Protein AF-0000000071928314 (afdb_homodimer)

Solvent-accessible surface area (backbone atoms only — not comparable to full-atom values): 24249 Å² total; per-residue (Å²): 133,82,80,73,73,83,80,72,80,74,77,76,77,73,77,66,78,72,70,85,74,87,84,78,80,78,79,77,77,82,74,79,73,82,75,84,69,90,79,83,84,83,72,79,70,71,84,64,76,74,68,70,65,68,72,68,69,70,73,73,70,74,55,50,75,43,73,61,57,81,86,43,31,54,59,48,22,54,41,30,33,75,68,71,33,74,49,52,39,66,61,44,44,57,56,65,69,53,84,50,98,47,53,51,46,38,28,28,24,55,86,92,40,73,39,27,43,34,34,36,33,54,45,69,50,80,67,47,79,58,24,38,26,38,32,72,42,74,40,56,34,83,92,46,58,93,61,53,52,63,56,52,51,50,52,52,51,42,52,52,35,39,74,71,46,16,47,31,41,28,44,46,55,84,66,68,51,71,78,52,50,60,55,42,44,75,72,62,31,40,81,37,69,59,30,41,38,28,81,77,132,82,81,72,73,83,80,71,80,73,77,76,78,71,78,66,78,71,73,84,74,84,85,78,80,78,78,75,78,80,74,80,71,83,79,75,70,87,76,72,88,80,73,92,68,82,86,64,77,71,68,70,64,68,73,66,68,71,72,74,69,73,56,49,75,43,73,62,57,81,87,45,31,54,58,47,22,54,40,30,35,75,70,72,32,72,50,53,39,66,60,44,44,57,55,65,69,52,86,51,95,48,53,50,47,38,29,29,24,55,85,92,40,73,38,28,42,36,35,35,34,54,46,69,49,80,66,46,78,59,24,39,27,38,32,72,43,75,38,56,34,81,90,47,59,93,63,53,51,63,57,51,51,50,52,52,50,42,53,51,34,38,74,72,47,17,46,29,40,27,44,46,55,85,68,70,53,70,78,51,50,60,56,41,45,75,72,62,31,40,82,36,72,58,28,41,37,28,81,76

Foldseek 3Di:
DPPCPDPPPPPPPCPPPPPVDPDDPPPPDPPPPDPPDDDDDDPPDPPPPPPPPPPPPPPLQDWDKDWDDLVCLQLVQVQVVVLVHHDHSVRSSVVVPDDDPFKTKMFTDDDPHTFKIWIKGWDQDPVDGFIEMETEDIGGHPVSPPSCRRVVNVVVVVVVSVVVRHPYYYYDPVSPDPVVVVVVVVSVDDDDDDDDDDDD/DCPCPDPDDPPPPCPPPPPVPDDDPPPPDPPPDDPPCPDDDDDPDDDPPPPPPPPPPPPLQDWDKDWDDLVCLQLVQVQVVVLVHHDHSVRSSVVVPDDDPFKTKMFTDDDPHTFWIWIKGWDQDPVDGFIEMETADIGGHPVSPPSCRRVVNVVVVVVVCVVVRHPYYYYDPVSPDPVVVVVVVVSVDDDDDDDDDDDD

InterPro domains:
  IPR000182 GNAT domain [PF00583] (94-189)
  IPR000182 GNAT domain [PS51186] (63-200)
  IPR016181 Acyl-CoA N-acyltransferase [SSF55729] (64-193)
  IPR050832 Bacterial Acetyltransferase [PTHR43877] (65-196)

Sequence (400 aa):
MCWGFPAKYVVILLICELTLTNGRCNWTECGAGPVSSPLSSALCGGRGRAKSRPRMKMEQEIAMIRPACAEDTAAMADLFGQLGYPVSPQVLGDRWLVPDPAREVLVACLGDAIAGVLVWHWLSPLHVAPAWGLISALVVDEGARGRGVGTDLLVAAEERARAQGCSQLELSSSLKREGAHRFYLAQGYVERPKRFVKTVMCWGFPAKYVVILLICELTLTNGRCNWTECGAGPVSSPLSSALCGGRGRAKSRPRMKMEQEIAMIRPACAEDTAAMADLFGQLGYPVSPQVLGDRWLVPDPAREVLVACLGDAIAGVLVWHWLSPLHVAPAWGLISALVVDEGARGRGVGTDLLVAAEERARAQGCSQLELSSSLKREGAHRFYLAQGYVERPKRFVKTV

Nearest PDB structures (foldseek):
  8a9o-assembly1_A  TM=8.700E-01  e=1.666E-09  Acinetobacter baumannii
  4yfj-assembly1_A  TM=8.018E-01  e=6.103E-10  Pseudomonas aeruginosa
  7n1l-assembly3_G  TM=7.918E-01  e=2.142E-09  Brucella abortus 2308
  7n1l-assembly7_P  TM=8.242E-01  e=5.848E-09  Brucella abortus 2308
  7n1l-assembly8_N  TM=8.192E-01  e=4.360E-08  Brucella abortus 2308

Radius of gyration: 31.88 Å; Cα contacts (8 Å, |Δi|>4): 552; chains: 2; bounding box: 66×110×95 Å

Organism: Aeromonas hydrophila subsp. hydrophila (strain ATCC 7966 / DSM 30187 / BCRC 13018 / CCUG 14551 / JCM 1027 / KCTC 2358 / NCIMB 9240 / NCTC 8049) (NCBI:txid380703)

pLDDT: mean 72.01, std 29.16, range [19.95, 98.75]

Secondary structure (DSSP, 8-state):
---------------------SS--------------------------------------PPEEEE--GGGHHHHHHHHHHHT----HHHHHHHHTS--TTEEEEEEEETTEEEEEEEEEEE--SSSSSEEEEEEEEEE-GGGTTSSHHHHHHHHHHHHHHHTTEEEEEE-TT---HHHHHHHHHTT-EEE--EEEEE-/---------------------SS--------------------------------------PPEEEE--GGGHHHHHHHHHHHT----HHHHHHHHTS--TTEEEEEEEETTEEEEEEEEEEE--SSSSSEEEEEEEEEE-GGGTTSSHHHHHHHHHHHHHHHTTEEEEEE-TT---HHHHHHHHHTT-EEE--EEEEE-

Structure (mmCIF, N/CA/C/O backbone):
data_AF-0000000071928314-model_v1
#
loop_
_entity.id
_entity.type
_entity.pdbx_description
1 polymer 'Protein PhnO'
#
loop_
_atom_site.group_PDB
_atom_site.id
_atom_site.type_symbol
_atom_site.label_atom_id
_atom_site.label_alt_id
_atom_site.label_comp_id
_atom_site.label_asym_id
_atom_site.label_entity_id
_atom_site.label_seq_id
_atom_site.pdbx_PDB_ins_code
_atom_site.Cartn_x
_atom_site.Cartn_y
_atom_site.Cartn_z
_atom_site.occupancy
_atom_site.B_iso_or_equiv
_atom_site.auth_seq_id
_atom_site.auth_comp_id
_atom_site.auth_asym_id
_atom_site.auth_atom_id
_atom_site.pdbx_PDB_model_num
ATOM 1 N N . MET A 1 1 ? 2.141 -35.344 24.703 1 21.55 1 MET A N 1
ATOM 2 C CA . MET A 1 1 ? 0.729 -35.688 24.578 1 21.55 1 MET A CA 1
ATOM 3 C C . MET A 1 1 ? 0.018 -34.75 23.609 1 21.55 1 MET A C 1
ATOM 5 O O . MET A 1 1 ? 0.135 -33.531 23.734 1 21.55 1 MET A O 1
ATOM 9 N N . CYS A 1 2 ? -0.167 -35.188 22.25 1 24.98 2 CYS A N 1
ATOM 10 C CA . CYS A 1 2 ? -0.73 -34.625 21.016 1 24.98 2 CYS A CA 1
ATOM 11 C C . CYS A 1 2 ? -2.156 -34.156 21.25 1 24.98 2 CYS A C 1
ATOM 13 O O . CYS A 1 2 ? -3.059 -34.938 21.5 1 24.98 2 CYS A O 1
ATOM 15 N N . TRP A 1 3 ? -2.342 -33.125 22.094 1 27.97 3 TRP A N 1
ATOM 16 C CA . TRP A 1 3 ? -3.75 -32.781 22.281 1 27.97 3 TRP A CA 1
ATOM 17 C C . TRP A 1 3 ? -4.441 -32.594 20.938 1 27.97 3 TRP A C 1
ATOM 19 O O . TRP A 1 3 ? -4 -31.766 20.125 1 27.97 3 TRP A O 1
ATOM 29 N N . GLY A 1 4 ? -5.047 -33.625 20.297 1 25.8 4 GLY A N 1
ATOM 30 C CA . GLY A 1 4 ? -5.758 -33.906 19.047 1 25.8 4 GLY A CA 1
ATOM 31 C C . GLY A 1 4 ? -6.957 -33 18.828 1 25.8 4 GLY A C 1
ATOM 32 O O . GLY A 1 4 ? -7.984 -33.156 19.5 1 25.8 4 GLY A O 1
ATOM 33 N N . PHE A 1 5 ? -6.84 -31.672 18.875 1 31.28 5 PHE A N 1
ATOM 34 C CA . PHE A 1 5 ? -8.094 -30.984 18.594 1 31.28 5 PHE A CA 1
ATOM 35 C C . PHE A 1 5 ? -8.711 -31.469 17.297 1 31.28 5 PHE A C 1
ATOM 37 O O . PHE A 1 5 ? -7.996 -31.719 16.312 1 31.28 5 PHE A O 1
ATOM 44 N N . PRO A 1 6 ? -9.906 -32.062 17.297 1 29.62 6 PRO A N 1
ATOM 45 C CA . PRO A 1 6 ? -10.664 -32.656 16.203 1 29.62 6 PRO A CA 1
ATOM 46 C C . PRO A 1 6 ? -10.922 -31.688 15.055 1 29.62 6 PRO A C 1
ATOM 48 O O . PRO A 1 6 ? -11.109 -30.484 15.289 1 29.62 6 PRO A O 1
ATOM 51 N N . ALA A 1 7 ? -10.281 -31.844 13.875 1 28.11 7 ALA A N 1
ATOM 52 C CA . ALA A 1 7 ? -10.195 -31.25 12.539 1 28.11 7 ALA A CA 1
ATOM 53 C C . ALA A 1 7 ? -11.578 -30.938 11.984 1 28.11 7 ALA A C 1
ATOM 55 O O . ALA A 1 7 ? -11.703 -30.344 10.914 1 28.11 7 ALA A O 1
ATOM 56 N N . LYS A 1 8 ? -12.695 -31.5 12.453 1 28.72 8 LYS A N 1
ATOM 57 C CA . LYS A 1 8 ? -13.727 -31.781 11.461 1 28.72 8 LYS A CA 1
ATOM 58 C C . LYS A 1 8 ? -14.547 -30.531 11.156 1 28.72 8 LYS A C 1
ATOM 60 O O . LYS A 1 8 ? -15.602 -30.609 10.523 1 28.72 8 LYS A O 1
ATOM 65 N N . TYR A 1 9 ? -14.336 -29.375 11.836 1 26.36 9 TYR A N 1
ATOM 66 C CA . TYR A 1 9 ? -15.516 -28.547 11.656 1 26.36 9 TYR A CA 1
ATOM 67 C C . TYR A 1 9 ? -15.516 -27.891 10.281 1 26.36 9 TYR A C 1
ATOM 69 O O . TYR A 1 9 ? -14.547 -27.219 9.906 1 26.36 9 TYR A O 1
ATOM 77 N N . VAL A 1 10 ? -16.062 -28.594 9.281 1 23.66 10 VAL A N 1
ATOM 78 C CA . VAL A 1 10 ? -16.344 -28.094 7.93 1 23.66 10 VAL A CA 1
ATOM 79 C C . VAL A 1 10 ? -17.312 -26.922 7.996 1 23.66 10 VAL A C 1
ATOM 81 O O . VAL A 1 10 ? -18.438 -27.062 8.469 1 23.66 10 VAL A O 1
ATOM 84 N N . VAL A 1 11 ? -16.875 -25.75 8.391 1 24.58 11 VAL A N 1
ATOM 85 C CA . VAL A 1 11 ? -17.859 -24.672 8.312 1 24.58 11 VAL A CA 1
ATOM 86 C C . VAL A 1 11 ? -18.172 -24.359 6.852 1 24.58 11 VAL A C 1
ATOM 88 O O . VAL A 1 11 ? -17.281 -23.938 6.102 1 24.58 11 VAL A O 1
ATOM 91 N N . ILE A 1 12 ? -19.062 -25.078 6.246 1 24.27 12 ILE A N 1
ATOM 92 C CA . ILE A 1 12 ? -19.672 -24.828 4.945 1 24.27 12 ILE A CA 1
ATOM 93 C C . ILE A 1 12 ? -20.438 -23.516 4.98 1 24.27 12 ILE A C 1
ATOM 95 O O . ILE A 1 12 ? -21.422 -23.375 5.699 1 24.27 12 ILE A O 1
ATOM 99 N N . LEU A 1 13 ? -19.719 -22.438 4.945 1 22.58 13 LEU A N 1
ATOM 100 C CA . LEU A 1 13 ? -20.469 -21.188 4.797 1 22.58 13 LEU A CA 1
ATOM 101 C C . LEU A 1 13 ? -21.125 -21.125 3.42 1 22.58 13 LEU A C 1
ATOM 103 O O . LEU A 1 13 ? -20.438 -21.016 2.402 1 22.58 13 LEU A O 1
ATOM 107 N N . LEU A 1 14 ? -22.188 -21.859 3.25 1 24.33 14 LEU A N 1
ATOM 108 C CA . LEU A 1 14 ? -23.094 -21.75 2.123 1 24.33 14 LEU A CA 1
ATOM 109 C C . LEU A 1 14 ? -23.719 -20.359 2.049 1 24.33 14 LEU A C 1
ATOM 111 O O . LEU A 1 14 ? -24.469 -19.953 2.938 1 24.33 14 LEU A O 1
ATOM 115 N N . ILE A 1 15 ? -22.906 -19.453 1.685 1 26.33 15 ILE A N 1
ATOM 116 C CA . ILE A 1 15 ? -23.578 -18.188 1.413 1 26.33 15 ILE A CA 1
ATOM 117 C C . ILE A 1 15 ? -24.531 -18.359 0.227 1 26.33 15 ILE A C 1
ATOM 119 O O . ILE A 1 15 ? -24.078 -18.5 -0.915 1 26.33 15 ILE A O 1
ATOM 123 N N . CYS A 1 16 ? -25.453 -19.234 0.359 1 25.53 16 CYS A N 1
ATOM 124 C CA . CYS A 1 16 ? -26.547 -19.344 -0.607 1 25.53 16 CYS A CA 1
ATOM 125 C C . CYS A 1 16 ? -27.266 -18.016 -0.784 1 25.53 16 CYS A C 1
ATOM 127 O O . CYS A 1 16 ? -27.797 -17.469 0.176 1 25.53 16 CYS A O 1
ATOM 129 N N . GLU A 1 17 ? -26.562 -17.234 -1.567 1 27.7 17 GLU A N 1
ATOM 130 C CA . GLU A 1 17 ? -27.422 -16.109 -1.968 1 27.7 17 GLU A CA 1
ATOM 131 C C . GLU A 1 17 ? -28.688 -16.609 -2.645 1 27.7 17 GLU A C 1
ATOM 133 O O . GLU A 1 17 ? -28.641 -17.188 -3.73 1 27.7 17 GLU A O 1
ATOM 138 N N . LEU A 1 18 ? -29.594 -17.078 -1.842 1 28.73 18 LEU A N 1
ATOM 139 C CA . LEU A 1 18 ? -30.969 -17.422 -2.215 1 28.73 18 LEU A CA 1
ATOM 140 C C . LEU A 1 18 ? -31.656 -16.234 -2.883 1 28.73 18 LEU A C 1
ATOM 142 O O . LEU A 1 18 ? -31.875 -15.195 -2.244 1 28.73 18 LEU A O 1
ATOM 146 N N . THR A 1 19 ? -31.078 -15.906 -4.062 1 27.27 19 THR A N 1
ATOM 147 C CA . THR A 1 19 ? -31.984 -14.984 -4.727 1 27.27 19 THR A CA 1
ATOM 148 C C . THR A 1 19 ? -33.281 -15.68 -5.109 1 27.27 19 THR A C 1
ATOM 150 O O . THR A 1 19 ? -33.25 -16.719 -5.789 1 27.27 19 THR A O 1
ATOM 153 N N . LEU A 1 20 ? -34.25 -15.656 -4.301 1 29.92 20 LEU A N 1
ATOM 154 C CA . LEU A 1 20 ? -35.625 -16.156 -4.367 1 29.92 20 LEU A CA 1
ATOM 155 C C . LEU A 1 20 ? -36.312 -15.703 -5.656 1 29.92 20 LEU A C 1
ATOM 157 O O . LEU A 1 20 ? -36.625 -14.523 -5.812 1 29.92 20 LEU A O 1
ATOM 161 N N . THR A 1 21 ? -35.5 -15.789 -6.91 1 28.47 21 THR A N 1
ATOM 162 C CA . THR A 1 21 ? -36.469 -15.367 -7.926 1 28.47 21 THR A CA 1
ATOM 163 C C . THR A 1 21 ? -37.312 -16.547 -8.422 1 28.47 21 THR A C 1
ATOM 165 O O . THR A 1 21 ? -36.75 -17.531 -8.93 1 28.47 21 THR A O 1
ATOM 168 N N . ASN A 1 22 ? -38.719 -16.359 -8.539 1 32.72 22 ASN A N 1
ATOM 169 C CA . ASN A 1 22 ? -40.062 -16.844 -8.898 1 32.72 22 ASN A CA 1
ATOM 170 C C . ASN A 1 22 ? -40.062 -18.359 -9.117 1 32.72 22 ASN A C 1
ATOM 172 O O . ASN A 1 22 ? -40.062 -18.828 -10.25 1 32.72 22 ASN A O 1
ATOM 176 N N . GLY A 1 23 ? -40.062 -19.25 -8.156 1 27.55 23 GLY A N 1
ATOM 177 C CA . GLY A 1 23 ? -40.438 -20.531 -7.574 1 27.55 23 GLY A CA 1
ATOM 178 C C . GLY A 1 23 ? -40 -21.719 -8.406 1 27.55 23 GLY A C 1
ATOM 179 O O . GLY A 1 23 ? -39.562 -22.734 -7.859 1 27.55 23 GLY A O 1
ATOM 180 N N . ARG A 1 24 ? -40.5 -21.984 -9.781 1 22.91 24 ARG A N 1
ATOM 181 C CA . ARG A 1 24 ? -40.625 -23.344 -10.266 1 22.91 24 ARG A CA 1
ATOM 182 C C . ARG A 1 24 ? -39.312 -23.859 -10.836 1 22.91 24 ARG A C 1
ATOM 184 O O . ARG A 1 24 ? -38.625 -23.125 -11.539 1 22.91 24 ARG A O 1
ATOM 191 N N . CYS A 1 25 ? -38.656 -24.906 -10.234 1 23.58 25 CYS A N 1
ATOM 192 C CA . CYS A 1 25 ? -37.438 -25.625 -10.555 1 23.58 25 CYS A CA 1
ATOM 193 C C . CYS A 1 25 ? -37.625 -26.547 -11.758 1 23.58 25 CYS A C 1
ATOM 195 O O . CYS A 1 25 ? -38.375 -27.516 -11.68 1 23.58 25 CYS A O 1
ATOM 197 N N . ASN A 1 26 ? -38.031 -26.078 -12.969 1 21.98 26 ASN A N 1
ATOM 198 C CA . ASN A 1 26 ? -38.344 -27.109 -13.945 1 21.98 26 ASN A CA 1
ATOM 199 C C . ASN A 1 26 ? -37.125 -27.859 -14.406 1 21.98 26 ASN A C 1
ATOM 201 O O . ASN A 1 26 ? -36.125 -27.25 -14.789 1 21.98 26 ASN A O 1
ATOM 205 N N . TRP A 1 27 ? -36.875 -29.047 -13.906 1 20.59 27 TRP A N 1
ATOM 206 C CA . TRP A 1 27 ? -35.844 -30.047 -14.141 1 20.59 27 TRP A CA 1
ATOM 207 C C . TRP A 1 27 ? -35.906 -30.578 -15.57 1 20.59 27 TRP A C 1
ATOM 209 O O . TRP A 1 27 ? -36.906 -31.203 -15.961 1 20.59 27 TRP A O 1
ATOM 219 N N . THR A 1 28 ? -35.844 -29.75 -16.641 1 21.81 28 THR A N 1
ATOM 220 C CA . THR A 1 28 ? -36.062 -30.359 -17.953 1 21.81 28 THR A CA 1
ATOM 221 C C . THR A 1 28 ? -35.031 -31.438 -18.25 1 21.81 28 THR A C 1
ATOM 223 O O . THR A 1 28 ? -33.844 -31.234 -17.969 1 21.81 28 THR A O 1
ATOM 226 N N . GLU A 1 29 ? -35.5 -32.656 -18.469 1 23.08 29 GLU A N 1
ATOM 227 C CA . GLU A 1 29 ? -35 -34 -18.719 1 23.08 29 GLU A CA 1
ATOM 228 C C . GLU A 1 29 ? -34.062 -34 -19.922 1 23.08 29 GLU A C 1
ATOM 230 O O . GLU A 1 29 ? -34.344 -33.406 -20.953 1 23.08 29 GLU A O 1
ATOM 235 N N . CYS A 1 30 ? -32.781 -34.125 -19.75 1 22.09 30 CYS A N 1
ATOM 236 C CA . CYS A 1 30 ? -31.672 -34.312 -20.688 1 22.09 30 CYS A CA 1
ATOM 237 C C . CYS A 1 30 ? -31.906 -35.531 -21.562 1 22.09 30 CYS A C 1
ATOM 239 O O . CYS A 1 30 ? -31.984 -36.656 -21.062 1 22.09 30 CYS A O 1
ATOM 241 N N . GLY A 1 31 ? -32.875 -35.375 -22.453 1 21.73 31 GLY A N 1
ATOM 242 C CA . GLY A 1 31 ? -33.25 -36.531 -23.25 1 21.73 31 GLY A CA 1
ATOM 243 C C . GLY A 1 31 ? -32.094 -37.125 -24.062 1 21.73 31 GLY A C 1
ATOM 244 O O . GLY A 1 31 ? -31.297 -36.375 -24.625 1 21.73 31 GLY A O 1
ATOM 245 N N . ALA A 1 32 ? -31.672 -38.312 -23.703 1 23.41 32 ALA A N 1
ATOM 246 C CA . ALA A 1 32 ? -30.641 -39.25 -24.172 1 23.41 32 ALA A CA 1
ATOM 247 C C . ALA A 1 32 ? -30.875 -39.625 -25.641 1 23.41 32 ALA A C 1
ATOM 249 O O . ALA A 1 32 ? -31.922 -40.156 -26 1 23.41 32 ALA A O 1
ATOM 250 N N . GLY A 1 33 ? -30.734 -38.625 -26.531 1 23.48 33 GLY A N 1
ATOM 251 C CA . GLY A 1 33 ? -31.031 -39 -27.906 1 23.48 33 GLY A CA 1
ATOM 252 C C . GLY A 1 33 ? -30.312 -40.281 -28.328 1 23.48 33 GLY A C 1
ATOM 253 O O . GLY A 1 33 ? -29.312 -40.656 -27.703 1 23.48 33 GLY A O 1
ATOM 254 N N . PRO A 1 34 ? -31.047 -41.031 -29.125 1 22.53 34 PRO A N 1
ATOM 255 C CA . PRO A 1 34 ? -30.844 -42.438 -29.5 1 22.53 34 PRO A CA 1
ATOM 256 C C . PRO A 1 34 ? -29.578 -42.625 -30.344 1 22.53 34 PRO A C 1
ATOM 258 O O . PRO A 1 34 ? -29.141 -41.688 -31.016 1 22.53 34 PRO A O 1
ATOM 261 N N . VAL A 1 35 ? -28.766 -43.688 -30.047 1 22.12 35 VAL A N 1
ATOM 262 C CA . VAL A 1 35 ? -27.469 -44.219 -30.422 1 22.12 35 VAL A CA 1
ATOM 263 C C . VAL A 1 35 ? -27.547 -44.875 -31.812 1 22.12 35 VAL A C 1
ATOM 265 O O . VAL A 1 35 ? -26.594 -45.5 -32.25 1 22.12 35 VAL A O 1
ATOM 268 N N . SER A 1 36 ? -28.328 -44.25 -32.781 1 22.22 36 SER A N 1
ATOM 269 C CA . SER A 1 36 ? -28.453 -45.219 -33.844 1 22.22 36 SER A CA 1
ATOM 270 C C . SER A 1 36 ? -27.094 -45.594 -34.438 1 22.22 36 SER A C 1
ATOM 272 O O . SER A 1 36 ? -26.25 -44.719 -34.656 1 22.22 36 SER A O 1
ATOM 274 N N . SER A 1 37 ? -26.812 -46.906 -34.562 1 20.22 37 SER A N 1
ATOM 275 C CA . SER A 1 37 ? -25.641 -47.75 -34.688 1 20.22 37 SER A CA 1
ATOM 276 C C . SER A 1 37 ? -25.141 -47.781 -36.156 1 20.22 37 SER A C 1
ATOM 278 O O . SER A 1 37 ? -24.016 -48.219 -36.406 1 20.22 37 SER A O 1
ATOM 280 N N . PRO A 1 38 ? -25.844 -47.312 -37.25 1 23.69 38 PRO A N 1
ATOM 281 C CA . PRO A 1 38 ? -25.641 -48.312 -38.312 1 23.69 38 PRO A CA 1
ATOM 282 C C . PRO A 1 38 ? -24.203 -48.344 -38.812 1 23.69 38 PRO A C 1
ATOM 284 O O . PRO A 1 38 ? -23.516 -47.312 -38.781 1 23.69 38 PRO A O 1
ATOM 287 N N . LEU A 1 39 ? -23.531 -49.562 -39.094 1 21.22 39 LEU A N 1
ATOM 288 C CA . LEU A 1 39 ? -22.188 -50.125 -39.188 1 21.22 39 LEU A CA 1
ATOM 289 C C . LEU A 1 39 ? -21.562 -49.812 -40.562 1 21.22 39 LEU A C 1
ATOM 291 O O . LEU A 1 39 ? -20.375 -49.562 -40.625 1 21.22 39 LEU A O 1
ATOM 295 N N . SER A 1 40 ? -22.297 -49.969 -41.75 1 21.19 40 SER A N 1
ATOM 296 C CA . SER A 1 40 ? -21.672 -50.969 -42.594 1 21.19 40 SER A CA 1
ATOM 297 C C . SER A 1 40 ? -20.406 -50.438 -43.25 1 21.19 40 SER A C 1
ATOM 299 O O . SER A 1 40 ? -19.344 -51.031 -43.156 1 21.19 40 SER A O 1
ATOM 301 N N . SER A 1 41 ? -20.531 -50 -44.656 1 25.58 41 SER A N 1
ATOM 302 C CA . SER A 1 41 ? -19.891 -50.562 -45.812 1 25.58 41 SER A CA 1
ATOM 303 C C . SER A 1 41 ? -18.5 -49.969 -46.031 1 25.58 41 SER A C 1
ATOM 305 O O . SER A 1 41 ? -18.203 -48.906 -45.5 1 25.58 41 SER A O 1
ATOM 307 N N . ALA A 1 42 ? -17.625 -50.594 -47.094 1 27.62 42 ALA A N 1
ATOM 308 C CA . ALA A 1 42 ? -16.297 -51.031 -47.5 1 27.62 42 ALA A CA 1
ATOM 309 C C . ALA A 1 42 ? -15.516 -49.906 -48.156 1 27.62 42 ALA A C 1
ATOM 311 O O . ALA A 1 42 ? -15.297 -49.938 -49.375 1 27.62 42 ALA A O 1
ATOM 312 N N . LEU A 1 43 ? -15.945 -48.656 -47.844 1 26.97 43 LEU A N 1
ATOM 313 C CA . LEU A 1 43 ? -15.367 -47.719 -48.812 1 26.97 43 LEU A CA 1
ATOM 314 C C . LEU A 1 43 ? -13.859 -47.906 -48.906 1 26.97 43 LEU A C 1
ATOM 316 O O . LEU A 1 43 ? -13.195 -48.188 -47.906 1 26.97 43 LEU A O 1
ATOM 320 N N . CYS A 1 44 ? -13.406 -48.125 -50.188 1 31.55 44 CYS A N 1
ATOM 321 C CA . CYS A 1 44 ? -12.102 -48.281 -50.812 1 31.55 44 CYS A CA 1
ATOM 322 C C . CYS A 1 44 ? -11.18 -47.125 -50.375 1 31.55 44 CYS A C 1
ATOM 324 O O . CYS A 1 44 ? -11.453 -45.969 -50.656 1 31.55 44 CYS A O 1
ATOM 326 N N . GLY A 1 45 ? -10.758 -47.156 -49.312 1 29.47 45 GLY A N 1
ATOM 327 C CA . GLY A 1 45 ? -10.156 -46.031 -48.562 1 29.47 45 GLY A CA 1
ATOM 328 C C . GLY A 1 45 ? -8.844 -45.562 -49.188 1 29.47 45 GLY A C 1
ATOM 329 O O . GLY A 1 45 ? -7.953 -46.375 -49.469 1 29.47 45 GLY A O 1
ATOM 330 N N . GLY A 1 46 ? -8.93 -44.688 -50.312 1 34.81 46 GLY A N 1
ATOM 331 C CA . GLY A 1 46 ? -7.754 -43.969 -50.781 1 34.81 46 GLY A CA 1
ATOM 332 C C . GLY A 1 46 ? -6.82 -43.562 -49.656 1 34.81 46 GLY A C 1
ATOM 333 O O . GLY A 1 46 ? -7.234 -43.469 -48.5 1 34.81 46 GLY A O 1
ATOM 334 N N . ARG A 1 47 ? -5.527 -44 -49.812 1 35.25 47 ARG A N 1
ATOM 335 C CA . ARG A 1 47 ? -4.445 -43.719 -48.875 1 35.25 47 ARG A CA 1
ATOM 336 C C . ARG A 1 47 ? -4.402 -42.25 -48.5 1 35.25 47 ARG A C 1
ATOM 338 O O . ARG A 1 47 ? -3.945 -41.438 -49.312 1 35.25 47 ARG A O 1
ATOM 345 N N . GLY A 1 48 ? -5.578 -41.656 -48.188 1 34.44 48 GLY A N 1
ATOM 346 C CA . GLY A 1 48 ? -5.445 -40.25 -47.75 1 34.44 48 GLY A CA 1
ATOM 347 C C . GLY A 1 48 ? -4.262 -40.031 -46.844 1 34.44 48 GLY A C 1
ATOM 348 O O . GLY A 1 48 ? -3.869 -40.938 -46.094 1 34.44 48 GLY A O 1
ATOM 349 N N . ARG A 1 49 ? -3.256 -39.219 -47.344 1 39.84 49 ARG A N 1
ATOM 350 C CA . ARG A 1 49 ? -2.191 -38.719 -46.5 1 39.84 49 ARG A CA 1
ATOM 351 C C . ARG A 1 49 ? -2.691 -38.469 -45.062 1 39.84 49 ARG A C 1
ATOM 353 O O . ARG A 1 49 ? -3.75 -37.875 -44.875 1 39.84 49 ARG A O 1
ATOM 360 N N . ALA A 1 50 ? -2.363 -39.375 -44.219 1 41.59 50 ALA A N 1
ATOM 361 C CA . ALA A 1 50 ? -2.576 -39.188 -42.781 1 41.59 50 ALA A CA 1
ATOM 362 C C . ALA A 1 50 ? -2.373 -37.719 -42.406 1 41.59 50 ALA A C 1
ATOM 364 O O . ALA A 1 50 ? -1.286 -37.156 -42.594 1 41.59 50 ALA A O 1
ATOM 365 N N . LYS A 1 51 ? -3.334 -36.812 -42.719 1 41.53 51 LYS A N 1
ATOM 366 C CA . LYS A 1 51 ? -3.254 -35.531 -42 1 41.53 51 LYS A CA 1
ATOM 367 C C . LYS A 1 51 ? -2.711 -35.719 -40.594 1 41.53 51 LYS A C 1
ATOM 369 O O . LYS A 1 51 ? -3.191 -36.562 -39.844 1 41.53 51 LYS A O 1
ATOM 374 N N . SER A 1 52 ? -1.367 -35.531 -40.438 1 44.56 52 SER A N 1
ATOM 375 C CA . SER A 1 52 ? -0.833 -35.406 -39.094 1 44.56 52 SER A CA 1
ATOM 376 C C . SER A 1 52 ? -1.883 -34.875 -38.125 1 44.56 52 SER A C 1
ATOM 378 O O . SER A 1 52 ? -2.652 -33.969 -38.469 1 44.56 52 SER A O 1
ATOM 380 N N . ARG A 1 53 ? -2.52 -35.75 -37.344 1 41.78 53 ARG A N 1
ATOM 381 C CA . ARG A 1 53 ? -3.361 -35.25 -36.25 1 41.78 53 ARG A CA 1
ATOM 382 C C . ARG A 1 53 ? -2.9 -33.875 -35.781 1 41.78 53 ARG A C 1
ATOM 384 O O . ARG A 1 53 ? -1.717 -33.688 -35.5 1 41.78 53 ARG A O 1
ATOM 391 N N . PRO A 1 54 ? -3.568 -32.844 -36.219 1 45.97 54 PRO A N 1
ATOM 392 C CA . PRO A 1 54 ? -3.086 -31.656 -35.531 1 45.97 54 PRO A CA 1
ATOM 393 C C . PRO A 1 54 ? -2.51 -31.953 -34.156 1 45.97 54 PRO A C 1
ATOM 395 O O . PRO A 1 54 ? -2.973 -32.875 -33.469 1 45.97 54 PRO A O 1
ATOM 398 N N . ARG A 1 55 ? -1.172 -32 -33.969 1 40.28 55 ARG A N 1
ATOM 399 C CA . ARG A 1 55 ? -0.733 -31.969 -32.562 1 40.28 55 ARG A CA 1
ATOM 400 C C . ARG A 1 55 ? -1.844 -31.438 -31.672 1 40.28 55 ARG A C 1
ATOM 402 O O . ARG A 1 55 ? -2.264 -30.297 -31.797 1 40.28 55 ARG A O 1
ATOM 409 N N . MET A 1 56 ? -2.816 -32.219 -31.391 1 41 56 MET A N 1
ATOM 410 C CA . MET A 1 56 ? -3.705 -31.75 -30.312 1 41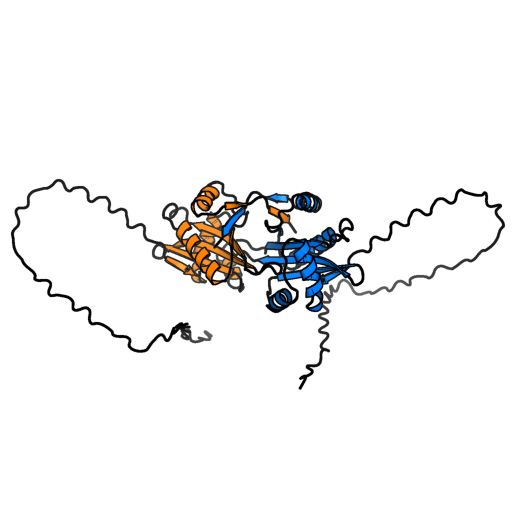 56 MET A CA 1
ATOM 411 C C . MET A 1 56 ? -3.027 -30.672 -29.469 1 41 56 MET A C 1
ATOM 413 O O . MET A 1 56 ? -1.908 -30.875 -29 1 41 56 MET A O 1
ATOM 417 N N . LYS A 1 57 ? -2.982 -29.469 -29.812 1 45.06 57 LYS A N 1
ATOM 418 C CA . LYS A 1 57 ? -2.643 -28.422 -28.844 1 45.06 57 LYS A CA 1
ATOM 419 C C . LYS A 1 57 ? -2.654 -28.984 -27.422 1 45.06 57 LYS A C 1
ATOM 421 O O . LYS A 1 57 ? -3.65 -29.562 -26.984 1 45.06 57 LYS A O 1
ATOM 426 N N . MET A 1 58 ? -1.711 -29.703 -26.891 1 47.09 58 MET A N 1
ATOM 427 C CA . MET A 1 58 ? -1.662 -30.031 -25.469 1 47.09 58 MET A CA 1
ATOM 428 C C . MET A 1 58 ? -2.643 -29.172 -24.688 1 47.09 58 MET A C 1
ATOM 430 O O . MET A 1 58 ? -2.637 -27.953 -24.797 1 47.09 58 MET A O 1
ATOM 434 N N . GLU A 1 59 ? -3.844 -29.516 -24.516 1 50.81 59 GLU A N 1
ATOM 435 C CA . GLU A 1 59 ? -4.828 -28.844 -23.672 1 50.81 59 GLU A CA 1
ATOM 436 C C . GLU A 1 59 ? -4.148 -28.016 -22.594 1 50.81 59 GLU A C 1
ATOM 438 O O . GLU A 1 59 ? -3.396 -28.531 -21.766 1 50.81 59 GLU A O 1
ATOM 443 N N . GLN A 1 60 ? -3.559 -26.922 -22.984 1 60.78 60 GLN A N 1
ATOM 444 C CA . GLN A 1 60 ? -3.002 -26.016 -21.984 1 60.78 60 GLN A CA 1
ATOM 445 C C . GLN A 1 60 ? -3.725 -26.156 -20.641 1 60.78 60 GLN A C 1
ATOM 447 O O . GLN A 1 60 ? -4.953 -26.078 -20.594 1 60.78 60 GLN A O 1
ATOM 452 N N . GLU A 1 61 ? -3.277 -27.078 -19.828 1 74.19 61 GLU A N 1
ATOM 453 C CA . GLU A 1 61 ? -3.867 -27.25 -18.516 1 74.19 61 GLU A CA 1
ATOM 454 C C . GLU A 1 61 ? -4.109 -25.906 -17.828 1 74.19 61 GLU A C 1
ATOM 456 O O . GLU A 1 61 ? -3.201 -25.078 -17.734 1 74.19 61 GLU A O 1
ATOM 461 N N . ILE A 1 62 ? -5.371 -25.594 -17.781 1 82.19 62 ILE A N 1
ATOM 462 C CA . ILE A 1 62 ? -5.789 -24.406 -17.062 1 82.19 62 ILE A CA 1
ATOM 463 C C . ILE A 1 62 ? -5.34 -24.484 -15.609 1 82.19 62 ILE A C 1
ATOM 465 O O . ILE A 1 62 ? -5.559 -25.516 -14.945 1 82.19 62 ILE A O 1
ATOM 469 N N . ALA A 1 63 ? -4.586 -23.531 -15.195 1 92.88 63 ALA A N 1
ATOM 470 C CA . ALA A 1 63 ? -4.133 -23.531 -13.805 1 92.88 63 ALA A CA 1
ATOM 471 C C . ALA A 1 63 ? -5.305 -23.375 -12.844 1 92.88 63 ALA A C 1
ATOM 473 O O . ALA A 1 63 ? -6.23 -22.594 -13.109 1 92.88 63 ALA A O 1
ATOM 474 N N . MET A 1 64 ? -5.398 -24.156 -11.789 1 96.31 64 MET A N 1
ATOM 475 C CA . MET A 1 64 ? -6.34 -23.938 -10.695 1 96.31 64 MET A CA 1
ATOM 476 C C . MET A 1 64 ? -5.805 -22.906 -9.719 1 96.31 64 MET A C 1
ATOM 478 O O . MET A 1 64 ? -4.699 -23.047 -9.195 1 96.31 64 MET A O 1
ATOM 482 N N . ILE A 1 65 ? -6.586 -21.844 -9.516 1 98.38 65 ILE A N 1
ATOM 483 C CA . ILE A 1 65 ? -6.184 -20.797 -8.594 1 98.38 65 ILE A CA 1
ATOM 484 C C . ILE A 1 65 ? -6.852 -21.016 -7.238 1 98.38 65 ILE A C 1
ATOM 486 O O . ILE A 1 65 ? -8.062 -21.219 -7.164 1 98.38 65 ILE A O 1
ATOM 490 N N . ARG A 1 66 ? -6.109 -20.938 -6.199 1 98.12 66 ARG A N 1
ATOM 491 C CA . ARG A 1 66 ? -6.656 -21.062 -4.852 1 98.12 66 ARG A CA 1
ATOM 492 C C . ARG A 1 66 ? -5.82 -20.281 -3.85 1 98.12 66 ARG A C 1
ATOM 494 O O . ARG A 1 66 ? -4.672 -19.938 -4.125 1 98.12 66 ARG A O 1
ATOM 501 N N . PRO A 1 67 ? -6.395 -19.953 -2.686 1 98.12 67 PRO A N 1
ATOM 502 C CA . PRO A 1 67 ? -5.559 -19.391 -1.624 1 98.12 67 PRO A CA 1
ATOM 503 C C . PRO A 1 67 ? -4.426 -20.328 -1.207 1 98.12 67 PRO A C 1
ATOM 505 O O . PRO A 1 67 ? -4.609 -21.547 -1.182 1 98.12 67 PRO A O 1
ATOM 508 N N . ALA A 1 68 ? -3.314 -19.766 -0.894 1 98.06 68 ALA A N 1
ATOM 509 C CA . ALA A 1 68 ? -2.172 -20.547 -0.417 1 98.06 68 ALA A CA 1
ATOM 510 C C . ALA A 1 68 ? -2.445 -21.125 0.966 1 98.06 68 ALA A C 1
ATOM 512 O O . ALA A 1 68 ? -3.312 -20.625 1.693 1 98.06 68 ALA A O 1
ATOM 513 N N . CYS A 1 69 ? -1.729 -22.188 1.301 1 96.44 69 CYS A N 1
ATOM 514 C CA . CYS A 1 69 ? -1.739 -22.766 2.641 1 96.44 69 CYS A CA 1
ATOM 515 C C . CYS A 1 69 ? -0.321 -23.031 3.133 1 96.44 69 CYS A C 1
ATOM 517 O O . CYS A 1 69 ? 0.646 -22.797 2.404 1 96.44 69 CYS A O 1
ATOM 519 N N . ALA A 1 70 ? -0.207 -23.484 4.336 1 95.12 70 ALA A N 1
ATOM 520 C CA . ALA A 1 70 ? 1.094 -23.656 4.977 1 95.12 70 ALA A CA 1
ATOM 521 C C . ALA A 1 70 ? 1.952 -24.656 4.215 1 95.12 70 ALA A C 1
ATOM 523 O O . ALA A 1 70 ? 3.176 -24.516 4.156 1 95.12 70 ALA A O 1
ATOM 524 N N . GLU A 1 71 ? 1.349 -25.625 3.617 1 96.06 71 GLU A N 1
ATOM 525 C CA . GLU A 1 71 ? 2.07 -26.672 2.912 1 96.06 71 GLU A CA 1
ATOM 526 C C . GLU A 1 71 ? 2.711 -26.141 1.633 1 96.06 71 GLU A C 1
ATOM 528 O O . GLU A 1 71 ? 3.586 -26.797 1.056 1 96.06 71 GLU A O 1
ATOM 533 N N . ASP A 1 72 ? 2.295 -24.969 1.215 1 97.75 72 ASP A N 1
ATOM 534 C CA . ASP A 1 72 ? 2.787 -24.406 -0.039 1 97.75 72 ASP A CA 1
ATOM 535 C C . ASP A 1 72 ? 4.078 -23.625 0.179 1 97.75 72 ASP A C 1
ATOM 537 O O . ASP A 1 72 ? 4.684 -23.141 -0.777 1 97.75 72 ASP A O 1
ATOM 541 N N . THR A 1 73 ? 4.562 -23.531 1.4 1 97.06 73 THR A N 1
ATOM 542 C CA . THR A 1 73 ? 5.621 -22.594 1.763 1 97.06 73 THR A CA 1
ATOM 543 C C . THR A 1 73 ? 6.91 -22.922 1.017 1 97.06 73 THR A C 1
ATOM 545 O O . THR A 1 73 ? 7.602 -22.031 0.529 1 97.06 73 THR A O 1
ATOM 548 N N . ALA A 1 74 ? 7.234 -24.172 0.882 1 97.94 74 ALA A N 1
ATOM 549 C CA . ALA A 1 74 ? 8.469 -24.547 0.19 1 97.94 74 ALA A CA 1
ATOM 550 C C . ALA A 1 74 ? 8.414 -24.125 -1.278 1 97.94 74 ALA A C 1
ATOM 552 O O . ALA A 1 74 ? 9.367 -23.547 -1.801 1 97.94 74 ALA A O 1
ATOM 553 N N . ALA A 1 75 ? 7.332 -24.469 -1.933 1 98.25 75 ALA A N 1
ATOM 554 C CA . ALA A 1 75 ? 7.164 -24.109 -3.338 1 98.25 75 ALA A CA 1
ATOM 555 C C . ALA A 1 75 ? 7.16 -22.594 -3.518 1 98.25 75 ALA A C 1
ATOM 557 O O . ALA A 1 75 ? 7.746 -22.062 -4.469 1 98.25 75 ALA A O 1
ATOM 558 N N . MET A 1 76 ? 6.496 -21.891 -2.586 1 98.38 76 MET A N 1
ATOM 559 C CA . MET A 1 76 ? 6.461 -20.438 -2.652 1 98.38 76 MET A CA 1
ATOM 560 C C . MET A 1 76 ? 7.855 -19.844 -2.477 1 98.38 76 MET A C 1
ATOM 562 O O . MET A 1 76 ? 8.219 -18.891 -3.152 1 98.38 76 MET A O 1
ATOM 566 N N . ALA A 1 77 ? 8.602 -20.422 -1.583 1 98.19 77 ALA A N 1
ATOM 567 C CA . ALA A 1 77 ? 9.969 -19.953 -1.371 1 98.19 77 ALA A CA 1
ATOM 568 C C . ALA A 1 77 ? 10.789 -20.062 -2.65 1 98.19 77 ALA A C 1
ATOM 570 O O . ALA A 1 77 ? 11.531 -19.141 -3 1 98.19 77 ALA A O 1
ATOM 571 N N . ASP A 1 78 ? 10.648 -21.156 -3.309 1 98.06 78 ASP A N 1
ATOM 572 C CA . ASP A 1 78 ? 11.336 -21.359 -4.574 1 98.06 78 ASP A CA 1
ATOM 573 C C . ASP A 1 78 ? 10.93 -20.297 -5.598 1 98.06 78 ASP A C 1
ATOM 575 O O . ASP A 1 78 ? 11.781 -19.734 -6.293 1 98.06 78 ASP A O 1
ATOM 579 N N . LEU A 1 79 ? 9.695 -20.047 -5.66 1 97.5 79 LEU A N 1
ATOM 580 C CA . LEU A 1 79 ? 9.172 -19.062 -6.605 1 97.5 79 LEU A CA 1
ATOM 581 C C . LEU A 1 79 ? 9.672 -17.672 -6.266 1 97.5 79 LEU A C 1
ATOM 583 O O . LEU A 1 79 ? 10.07 -16.906 -7.152 1 97.5 79 LEU A O 1
ATOM 587 N N . PHE A 1 80 ? 9.617 -17.312 -4.965 1 96 80 PHE A N 1
ATOM 588 C CA . PHE A 1 80 ? 10.117 -16 -4.566 1 96 80 PHE A CA 1
ATOM 589 C C . PHE A 1 80 ? 11.594 -15.867 -4.906 1 96 80 PHE A C 1
ATOM 591 O O . PHE A 1 80 ? 12.055 -14.781 -5.266 1 96 80 PHE A O 1
ATOM 598 N N . GLY A 1 81 ? 12.312 -16.938 -4.77 1 95.31 81 GLY A N 1
ATOM 599 C CA . GLY A 1 81 ? 13.695 -16.938 -5.219 1 95.31 81 GLY A CA 1
ATOM 600 C C . GLY A 1 81 ? 13.844 -16.594 -6.691 1 95.31 81 GLY A C 1
ATOM 601 O O . GLY A 1 81 ? 14.719 -15.82 -7.07 1 95.31 81 GLY A O 1
ATOM 602 N N . GLN A 1 82 ? 12.984 -17.156 -7.562 1 94.19 82 GLN A N 1
ATOM 603 C CA . GLN A 1 82 ? 13 -16.859 -8.992 1 94.19 82 GLN A CA 1
ATOM 604 C C . GLN A 1 82 ? 12.672 -15.398 -9.258 1 94.19 82 GLN A C 1
ATOM 606 O O . GLN A 1 82 ? 13.117 -14.828 -10.266 1 94.19 82 GLN A O 1
ATOM 611 N N . LEU A 1 83 ? 11.914 -14.828 -8.336 1 91.88 83 LEU A N 1
ATOM 612 C CA . LEU A 1 83 ? 11.539 -13.422 -8.453 1 91.88 83 LEU A CA 1
ATOM 613 C C . LEU A 1 83 ? 12.695 -12.516 -8.047 1 91.88 83 LEU A C 1
ATOM 615 O O . LEU A 1 83 ? 12.656 -11.305 -8.297 1 91.88 83 LEU A O 1
ATOM 619 N N . GLY A 1 84 ? 13.711 -13.078 -7.402 1 91.19 84 GLY A N 1
ATOM 620 C CA . GLY A 1 84 ? 14.859 -12.297 -6.973 1 91.19 84 GLY A CA 1
ATOM 621 C C . GLY A 1 84 ? 14.867 -12.023 -5.48 1 91.19 84 GLY A C 1
ATOM 622 O O . GLY A 1 84 ? 15.617 -11.172 -5.004 1 91.19 84 GLY A O 1
ATOM 623 N N . TYR A 1 85 ? 14.008 -12.75 -4.738 1 92.44 85 TYR A N 1
ATOM 624 C CA . TYR A 1 85 ? 13.914 -12.594 -3.293 1 92.44 85 TYR A CA 1
ATOM 625 C C . TYR A 1 85 ? 14.109 -13.93 -2.59 1 92.44 85 TYR A C 1
ATOM 627 O O . TYR A 1 85 ? 13.148 -14.516 -2.078 1 92.44 85 TYR A O 1
ATOM 635 N N . PRO A 1 86 ? 15.344 -14.328 -2.566 1 95.44 86 PRO A N 1
ATOM 636 C CA . PRO A 1 86 ? 15.586 -15.617 -1.912 1 95.44 86 PRO A CA 1
ATOM 637 C C . PRO A 1 86 ? 15.188 -15.609 -0.437 1 95.44 86 PRO A C 1
ATOM 639 O O . PRO A 1 86 ? 15.516 -14.672 0.291 1 95.44 86 PRO A O 1
ATOM 642 N N . VAL A 1 87 ? 14.477 -16.594 -0.03 1 95.81 87 VAL A N 1
ATOM 643 C CA . VAL A 1 87 ? 14.016 -16.812 1.337 1 95.81 87 VAL A CA 1
ATOM 644 C C . VAL A 1 87 ? 13.883 -18.312 1.609 1 95.81 87 VAL A C 1
ATOM 646 O O . VAL A 1 87 ? 13.445 -19.062 0.741 1 95.81 87 VAL A O 1
ATOM 649 N N . SER A 1 88 ? 14.297 -18.734 2.771 1 96.81 88 SER A N 1
ATOM 650 C CA . SER A 1 88 ? 14.164 -20.141 3.094 1 96.81 88 SER A CA 1
ATOM 651 C C . SER A 1 88 ? 12.727 -20.5 3.438 1 96.81 88 SER A C 1
ATOM 653 O O . SER A 1 88 ? 11.969 -19.656 3.928 1 96.81 88 SER A O 1
ATOM 655 N N . PRO A 1 89 ? 12.359 -21.781 3.193 1 97.19 89 PRO A N 1
ATOM 656 C CA . PRO A 1 89 ? 11.016 -22.219 3.58 1 97.19 89 PRO A CA 1
ATOM 657 C C . PRO A 1 89 ? 10.734 -22.016 5.066 1 97.19 89 PRO A C 1
ATOM 659 O O . PRO A 1 89 ? 9.609 -21.688 5.445 1 97.19 89 PRO A O 1
ATOM 662 N N . GLN A 1 90 ? 11.719 -22.125 5.883 1 96.81 90 GLN A N 1
ATOM 663 C CA . GLN A 1 90 ? 11.547 -21.953 7.32 1 96.81 90 GLN A CA 1
ATOM 664 C C . GLN A 1 90 ? 11.203 -20.516 7.664 1 96.81 90 GLN A C 1
ATOM 666 O O . GLN A 1 90 ? 10.234 -20.25 8.391 1 96.81 90 GLN A O 1
ATOM 671 N N . VAL A 1 91 ? 11.953 -19.656 7.141 1 95.94 91 VAL A N 1
ATOM 672 C CA . VAL A 1 91 ? 11.719 -18.25 7.391 1 95.94 91 VAL A CA 1
ATOM 673 C C . VAL A 1 91 ? 10.359 -17.828 6.828 1 95.94 91 VAL A C 1
ATOM 675 O O . VAL A 1 91 ? 9.602 -17.109 7.488 1 95.94 91 VAL A O 1
ATOM 678 N N . LEU A 1 92 ? 10.102 -18.312 5.637 1 96.75 92 LEU A N 1
ATOM 679 C CA . LEU A 1 92 ? 8.812 -18 5.027 1 96.75 92 LEU A CA 1
ATOM 680 C C . LEU A 1 92 ? 7.672 -18.594 5.848 1 96.75 92 LEU A C 1
ATOM 682 O O . LEU A 1 92 ? 6.617 -17.969 5.988 1 96.75 92 LEU A O 1
ATOM 686 N N . GLY A 1 93 ? 7.859 -19.766 6.301 1 95.62 93 GLY A N 1
ATOM 687 C CA . GLY A 1 93 ? 6.875 -20.375 7.184 1 95.62 93 GLY A CA 1
ATOM 688 C C . GLY A 1 93 ? 6.586 -19.531 8.414 1 95.62 93 GLY A C 1
ATOM 689 O O . GLY A 1 93 ? 5.426 -19.375 8.812 1 95.62 93 GLY A O 1
ATOM 690 N N . ASP A 1 94 ? 7.574 -18.969 9.031 1 94.62 94 ASP A N 1
ATOM 691 C CA . ASP A 1 94 ? 7.422 -18.109 10.195 1 94.62 94 ASP A CA 1
ATOM 692 C C . ASP A 1 94 ? 6.629 -16.844 9.844 1 94.62 94 ASP A C 1
ATOM 694 O O . ASP A 1 94 ? 5.77 -16.422 10.609 1 94.62 94 ASP A O 1
ATOM 698 N N . ARG A 1 95 ? 6.922 -16.328 8.719 1 93.62 95 ARG A N 1
ATOM 699 C CA . ARG A 1 95 ? 6.207 -15.133 8.266 1 93.62 95 ARG A CA 1
ATOM 700 C C . ARG A 1 95 ? 4.742 -15.445 7.98 1 93.62 95 ARG A C 1
ATOM 702 O O . ARG A 1 95 ? 3.861 -14.633 8.25 1 93.62 95 ARG A O 1
ATOM 709 N N . TRP A 1 96 ? 4.578 -16.594 7.406 1 92.56 96 TRP A N 1
ATOM 710 C CA . TRP A 1 96 ? 3.236 -17.047 7.059 1 92.56 96 TRP A CA 1
ATOM 711 C C . TRP A 1 96 ? 2.352 -17.141 8.297 1 92.56 96 TRP A C 1
ATOM 713 O O . TRP A 1 96 ? 1.148 -16.875 8.227 1 92.56 96 TRP A O 1
ATOM 723 N N . LEU A 1 97 ? 2.895 -17.438 9.375 1 91 97 LEU A N 1
ATOM 724 C CA . LEU A 1 97 ? 2.16 -17.672 10.617 1 91 97 LEU A CA 1
ATOM 725 C C . LEU A 1 97 ? 1.689 -16.344 11.227 1 91 97 LEU A C 1
ATOM 727 O O . LEU A 1 97 ? 0.827 -16.344 12.109 1 91 97 LEU A O 1
ATOM 731 N N . VAL A 1 98 ? 2.209 -15.305 10.766 1 88.81 98 VAL A N 1
ATOM 732 C CA . VAL A 1 98 ? 1.766 -14.008 11.258 1 88.81 98 VAL A CA 1
ATOM 733 C C . VAL A 1 98 ? 0.528 -13.555 10.484 1 88.81 98 VAL A C 1
ATOM 735 O O . VAL A 1 98 ? 0.61 -13.25 9.289 1 88.81 98 VAL A O 1
ATOM 738 N N . PRO A 1 99 ? -0.544 -13.516 11.172 1 87 99 PRO A N 1
ATOM 739 C CA . PRO A 1 99 ? -1.773 -13.133 10.469 1 87 99 PRO A CA 1
ATOM 740 C C . PRO A 1 99 ? -1.756 -11.688 9.992 1 87 99 PRO A C 1
ATOM 742 O O . PRO A 1 99 ? -1.23 -10.812 10.688 1 87 99 PRO A O 1
ATOM 745 N N . ASP A 1 100 ? -2.178 -11.484 8.812 1 89.88 100 ASP A N 1
ATOM 746 C CA . ASP A 1 100 ? -2.418 -10.172 8.219 1 89.88 100 ASP A CA 1
ATOM 747 C C . ASP A 1 100 ? -3.768 -10.125 7.508 1 89.88 100 ASP A C 1
ATOM 749 O O . ASP A 1 100 ? -3.898 -10.617 6.383 1 89.88 100 ASP A O 1
ATOM 753 N N . PRO A 1 101 ? -4.719 -9.5 8.195 1 89.69 101 PRO A N 1
ATOM 754 C CA . PRO A 1 101 ? -6.074 -9.547 7.648 1 89.69 101 PRO A CA 1
ATOM 755 C C . PRO A 1 101 ? -6.199 -8.789 6.328 1 89.69 101 PRO A C 1
ATOM 757 O O . PRO A 1 101 ? -7.215 -8.914 5.633 1 89.69 101 PRO A O 1
ATOM 760 N N . ALA A 1 102 ? -5.23 -8.094 5.965 1 93.5 102 ALA A N 1
ATOM 761 C CA . ALA A 1 102 ? -5.305 -7.285 4.746 1 93.5 102 ALA A CA 1
ATOM 762 C C . ALA A 1 102 ? -4.398 -7.855 3.656 1 93.5 102 ALA A C 1
ATOM 764 O O . ALA A 1 102 ? -4.004 -7.137 2.734 1 93.5 102 ALA A O 1
ATOM 765 N N . ARG A 1 103 ? -4.039 -9.078 3.82 1 95.44 103 ARG A N 1
ATOM 766 C CA . ARG A 1 103 ? -3.199 -9.742 2.832 1 95.44 103 ARG A CA 1
ATOM 767 C C . ARG A 1 103 ? -3.83 -11.055 2.371 1 95.44 103 ARG A C 1
ATOM 769 O O . ARG A 1 103 ? -4.367 -11.805 3.184 1 95.44 103 ARG A O 1
ATOM 776 N N . GLU A 1 104 ? -3.701 -11.305 1.12 1 97.06 104 GLU A N 1
ATOM 777 C CA . GLU A 1 104 ? -4.078 -12.594 0.552 1 97.06 104 GLU A CA 1
ATOM 778 C C . GLU A 1 104 ? -3.004 -13.117 -0.398 1 97.06 104 GLU A C 1
ATOM 780 O O . GLU A 1 104 ? -2.395 -12.344 -1.139 1 97.06 104 GLU A O 1
ATOM 785 N N . VAL A 1 105 ? -2.801 -14.414 -0.278 1 98 105 VAL A N 1
ATOM 786 C CA . VAL A 1 105 ? -1.838 -15.078 -1.148 1 98 105 VAL A CA 1
ATOM 787 C C . VAL A 1 105 ? -2.549 -16.141 -1.997 1 98 105 VAL A C 1
ATOM 789 O O . VAL A 1 105 ? -3.223 -17.016 -1.464 1 98 105 VAL A O 1
ATOM 792 N N . LEU A 1 106 ? -2.393 -15.984 -3.326 1 98.5 106 LEU A N 1
ATOM 793 C CA . LEU A 1 106 ? -2.969 -16.938 -4.27 1 98.5 106 LEU A CA 1
ATOM 794 C C . LEU A 1 106 ? -1.877 -17.766 -4.945 1 98.5 106 LEU A C 1
ATOM 796 O O . LEU A 1 106 ? -0.82 -17.234 -5.297 1 98.5 106 LEU A O 1
ATOM 800 N N . VAL A 1 107 ? -2.17 -19.047 -5.129 1 98.75 107 VAL A N 1
ATOM 801 C CA . VAL A 1 107 ? -1.259 -19.891 -5.883 1 98.75 107 VAL A CA 1
ATOM 802 C C . VAL A 1 107 ? -1.987 -20.5 -7.082 1 98.75 107 VAL A C 1
ATOM 804 O O . VAL A 1 107 ? -3.205 -20.688 -7.047 1 98.75 107 VAL A O 1
ATOM 807 N N . ALA A 1 108 ? -1.24 -20.688 -8.102 1 98.56 108 ALA A N 1
ATOM 808 C CA . ALA A 1 108 ? -1.699 -21.391 -9.297 1 98.56 108 ALA A CA 1
ATOM 809 C C . ALA A 1 108 ? -1.144 -22.812 -9.336 1 98.56 108 ALA A C 1
ATOM 811 O O . ALA A 1 108 ? 0.07 -23.016 -9.242 1 98.56 108 ALA A O 1
ATOM 812 N N . CYS A 1 109 ? -2.035 -23.734 -9.539 1 97.5 109 CYS A N 1
ATOM 813 C CA . CYS A 1 109 ? -1.643 -25.141 -9.555 1 97.5 109 CYS A CA 1
ATOM 814 C C . CYS A 1 109 ? -1.777 -25.734 -10.961 1 97.5 109 CYS A C 1
ATOM 816 O O . CYS A 1 109 ? -2.816 -25.578 -11.602 1 97.5 109 CYS A O 1
ATOM 818 N N . LEU A 1 110 ? -0.758 -26.25 -11.445 1 95.25 110 LEU A N 1
ATOM 819 C CA . LEU A 1 110 ? -0.774 -27.141 -12.602 1 95.25 110 LEU A CA 1
ATOM 820 C C . LEU A 1 110 ? -0.561 -28.594 -12.18 1 95.25 110 LEU A C 1
ATOM 822 O O . LEU A 1 110 ? 0.566 -29 -11.891 1 95.25 110 LEU A O 1
ATOM 826 N N . GLY A 1 111 ? -1.714 -29.328 -12.133 1 91 111 GLY A N 1
ATOM 827 C CA . GLY A 1 111 ? -1.622 -30.609 -11.453 1 91 111 GLY A CA 1
ATOM 828 C C . GLY A 1 111 ? -1.292 -30.484 -9.977 1 91 111 GLY A C 1
ATOM 829 O O . GLY A 1 111 ? -1.969 -29.75 -9.242 1 91 111 GLY A O 1
ATOM 830 N N . ASP A 1 112 ? -0.216 -31.125 -9.477 1 90.56 112 ASP A N 1
ATOM 831 C CA . ASP A 1 112 ? 0.152 -31.078 -8.062 1 90.56 112 ASP A CA 1
ATOM 832 C C . ASP A 1 112 ? 1.231 -30.031 -7.809 1 90.56 112 ASP A C 1
ATOM 834 O O . ASP A 1 112 ? 1.601 -29.766 -6.66 1 90.56 112 ASP A O 1
ATOM 838 N N . ALA A 1 113 ? 1.63 -29.375 -8.867 1 94.94 113 ALA A N 1
ATOM 839 C CA . ALA A 1 113 ? 2.732 -28.422 -8.742 1 94.94 113 ALA A CA 1
ATOM 840 C C . ALA A 1 113 ? 2.213 -27 -8.609 1 94.94 113 ALA A C 1
ATOM 842 O O . ALA A 1 113 ? 1.255 -26.609 -9.289 1 94.94 113 ALA A O 1
ATOM 843 N N . ILE A 1 114 ? 2.822 -26.266 -7.719 1 97.94 114 ILE A N 1
ATOM 844 C CA . ILE A 1 114 ? 2.578 -24.844 -7.648 1 97.94 114 ILE A CA 1
ATOM 845 C C . ILE A 1 114 ? 3.404 -24.125 -8.719 1 97.94 114 ILE A C 1
ATOM 847 O O . ILE A 1 114 ? 4.633 -24.078 -8.633 1 97.94 114 ILE A O 1
ATOM 851 N N . ALA A 1 115 ? 2.682 -23.578 -9.664 1 97.94 115 ALA A N 1
ATOM 852 C CA . ALA A 1 115 ? 3.332 -23.016 -10.844 1 97.94 115 ALA A CA 1
ATOM 853 C C . ALA A 1 115 ? 3.473 -21.5 -10.734 1 97.94 115 ALA A C 1
ATOM 855 O O . ALA A 1 115 ? 4.18 -20.875 -11.523 1 97.94 115 ALA A O 1
ATOM 856 N N . GLY A 1 116 ? 2.805 -20.906 -9.812 1 98.25 116 GLY A N 1
ATOM 857 C CA . GLY A 1 116 ? 2.875 -19.453 -9.625 1 98.25 116 GLY A CA 1
ATOM 858 C C . GLY A 1 116 ? 2.297 -19 -8.305 1 98.25 116 GLY A C 1
ATOM 859 O O . GLY A 1 116 ? 1.577 -19.75 -7.637 1 98.25 116 GLY A O 1
ATOM 860 N N . VAL A 1 117 ? 2.643 -17.766 -7.938 1 98.25 117 VAL A N 1
ATOM 861 C CA . VAL A 1 117 ? 2.148 -17.172 -6.699 1 98.25 117 VAL A CA 1
ATOM 862 C C . VAL A 1 117 ? 1.937 -15.68 -6.895 1 98.25 117 VAL A C 1
ATOM 864 O O . VAL A 1 117 ? 2.688 -15.023 -7.625 1 98.25 117 VAL A O 1
ATOM 867 N N . LEU A 1 118 ? 0.91 -15.156 -6.324 1 97.25 118 LEU A N 1
ATOM 868 C CA . LEU A 1 118 ? 0.576 -13.742 -6.285 1 97.25 118 LEU A CA 1
ATOM 869 C C . LEU A 1 118 ? 0.226 -13.305 -4.867 1 97.25 118 LEU A C 1
ATOM 871 O O . LEU A 1 118 ? -0.593 -13.938 -4.203 1 97.25 118 LEU A O 1
ATOM 875 N N . VAL A 1 119 ? 0.925 -12.289 -4.402 1 96.62 119 VAL A N 1
ATOM 876 C CA . VAL A 1 119 ? 0.659 -11.695 -3.096 1 96.62 119 VAL A CA 1
ATOM 877 C C . VAL A 1 119 ? 0.05 -10.312 -3.27 1 96.62 119 VAL A C 1
ATOM 879 O O . VAL A 1 119 ? 0.644 -9.438 -3.914 1 96.62 119 VAL A O 1
ATOM 882 N N . TRP A 1 120 ? -1.136 -10.125 -2.686 1 95.5 120 TRP A N 1
ATOM 883 C CA . TRP A 1 120 ? -1.749 -8.805 -2.779 1 95.5 120 TRP A CA 1
ATOM 884 C C . TRP A 1 120 ? -2.332 -8.383 -1.437 1 95.5 120 TRP A C 1
ATOM 886 O O . TRP A 1 120 ? -2.547 -9.211 -0.554 1 95.5 120 TRP A O 1
ATOM 896 N N . HIS A 1 121 ? -2.457 -7.047 -1.333 1 95.56 121 HIS A N 1
ATOM 897 C CA . HIS A 1 121 ? -2.906 -6.367 -0.123 1 95.56 121 HIS A CA 1
ATOM 898 C C . HIS A 1 121 ? -4.023 -5.375 -0.431 1 95.56 121 HIS A C 1
ATOM 900 O O . HIS A 1 121 ? -4.203 -4.977 -1.583 1 95.56 121 HIS A O 1
ATOM 906 N N . TRP A 1 122 ? -4.789 -5.07 0.568 1 93.88 122 TRP A N 1
ATOM 907 C CA . TRP A 1 122 ? -5.727 -3.967 0.389 1 93.88 122 TRP A CA 1
ATOM 908 C C . TRP A 1 122 ? -5.637 -2.979 1.547 1 93.88 122 TRP A C 1
ATOM 910 O O . TRP A 1 122 ? -5.277 -3.355 2.666 1 93.88 122 TRP A O 1
ATOM 920 N N . LEU A 1 123 ? -5.824 -1.75 1.216 1 91.94 123 LEU A N 1
ATOM 921 C CA . LEU A 1 123 ? -5.812 -0.659 2.184 1 91.94 123 LEU A CA 1
ATOM 922 C C . LEU A 1 123 ? -6.992 0.279 1.961 1 91.94 123 LEU A C 1
ATOM 924 O O . LEU A 1 123 ? -7.527 0.358 0.853 1 91.94 123 LEU A O 1
ATOM 928 N N . SER A 1 124 ? -7.375 0.93 3.053 1 91.5 124 SER A N 1
ATOM 929 C CA . SER A 1 124 ? -8.484 1.873 3.018 1 91.5 124 SER A CA 1
ATOM 930 C C . SER A 1 124 ? -8.016 3.291 3.324 1 91.5 124 SER A C 1
ATOM 932 O O . SER A 1 124 ? -7.895 3.672 4.492 1 91.5 124 SER A O 1
ATOM 934 N N . PRO A 1 125 ? -7.82 4.016 2.25 1 90.38 125 PRO A N 1
ATOM 935 C CA . PRO A 1 125 ? -7.5 5.418 2.521 1 90.38 125 PRO A CA 1
ATOM 936 C C . PRO A 1 125 ? -8.656 6.168 3.178 1 90.38 125 PRO A C 1
ATOM 938 O O . PRO A 1 125 ? -9.82 5.875 2.904 1 90.38 125 PRO A O 1
ATOM 941 N N . LEU A 1 126 ? -8.391 6.961 4.066 1 91.38 126 LEU A N 1
ATOM 942 C CA . LEU A 1 126 ? -9.414 7.66 4.828 1 91.38 126 LEU A CA 1
ATOM 943 C C . LEU A 1 126 ? -10.062 8.758 3.986 1 91.38 126 LEU A C 1
ATOM 945 O O . LEU A 1 126 ? -11.266 9.016 4.105 1 91.38 126 LEU A O 1
ATOM 949 N N . HIS A 1 127 ? -9.336 9.359 3.1 1 91.12 127 HIS A N 1
ATOM 950 C CA . HIS A 1 127 ? -9.797 10.523 2.352 1 91.12 127 HIS A CA 1
ATOM 951 C C . HIS A 1 127 ? -10.633 10.102 1.146 1 91.12 127 HIS A C 1
ATOM 953 O O . HIS A 1 127 ? -11.336 10.93 0.559 1 91.12 127 HIS A O 1
ATOM 959 N N . VAL A 1 128 ? -10.523 8.852 0.726 1 86.06 128 VAL A N 1
ATOM 960 C CA . VAL A 1 128 ? -11.32 8.32 -0.375 1 86.06 128 VAL A CA 1
ATOM 961 C C . VAL A 1 128 ? -11.969 7 0.041 1 86.06 128 VAL A C 1
ATOM 963 O O . VAL A 1 128 ? -11.445 6.293 0.908 1 86.06 128 VAL A O 1
ATOM 966 N N . ALA A 1 129 ? -13.234 6.637 -0.414 1 76.69 129 ALA A N 1
ATOM 967 C CA . ALA A 1 129 ? -14.031 5.52 0.083 1 76.69 129 ALA A CA 1
ATOM 968 C C . ALA A 1 129 ? -13.484 4.188 -0.415 1 76.69 129 ALA A C 1
ATOM 970 O O . ALA A 1 129 ? -13.273 3.264 0.374 1 76.69 129 ALA A O 1
ATOM 971 N N . PRO A 1 130 ? -13.398 4.004 -1.733 1 82.81 130 PRO A N 1
ATOM 972 C CA . PRO A 1 130 ? -13.07 2.605 -2.018 1 82.81 130 PRO A CA 1
ATOM 973 C C . PRO A 1 130 ? -11.648 2.236 -1.594 1 82.81 130 PRO A C 1
ATOM 975 O O . PRO A 1 130 ? -10.789 3.109 -1.499 1 82.81 130 PRO A O 1
ATOM 978 N N . ALA A 1 131 ? -11.547 0.966 -1.11 1 89.88 131 ALA A N 1
ATOM 979 C CA . ALA A 1 131 ? -10.219 0.422 -0.823 1 89.88 131 ALA A CA 1
ATOM 980 C C . ALA A 1 131 ? -9.383 0.325 -2.092 1 89.88 131 ALA A C 1
ATOM 982 O O . ALA A 1 131 ? -9.914 0.383 -3.203 1 89.88 131 ALA A O 1
ATOM 983 N N . TRP A 1 132 ? -8.109 0.339 -1.823 1 90.56 132 TRP A N 1
ATOM 984 C CA . TRP A 1 132 ? -7.137 0.122 -2.889 1 90.56 132 TRP A CA 1
ATOM 985 C C . TRP A 1 132 ? -6.422 -1.212 -2.707 1 90.56 132 TRP A C 1
ATOM 987 O O . TRP A 1 132 ? -6.082 -1.595 -1.585 1 90.56 132 TRP A O 1
ATOM 997 N N . GLY A 1 133 ? -6.293 -1.868 -3.84 1 92.5 133 GLY A N 1
ATOM 998 C CA . GLY A 1 133 ? -5.473 -3.07 -3.826 1 92.5 133 GLY A CA 1
ATOM 999 C C . GLY A 1 133 ? -4.051 -2.828 -4.301 1 92.5 133 GLY A C 1
ATOM 1000 O O . GLY A 1 133 ? -3.82 -2.004 -5.188 1 92.5 133 GLY A O 1
ATOM 1001 N N . LEU A 1 134 ? -3.125 -3.588 -3.732 1 91.69 134 LEU A N 1
ATOM 1002 C CA . LEU A 1 134 ? -1.717 -3.527 -4.109 1 91.69 134 LEU A CA 1
ATOM 1003 C C . LEU A 1 134 ? -1.133 -4.93 -4.25 1 91.69 134 LEU A C 1
ATOM 1005 O O . LEU A 1 134 ? -1.207 -5.734 -3.318 1 91.69 134 LEU A O 1
ATOM 1009 N N . ILE A 1 135 ? -0.581 -5.188 -5.387 1 92.88 135 ILE A N 1
ATOM 1010 C CA . ILE A 1 135 ? 0.133 -6.441 -5.594 1 92.88 135 ILE A CA 1
ATOM 1011 C C . ILE A 1 135 ? 1.611 -6.258 -5.258 1 92.88 135 ILE A C 1
ATOM 1013 O O . ILE A 1 135 ? 2.295 -5.434 -5.871 1 92.88 135 ILE A O 1
ATOM 1017 N N . SER A 1 136 ? 2.086 -7.051 -4.344 1 91.56 136 SER A N 1
ATOM 1018 C CA . SER A 1 136 ? 3.475 -6.91 -3.918 1 91.56 136 SER A CA 1
ATOM 1019 C C . SER A 1 136 ? 4.367 -7.941 -4.605 1 91.56 136 SER A C 1
ATOM 1021 O O . SER A 1 136 ? 5.586 -7.77 -4.668 1 91.56 136 SER A O 1
ATOM 1023 N N . ALA A 1 137 ? 3.75 -9.008 -5.098 1 93.19 137 ALA A N 1
ATOM 1024 C CA . ALA A 1 137 ? 4.535 -10.031 -5.793 1 93.19 137 ALA A CA 1
ATOM 1025 C C . ALA A 1 137 ? 3.672 -10.805 -6.785 1 93.19 137 ALA A C 1
ATOM 1027 O O . ALA A 1 137 ? 2.514 -11.109 -6.496 1 93.19 137 ALA A O 1
ATOM 1028 N N . LEU A 1 138 ? 4.219 -11.07 -7.875 1 94.44 138 LEU A N 1
ATOM 1029 C CA . LEU A 1 138 ? 3.711 -12 -8.875 1 94.44 138 LEU A CA 1
ATOM 1030 C C . LEU A 1 138 ? 4.855 -12.711 -9.586 1 94.44 138 LEU A C 1
ATOM 1032 O O . LEU A 1 138 ? 5.707 -12.062 -10.203 1 94.44 138 LEU A O 1
ATOM 1036 N N . VAL A 1 139 ? 4.82 -14.023 -9.438 1 95 139 VAL A N 1
ATOM 1037 C CA . VAL A 1 139 ? 5.883 -14.781 -10.094 1 95 139 VAL A CA 1
ATOM 1038 C C . VAL A 1 139 ? 5.34 -16.125 -10.586 1 95 139 VAL A C 1
ATOM 1040 O O . VAL A 1 139 ? 4.559 -16.766 -9.883 1 95 139 VAL A O 1
ATOM 1043 N N . VAL A 1 140 ? 5.656 -16.391 -11.781 1 96.06 140 VAL A N 1
ATOM 1044 C CA . VAL A 1 140 ? 5.363 -17.672 -12.406 1 96.06 140 VAL A CA 1
ATOM 1045 C C . VAL A 1 140 ? 6.656 -18.469 -12.586 1 96.06 140 VAL A C 1
ATOM 1047 O O . VAL A 1 140 ? 7.684 -17.906 -12.977 1 96.06 140 VAL A O 1
ATOM 1050 N N . ASP A 1 141 ? 6.543 -19.75 -12.273 1 97.06 141 ASP A N 1
ATOM 1051 C CA . ASP A 1 141 ? 7.703 -20.609 -12.484 1 97.06 141 ASP A CA 1
ATOM 1052 C C . ASP A 1 141 ? 8.25 -20.469 -13.898 1 97.06 141 ASP A C 1
ATOM 1054 O O . ASP A 1 141 ? 7.484 -20.406 -14.867 1 97.06 141 ASP A O 1
ATOM 1058 N N . GLU A 1 142 ? 9.547 -20.469 -14.008 1 94.94 142 GLU A N 1
ATOM 1059 C CA . GLU A 1 142 ? 10.188 -20.281 -15.305 1 94.94 142 GLU A CA 1
ATOM 1060 C C . GLU A 1 142 ? 9.734 -21.344 -16.297 1 94.94 142 GLU A C 1
ATOM 1062 O O . GLU A 1 142 ? 9.547 -21.062 -17.484 1 94.94 142 GLU A O 1
ATOM 1067 N N . GLY A 1 143 ? 9.523 -22.531 -15.82 1 93.5 143 GLY A N 1
ATOM 1068 C CA . GLY A 1 143 ? 9.125 -23.641 -16.672 1 93.5 143 GLY A CA 1
ATOM 1069 C C . GLY A 1 143 ? 7.664 -23.594 -17.078 1 93.5 143 GLY A C 1
ATOM 1070 O O . GLY A 1 143 ? 7.234 -24.328 -17.969 1 93.5 143 GLY A O 1
ATOM 1071 N N . ALA A 1 144 ? 6.898 -22.719 -16.469 1 93.62 144 ALA A N 1
ATOM 1072 C CA . ALA A 1 144 ? 5.457 -22.672 -16.703 1 93.62 144 ALA A CA 1
ATOM 1073 C C . ALA A 1 144 ? 5.062 -21.359 -17.359 1 93.62 144 ALA A C 1
ATOM 1075 O O . ALA A 1 144 ? 3.873 -21.047 -17.484 1 93.62 144 ALA A O 1
ATOM 1076 N N . ARG A 1 145 ? 6.004 -20.547 -17.75 1 91.25 145 ARG A N 1
ATOM 1077 C CA . ARG A 1 145 ? 5.715 -19.266 -18.375 1 91.25 145 ARG A CA 1
ATOM 1078 C C . ARG A 1 145 ? 5.18 -19.438 -19.797 1 91.25 145 ARG A C 1
ATOM 1080 O O . ARG A 1 145 ? 5.379 -20.5 -20.406 1 91.25 145 ARG A O 1
ATOM 1087 N N . GLY A 1 146 ? 4.375 -18.5 -20.234 1 88.5 146 GLY A N 1
ATOM 1088 C CA . GLY A 1 146 ? 3.805 -18.547 -21.562 1 88.5 146 GLY A CA 1
ATOM 1089 C C . GLY A 1 146 ? 2.576 -19.438 -21.656 1 88.5 146 GLY A C 1
ATOM 1090 O O . GLY A 1 146 ? 2.09 -19.719 -22.75 1 88.5 146 GLY A O 1
ATOM 1091 N N . ARG A 1 147 ? 2.109 -19.859 -20.531 1 90.5 147 ARG A N 1
ATOM 1092 C CA . ARG A 1 147 ? 0.97 -20.766 -20.5 1 90.5 147 ARG A CA 1
ATOM 1093 C C . ARG A 1 147 ? -0.266 -20.078 -19.922 1 90.5 147 ARG A C 1
ATOM 1095 O O . ARG A 1 147 ? -1.271 -20.734 -19.641 1 90.5 147 ARG A O 1
ATOM 1102 N N . GLY A 1 148 ? -0.125 -18.828 -19.625 1 93.06 148 GLY A N 1
ATOM 1103 C CA . GLY A 1 148 ? -1.279 -18.078 -19.156 1 93.06 148 GLY A CA 1
ATOM 1104 C C . GLY A 1 148 ? -1.412 -18.078 -17.641 1 93.06 148 GLY A C 1
ATOM 1105 O O . GLY A 1 148 ? -2.355 -17.5 -17.094 1 93.06 148 GLY A O 1
ATOM 1106 N N . VAL A 1 149 ? -0.499 -18.672 -16.906 1 95.31 149 VAL A N 1
ATOM 1107 C CA . VAL A 1 149 ? -0.55 -18.812 -15.461 1 95.31 149 VAL A CA 1
ATOM 1108 C C . VAL A 1 149 ? -0.568 -17.438 -14.805 1 95.31 149 VAL A C 1
ATOM 1110 O O . VAL A 1 149 ? -1.348 -17.188 -13.883 1 95.31 149 VAL A O 1
ATOM 1113 N N . GLY A 1 150 ? 0.231 -16.531 -15.32 1 94.44 150 GLY A N 1
ATOM 1114 C CA . GLY A 1 150 ? 0.26 -15.172 -14.812 1 94.44 150 GLY A CA 1
ATOM 1115 C C . GLY A 1 150 ? -1.059 -14.445 -14.984 1 94.44 150 GLY A C 1
ATOM 1116 O O . GLY A 1 150 ? -1.522 -13.766 -14.062 1 94.44 150 GLY A O 1
ATOM 1117 N N . THR A 1 151 ? -1.61 -14.633 -16.125 1 93.5 151 THR A N 1
ATOM 1118 C CA . THR A 1 151 ? -2.904 -14.023 -16.422 1 93.5 151 THR A CA 1
ATOM 1119 C C . THR A 1 151 ? -3.982 -14.562 -15.492 1 93.5 151 THR A C 1
ATOM 1121 O O . THR A 1 151 ? -4.777 -13.789 -14.945 1 93.5 151 THR A O 1
ATOM 1124 N N . ASP A 1 152 ? -3.969 -15.805 -15.273 1 95.94 152 ASP A N 1
ATOM 1125 C CA . ASP A 1 152 ? -4.965 -16.422 -14.406 1 95.94 152 ASP A CA 1
ATOM 1126 C C . ASP A 1 152 ? -4.852 -15.906 -12.977 1 95.94 152 ASP A C 1
ATOM 1128 O O . ASP A 1 152 ? -5.863 -15.633 -12.328 1 95.94 152 ASP A O 1
ATOM 1132 N N . LEU A 1 153 ? -3.662 -15.789 -12.492 1 97 153 LEU A N 1
ATOM 1133 C CA . LEU A 1 153 ? -3.432 -15.25 -11.156 1 97 153 LEU A CA 1
ATOM 1134 C C . LEU A 1 153 ? -3.928 -13.812 -11.055 1 97 153 LEU A C 1
ATOM 1136 O O . LEU A 1 153 ? -4.598 -13.453 -10.086 1 97 153 LEU A O 1
ATOM 1140 N N . LEU A 1 154 ? -3.586 -13.047 -12.086 1 94.88 154 LEU A N 1
ATOM 1141 C CA . LEU A 1 154 ? -3.957 -11.641 -12.094 1 94.88 154 LEU A CA 1
ATOM 1142 C C . LEU A 1 154 ? -5.473 -11.477 -12.125 1 94.88 154 LEU A C 1
ATOM 1144 O O . LEU A 1 154 ? -6.031 -10.68 -11.359 1 94.88 154 LEU A O 1
ATOM 1148 N N . VAL A 1 155 ? -6.141 -12.195 -12.922 1 94.5 155 VAL A N 1
ATOM 1149 C CA . VAL A 1 155 ? -7.594 -12.141 -13.047 1 94.5 155 VAL A CA 1
ATOM 1150 C C . VAL A 1 155 ? -8.234 -12.539 -11.719 1 94.5 155 VAL A C 1
ATOM 1152 O O . VAL A 1 155 ? -9.18 -11.898 -11.258 1 94.5 155 VAL A O 1
ATOM 1155 N N . ALA A 1 156 ? -7.777 -13.57 -11.102 1 97.06 156 ALA A N 1
ATOM 1156 C CA . ALA A 1 156 ? -8.289 -14 -9.805 1 97.06 156 ALA A CA 1
ATOM 1157 C C . ALA A 1 156 ? -8.102 -12.914 -8.75 1 97.06 156 ALA A C 1
ATOM 1159 O O . ALA A 1 156 ? -9 -12.656 -7.945 1 97.06 156 ALA A O 1
ATOM 1160 N N . ALA A 1 157 ? -6.898 -12.305 -8.742 1 97 157 ALA A N 1
ATOM 1161 C CA . ALA A 1 157 ? -6.633 -11.227 -7.793 1 97 157 ALA A CA 1
ATOM 1162 C C . ALA A 1 157 ? -7.594 -10.055 -8.008 1 97 157 ALA A C 1
ATOM 1164 O O . ALA A 1 157 ? -8.062 -9.445 -7.043 1 97 157 ALA A O 1
ATOM 1165 N N . GLU A 1 158 ? -7.84 -9.758 -9.258 1 95.75 158 GLU A N 1
ATOM 1166 C CA . GLU A 1 158 ? -8.766 -8.672 -9.586 1 95.75 158 GLU A CA 1
ATOM 1167 C C . GLU A 1 158 ? -10.172 -8.977 -9.07 1 95.75 158 GLU A C 1
ATOM 1169 O O . GLU A 1 158 ? -10.836 -8.094 -8.516 1 95.75 158 GLU A O 1
ATOM 1174 N N . GLU A 1 159 ? -10.602 -10.141 -9.281 1 96.56 159 GLU A N 1
ATOM 1175 C CA . GLU A 1 159 ? -11.914 -10.555 -8.797 1 96.56 159 GLU A CA 1
ATOM 1176 C C . GLU A 1 159 ? -11.992 -10.469 -7.273 1 96.56 159 GLU A C 1
ATOM 1178 O O . GLU A 1 159 ? -12.992 -10 -6.727 1 96.56 159 GLU A O 1
ATOM 1183 N N . ARG A 1 160 ? -10.977 -10.93 -6.613 1 97.38 160 ARG A N 1
ATOM 1184 C CA . ARG A 1 160 ? -10.906 -10.867 -5.156 1 97.38 160 ARG A CA 1
ATOM 1185 C C . ARG A 1 160 ? -10.898 -9.414 -4.672 1 97.38 160 ARG A C 1
ATOM 1187 O O . ARG A 1 160 ? -11.547 -9.086 -3.682 1 97.38 160 ARG A O 1
ATOM 1194 N N . ALA A 1 161 ? -10.141 -8.617 -5.359 1 95.62 161 ALA A N 1
ATOM 1195 C CA . ALA A 1 161 ? -10.062 -7.199 -5.008 1 95.62 161 ALA A CA 1
ATOM 1196 C C . ALA A 1 161 ? -11.43 -6.531 -5.125 1 95.62 161 ALA A C 1
ATOM 1198 O O . ALA A 1 161 ? -11.836 -5.777 -4.238 1 95.62 161 ALA A O 1
ATOM 1199 N N . ARG A 1 162 ? -12.133 -6.836 -6.184 1 94.56 162 ARG A N 1
ATOM 1200 C CA . ARG A 1 162 ? -13.484 -6.312 -6.367 1 94.56 162 ARG A CA 1
ATOM 1201 C C . ARG A 1 162 ? -14.398 -6.766 -5.234 1 94.56 162 ARG A C 1
ATOM 1203 O O . ARG A 1 162 ? -15.156 -5.961 -4.68 1 94.56 162 ARG A O 1
ATOM 1210 N N . ALA A 1 163 ? -14.289 -7.984 -4.93 1 95.38 163 ALA A N 1
ATOM 1211 C CA . ALA A 1 163 ? -15.125 -8.547 -3.871 1 95.38 163 ALA A CA 1
ATOM 1212 C C . ALA A 1 163 ? -14.82 -7.895 -2.527 1 95.38 163 ALA A C 1
ATOM 1214 O O . ALA A 1 163 ? -15.703 -7.785 -1.673 1 95.38 163 ALA A O 1
ATOM 1215 N N . GLN A 1 164 ? -13.594 -7.43 -2.355 1 93.31 164 GLN A N 1
ATOM 1216 C CA . GLN A 1 164 ? -13.164 -6.785 -1.118 1 93.31 164 GLN A CA 1
ATOM 1217 C C . GLN A 1 164 ? -13.523 -5.301 -1.118 1 93.31 164 GLN A C 1
ATOM 1219 O O . GLN A 1 164 ? -13.195 -4.578 -0.175 1 93.31 164 GLN A O 1
ATOM 1224 N N . GLY A 1 165 ? -14.102 -4.832 -2.262 1 92.25 165 GLY A N 1
ATOM 1225 C CA . GLY A 1 165 ? -14.539 -3.447 -2.334 1 92.25 165 GLY A CA 1
ATOM 1226 C C . GLY A 1 165 ? -13.461 -2.512 -2.854 1 92.25 165 GLY A C 1
ATOM 1227 O O . GLY A 1 165 ? -13.57 -1.293 -2.699 1 92.25 165 GLY A O 1
ATOM 1228 N N . CYS A 1 166 ? -12.406 -3.043 -3.398 1 92.94 166 CYS A N 1
ATOM 1229 C CA . CYS A 1 166 ? -11.359 -2.209 -3.979 1 92.94 166 CYS A CA 1
ATOM 1230 C C . CYS A 1 166 ? -11.812 -1.614 -5.309 1 92.94 166 CYS A C 1
ATOM 1232 O O . CYS A 1 166 ? -12.484 -2.283 -6.094 1 92.94 166 CYS A O 1
ATOM 1234 N N . SER A 1 167 ? -11.375 -0.388 -5.527 1 90.62 167 SER A N 1
ATOM 1235 C CA . SER A 1 167 ? -11.703 0.266 -6.793 1 90.62 167 SER A CA 1
ATOM 1236 C C . SER A 1 167 ? -10.57 0.097 -7.805 1 90.62 167 SER A C 1
ATOM 1238 O O . SER A 1 167 ? -10.773 0.313 -9 1 90.62 167 SER A O 1
ATOM 1240 N N . GLN A 1 168 ? -9.414 -0.24 -7.27 1 89.94 168 GLN A N 1
ATOM 1241 C CA . GLN A 1 168 ? -8.242 -0.358 -8.141 1 89.94 168 GLN A CA 1
ATOM 1242 C C . GLN A 1 168 ? -7.242 -1.363 -7.582 1 89.94 168 GLN A C 1
ATOM 1244 O O . GLN A 1 168 ? -7.281 -1.692 -6.395 1 89.94 168 GLN A O 1
ATOM 1249 N N . LEU A 1 169 ? -6.457 -1.862 -8.516 1 91.94 169 LEU A N 1
ATOM 1250 C CA . LEU A 1 169 ? -5.312 -2.711 -8.195 1 91.94 169 LEU A CA 1
ATOM 1251 C C . LEU A 1 169 ? -4.035 -2.152 -8.812 1 91.94 169 LEU A C 1
ATOM 1253 O O . LEU A 1 169 ? -4 -1.831 -10 1 91.94 169 LEU A O 1
ATOM 1257 N N . GLU A 1 170 ? -3.088 -1.991 -7.902 1 88.12 170 GLU A N 1
ATOM 1258 C CA . GLU A 1 170 ? -1.805 -1.433 -8.32 1 88.12 170 GLU A CA 1
ATOM 1259 C C . GLU A 1 170 ? -0.673 -2.434 -8.109 1 88.12 170 GLU A C 1
ATOM 1261 O O . GLU A 1 170 ? -0.664 -3.17 -7.121 1 88.12 170 GLU A O 1
ATOM 1266 N N . LEU A 1 171 ? 0.263 -2.451 -9.07 1 86.75 171 LEU A N 1
ATOM 1267 C CA . LEU A 1 171 ? 1.471 -3.25 -8.891 1 86.75 171 LEU A CA 1
ATOM 1268 C C . LEU A 1 171 ? 2.543 -2.455 -8.156 1 86.75 171 LEU A C 1
ATOM 1270 O O . LEU A 1 171 ? 2.775 -1.283 -8.461 1 86.75 171 LEU A O 1
ATOM 1274 N N . SER A 1 172 ? 3.156 -3.174 -7.199 1 77.19 172 SER A N 1
ATOM 1275 C CA . SER A 1 172 ? 4.254 -2.512 -6.5 1 77.19 172 SER A CA 1
ATOM 1276 C C . SER A 1 172 ? 5.449 -2.301 -7.426 1 77.19 172 SER A C 1
ATOM 1278 O O . SER A 1 172 ? 5.652 -3.068 -8.367 1 77.19 172 SER A O 1
ATOM 1280 N N . SER A 1 173 ? 6.23 -1.237 -7.281 1 61.03 173 SER A N 1
ATOM 1281 C CA . SER A 1 173 ? 7.348 -0.768 -8.094 1 61.03 173 SER A CA 1
ATOM 1282 C C . SER A 1 173 ? 8.477 -1.792 -8.117 1 61.03 173 SER A C 1
ATOM 1284 O O . SER A 1 173 ? 9.266 -1.829 -9.07 1 61.03 173 SER A O 1
ATOM 1286 N N . SER A 1 174 ? 8.609 -2.447 -7.039 1 58.59 174 SER A N 1
ATOM 1287 C CA . SER A 1 174 ? 9.766 -3.332 -6.98 1 58.59 174 SER A CA 1
ATOM 1288 C C . SER A 1 174 ? 9.727 -4.371 -8.102 1 58.59 174 SER A C 1
ATOM 1290 O O . SER A 1 174 ? 10.703 -5.082 -8.328 1 58.59 174 SER A O 1
ATOM 1292 N N . LEU A 1 175 ? 8.688 -4.32 -8.812 1 57.69 175 LEU A N 1
ATOM 1293 C CA . LEU A 1 175 ? 8.57 -5.328 -9.859 1 57.69 175 LEU A CA 1
ATOM 1294 C C . LEU A 1 175 ? 9.289 -4.875 -11.133 1 57.69 175 LEU A C 1
ATOM 1296 O O . LEU A 1 175 ? 8.797 -4.004 -11.852 1 57.69 175 LEU A O 1
ATOM 1300 N N . LYS A 1 176 ? 10.641 -4.637 -11.062 1 52.97 176 LYS A N 1
ATOM 1301 C CA . LYS A 1 176 ? 11.672 -4.062 -11.922 1 52.97 176 LYS A CA 1
ATOM 1302 C C . LYS A 1 176 ? 11.703 -4.766 -13.281 1 52.97 176 LYS A C 1
ATOM 1304 O O . LYS A 1 176 ? 12.422 -4.336 -14.188 1 52.97 176 LYS A O 1
ATOM 1309 N N . ARG A 1 177 ? 11.031 -5.785 -13.562 1 56.44 177 ARG A N 1
ATOM 1310 C CA . ARG A 1 177 ? 11.539 -6.461 -14.75 1 56.44 177 ARG A CA 1
ATOM 1311 C C . ARG A 1 177 ? 10.852 -5.938 -16.016 1 56.44 177 ARG A C 1
ATOM 1313 O O . ARG A 1 177 ? 9.625 -5.871 -16.062 1 56.44 177 ARG A O 1
ATOM 1320 N N . GLU A 1 178 ? 11.688 -5.176 -16.891 1 55.91 178 GLU A N 1
ATOM 1321 C CA . GLU A 1 178 ? 11.203 -4.668 -18.172 1 55.91 178 GLU A CA 1
ATOM 1322 C C . GLU A 1 178 ? 10.234 -5.648 -18.828 1 55.91 178 GLU A C 1
ATOM 1324 O O . GLU A 1 178 ? 9.203 -5.242 -19.375 1 55.91 178 GLU A O 1
ATOM 1329 N N . GLY A 1 179 ? 10.57 -6.887 -18.938 1 60.66 179 GLY A N 1
ATOM 1330 C CA . GLY A 1 179 ? 9.719 -7.906 -19.531 1 60.66 179 GLY A CA 1
ATOM 1331 C C . GLY A 1 179 ? 8.367 -8.023 -18.859 1 60.66 179 GLY A C 1
ATOM 1332 O O . GLY A 1 179 ? 7.359 -8.305 -19.516 1 60.66 179 GLY A O 1
ATOM 1333 N N . ALA A 1 180 ? 8.281 -7.547 -17.703 1 73.75 180 ALA A N 1
ATOM 1334 C CA . ALA A 1 180 ? 7.031 -7.617 -16.953 1 73.75 180 ALA A CA 1
ATOM 1335 C C . ALA A 1 180 ? 6.102 -6.473 -17.344 1 73.75 180 ALA A C 1
ATOM 1337 O O . ALA A 1 180 ? 4.875 -6.605 -17.266 1 73.75 180 ALA A O 1
ATOM 1338 N N . HIS A 1 181 ? 6.609 -5.504 -17.984 1 79.62 181 HIS A N 1
ATOM 1339 C CA . HIS A 1 181 ? 5.801 -4.336 -18.312 1 79.62 181 HIS A CA 1
ATOM 1340 C C . HIS A 1 181 ? 4.793 -4.66 -19.422 1 79.62 181 HIS A C 1
ATOM 1342 O O . HIS A 1 181 ? 3.617 -4.309 -19.312 1 79.62 181 HIS A O 1
ATOM 1348 N N . ARG A 1 182 ? 5.23 -5.301 -20.438 1 82 182 ARG A N 1
ATOM 1349 C CA . ARG A 1 182 ? 4.359 -5.648 -21.547 1 82 182 ARG A CA 1
ATOM 1350 C C . ARG A 1 182 ? 3.219 -6.555 -21.094 1 82 182 ARG A C 1
ATOM 1352 O O . ARG A 1 182 ? 2.098 -6.453 -21.594 1 82 182 ARG A O 1
ATOM 1359 N N . PHE A 1 183 ? 3.6 -7.359 -20.234 1 86.44 183 PHE A N 1
ATOM 1360 C CA . PHE A 1 183 ? 2.613 -8.281 -19.688 1 86.44 183 PHE A CA 1
ATOM 1361 C C . PHE A 1 183 ? 1.474 -7.52 -19.016 1 86.44 183 PHE A C 1
ATOM 1363 O O . PHE A 1 183 ? 0.301 -7.77 -19.312 1 86.44 183 PHE A O 1
ATOM 1370 N N . TYR A 1 184 ? 1.74 -6.527 -18.266 1 88 184 TYR A N 1
ATOM 1371 C CA . TYR A 1 184 ? 0.722 -5.809 -17.5 1 88 184 TYR A CA 1
ATOM 1372 C C . TYR A 1 184 ? -0.098 -4.898 -18.406 1 88 184 TYR A C 1
ATOM 1374 O O . TYR A 1 184 ? -1.31 -4.758 -18.219 1 88 184 TYR A O 1
ATOM 1382 N N . LEU A 1 185 ? 0.566 -4.355 -19.359 1 85.5 185 LEU A N 1
ATOM 1383 C CA . LEU A 1 185 ? -0.15 -3.537 -20.328 1 85.5 185 LEU A CA 1
ATOM 1384 C C . LEU A 1 185 ? -1.173 -4.371 -21.094 1 85.5 185 LEU A C 1
ATOM 1386 O O . LEU A 1 185 ? -2.305 -3.93 -21.312 1 85.5 185 LEU A O 1
ATOM 1390 N N . ALA A 1 186 ? -0.784 -5.523 -21.438 1 86.62 186 ALA A N 1
ATOM 1391 C CA . ALA A 1 186 ? -1.661 -6.438 -22.172 1 86.62 186 ALA A CA 1
ATOM 1392 C C . ALA A 1 186 ? -2.855 -6.848 -21.312 1 86.62 186 ALA A C 1
ATOM 1394 O O . ALA A 1 186 ? -3.912 -7.207 -21.844 1 86.62 186 ALA A O 1
ATOM 1395 N N . GLN A 1 187 ? -2.672 -6.773 -20.016 1 89.69 187 GLN A N 1
ATOM 1396 C CA . GLN A 1 187 ? -3.73 -7.16 -19.094 1 89.69 187 GLN A CA 1
ATOM 1397 C C . GLN A 1 187 ? -4.602 -5.965 -18.719 1 89.69 187 GLN A C 1
ATOM 1399 O O . GLN A 1 187 ? -5.453 -6.059 -17.828 1 89.69 187 GLN A O 1
ATOM 1404 N N . GLY A 1 188 ? -4.398 -4.762 -19.312 1 88.5 188 GLY A N 1
ATOM 1405 C CA . GLY A 1 188 ? -5.27 -3.613 -19.125 1 88.5 188 GLY A CA 1
ATOM 1406 C C . GLY A 1 188 ? -4.766 -2.648 -18.078 1 88.5 188 GLY A C 1
ATOM 1407 O O . GLY A 1 188 ? -5.465 -1.705 -17.703 1 88.5 188 GLY A O 1
ATOM 1408 N N . TYR A 1 189 ? -3.615 -2.949 -17.594 1 88.88 189 TYR A N 1
ATOM 1409 C CA . TYR A 1 189 ? -3.02 -1.989 -16.672 1 88.88 189 TYR A CA 1
ATOM 1410 C C . TYR A 1 189 ? -2.447 -0.793 -17.422 1 88.88 189 TYR A C 1
ATOM 1412 O O . TYR A 1 189 ? -1.982 -0.931 -18.562 1 88.88 189 TYR A O 1
ATOM 1420 N N . VAL A 1 190 ? -2.512 0.36 -16.688 1 84.31 190 VAL A N 1
ATOM 1421 C CA . VAL A 1 190 ? -1.99 1.589 -17.281 1 84.31 190 VAL A CA 1
ATOM 1422 C C . VAL A 1 190 ? -0.804 2.094 -16.469 1 84.31 190 VAL A C 1
ATOM 1424 O O . VAL A 1 190 ? -0.815 2.021 -15.234 1 84.31 190 VAL A O 1
ATOM 1427 N N . GLU A 1 191 ? 0.104 2.646 -17.172 1 79.56 191 GLU A N 1
ATOM 1428 C CA . GLU A 1 191 ? 1.276 3.213 -16.516 1 79.56 191 GLU A CA 1
ATOM 1429 C C . GLU A 1 191 ? 0.953 4.562 -15.875 1 79.56 191 GLU A C 1
ATOM 1431 O O . GLU A 1 191 ? 0.301 5.406 -16.484 1 79.56 191 GLU A O 1
ATOM 1436 N N . ARG A 1 192 ? 1.249 4.664 -14.562 1 74.81 192 ARG A N 1
ATOM 1437 C CA . ARG A 1 192 ? 1.104 5.938 -13.867 1 74.81 192 ARG A CA 1
ATOM 1438 C C . ARG A 1 192 ? 2.467 6.516 -13.5 1 74.81 192 ARG A C 1
ATOM 1440 O O . ARG A 1 192 ? 3.432 5.773 -13.312 1 74.81 192 ARG A O 1
ATOM 1447 N N . PRO A 1 193 ? 2.354 7.887 -13.516 1 68.19 193 PRO A N 1
ATOM 1448 C CA . PRO A 1 193 ? 3.645 8.539 -13.281 1 68.19 193 PRO A CA 1
ATOM 1449 C C . PRO A 1 193 ? 4.344 8.031 -12.023 1 68.19 193 PRO A C 1
ATOM 1451 O O . PRO A 1 193 ? 3.742 7.301 -11.227 1 68.19 193 PRO A O 1
ATOM 1454 N N . LYS A 1 194 ? 5.48 8.656 -11.773 1 64.88 194 LYS A N 1
ATOM 1455 C CA . LYS A 1 194 ? 6.516 8.211 -10.844 1 64.88 194 LYS A CA 1
ATOM 1456 C C . LYS A 1 194 ? 6.039 8.32 -9.398 1 64.88 194 LYS A C 1
ATOM 1458 O O . LYS A 1 194 ? 5.133 9.102 -9.102 1 64.88 194 LYS A O 1
ATOM 1463 N N . ARG A 1 195 ? 6.488 7.328 -8.68 1 73.31 195 ARG A N 1
ATOM 1464 C CA . ARG A 1 195 ? 6.289 7.32 -7.23 1 73.31 195 ARG A CA 1
ATOM 1465 C C . ARG A 1 195 ? 7.523 7.836 -6.504 1 73.31 195 ARG A C 1
ATOM 1467 O O . ARG A 1 195 ? 8.617 7.859 -7.07 1 73.31 195 ARG A O 1
ATOM 1474 N N . PHE A 1 196 ? 7.289 8.406 -5.27 1 76.12 196 PHE A N 1
ATOM 1475 C CA . PHE A 1 196 ? 8.367 8.836 -4.387 1 76.12 196 PHE A CA 1
ATOM 1476 C C . PHE A 1 196 ? 8.531 7.867 -3.223 1 76.12 196 PHE A C 1
ATOM 1478 O O . PHE A 1 196 ? 7.562 7.535 -2.537 1 76.12 196 PHE A O 1
ATOM 1485 N N . VAL A 1 197 ? 9.766 7.348 -3.125 1 79.31 197 VAL A N 1
ATOM 1486 C CA . VAL A 1 197 ? 10.055 6.375 -2.076 1 79.31 197 VAL A CA 1
ATOM 1487 C C . VAL A 1 197 ? 11.25 6.844 -1.253 1 79.31 197 VAL A C 1
ATOM 1489 O O . VAL A 1 197 ? 12.188 7.441 -1.789 1 79.31 197 VAL A O 1
ATOM 1492 N N . LYS A 1 198 ? 11.273 6.664 0.053 1 84.12 198 LYS A N 1
ATOM 1493 C CA . LYS A 1 198 ? 12.383 6.93 0.967 1 84.12 198 LYS A CA 1
ATOM 1494 C C . LYS A 1 198 ? 12.617 5.746 1.901 1 84.12 198 LYS A C 1
ATOM 1496 O O . LYS A 1 198 ? 11.672 5.223 2.5 1 84.12 198 LYS A O 1
ATOM 1501 N N . THR A 1 199 ? 13.938 5.297 1.993 1 82.5 199 THR A N 1
ATOM 1502 C CA . THR A 1 199 ? 14.312 4.332 3.025 1 82.5 199 THR A CA 1
ATOM 1503 C C . THR A 1 199 ? 14.219 4.965 4.41 1 82.5 199 THR A C 1
ATOM 1505 O O . THR A 1 199 ? 14.68 6.094 4.617 1 82.5 199 THR A O 1
ATOM 1508 N N . VAL A 1 200 ? 13.586 4.316 5.367 1 85.81 200 VAL A N 1
ATOM 1509 C CA . VAL A 1 200 ? 13.414 4.91 6.688 1 85.81 200 VAL A CA 1
ATOM 1510 C C . VAL A 1 200 ? 14.055 4.012 7.746 1 85.81 200 VAL A C 1
ATOM 1512 O O . VAL A 1 200 ? 14.18 2.801 7.547 1 85.81 200 VAL A O 1
ATOM 1515 N N . MET B 1 1 ? -31.188 6.598 28 1 22.05 1 MET B N 1
ATOM 1516 C CA . MET B 1 1 ? -30.453 6.395 29.25 1 22.05 1 MET B CA 1
ATOM 1517 C C . MET B 1 1 ? -28.969 6.199 28.984 1 22.05 1 MET B C 1
ATOM 1519 O O . MET B 1 1 ? -28.578 5.484 28.047 1 22.05 1 MET B O 1
ATOM 1523 N N . CYS B 1 2 ? -28.062 7.27 29.344 1 24.78 2 CYS B N 1
ATOM 1524 C CA . CYS B 1 2 ? -26.641 7.555 29.219 1 24.78 2 CYS B CA 1
ATOM 1525 C C . CYS B 1 2 ? -25.797 6.418 29.781 1 24.78 2 CYS B C 1
ATOM 1527 O O . CYS B 1 2 ? -25.766 6.223 31 1 24.78 2 CYS B O 1
ATOM 1529 N N . TRP B 1 3 ? -25.953 5.164 29.281 1 28.45 3 TRP B N 1
ATOM 1530 C CA . TRP B 1 3 ? -25.141 4.227 30.031 1 28.45 3 TRP B CA 1
ATOM 1531 C C . TRP B 1 3 ? -23.688 4.691 30.078 1 28.45 3 TRP B C 1
ATOM 1533 O O . TRP B 1 3 ? -23.062 4.934 29.047 1 28.45 3 TRP B O 1
ATOM 1543 N N . GLY B 1 4 ? -23.203 5.465 31.109 1 25.94 4 GLY B N 1
ATOM 1544 C CA . GLY B 1 4 ? -22.016 6.18 31.547 1 25.94 4 GLY B CA 1
ATOM 1545 C C . GLY B 1 4 ? -20.797 5.289 31.641 1 25.94 4 GLY B C 1
ATOM 1546 O O . GLY B 1 4 ? -20.656 4.512 32.594 1 25.94 4 GLY B O 1
ATOM 1547 N N . PHE B 1 5 ? -20.453 4.445 30.656 1 31.64 5 PHE B N 1
ATOM 1548 C CA . PHE B 1 5 ? -19.25 3.689 30.984 1 31.64 5 PHE B CA 1
ATOM 1549 C C . PHE B 1 5 ? -18.109 4.625 31.375 1 31.64 5 PHE B C 1
ATOM 1551 O O . PHE B 1 5 ? -17.938 5.684 30.781 1 31.64 5 PHE B O 1
ATOM 1558 N N . PRO B 1 6 ? -17.531 4.527 32.594 1 30.03 6 PRO B N 1
ATOM 1559 C CA . PRO B 1 6 ? -16.5 5.332 33.25 1 30.03 6 PRO B CA 1
ATOM 1560 C C . PRO B 1 6 ? -15.188 5.359 32.469 1 30.03 6 PRO B C 1
ATOM 1562 O O . PRO B 1 6 ? -14.844 4.383 31.797 1 30.03 6 PRO B O 1
ATOM 1565 N N . ALA B 1 7 ? -14.766 6.516 31.891 1 28.38 7 ALA B N 1
ATOM 1566 C CA . ALA B 1 7 ? -13.664 7.066 31.109 1 28.38 7 ALA B CA 1
ATOM 1567 C C . ALA B 1 7 ? -12.312 6.621 31.656 1 28.38 7 ALA B C 1
ATOM 1569 O O . ALA B 1 7 ? -11.281 6.816 31.031 1 28.38 7 ALA B O 1
ATOM 1570 N N . LYS B 1 8 ? -12.133 6.215 32.938 1 28.7 8 LYS B N 1
ATOM 1571 C CA . LYS B 1 8 ? -10.898 6.652 33.562 1 28.7 8 LYS B CA 1
ATOM 1572 C C . LYS B 1 8 ? -9.734 5.746 33.188 1 28.7 8 LYS B C 1
ATOM 1574 O O . LYS B 1 8 ? -8.656 5.824 33.781 1 28.7 8 LYS B O 1
ATOM 1579 N N . TYR B 1 9 ? -9.93 4.633 32.438 1 27.2 9 TYR B N 1
ATOM 1580 C CA . TYR B 1 9 ? -8.781 3.76 32.656 1 27.2 9 TYR B CA 1
ATOM 1581 C C . TYR B 1 9 ? -7.582 4.227 31.844 1 27.2 9 TYR B C 1
ATOM 1583 O O . TYR B 1 9 ? -7.691 4.395 30.625 1 27.2 9 TYR B O 1
ATOM 1591 N N . VAL B 1 10 ? -6.762 5.137 32.438 1 24.27 10 VAL B N 1
ATOM 1592 C CA . VAL B 1 10 ? -5.477 5.602 31.922 1 24.27 10 VAL B CA 1
ATOM 1593 C C . VAL B 1 10 ? -4.512 4.426 31.797 1 24.27 10 VAL B C 1
ATOM 1595 O O . VAL B 1 10 ? -4.18 3.781 32.812 1 24.27 10 VAL B O 1
ATOM 1598 N N . VAL B 1 11 ? -4.641 3.572 30.828 1 24.95 11 VAL B N 1
ATOM 1599 C CA . VAL B 1 11 ? -3.611 2.539 30.766 1 24.95 11 VAL B CA 1
ATOM 1600 C C . VAL B 1 11 ? -2.27 3.162 30.391 1 24.95 11 VAL B C 1
ATOM 1602 O O . VAL B 1 11 ? -2.117 3.713 29.297 1 24.95 11 VAL B O 1
ATOM 1605 N N . ILE B 1 12 ? -1.566 3.709 31.359 1 24.44 12 ILE B N 1
ATOM 1606 C CA . ILE B 1 12 ? -0.183 4.168 31.266 1 24.44 12 ILE B CA 1
ATOM 1607 C C . ILE B 1 12 ? 0.729 2.988 30.938 1 24.44 12 ILE B C 1
ATOM 1609 O O . ILE B 1 12 ? 0.867 2.057 31.734 1 24.44 12 ILE B O 1
ATOM 1613 N N . LEU B 1 13 ? 0.716 2.584 29.719 1 23.11 13 LEU B N 1
ATOM 1614 C CA . LEU B 1 13 ? 1.709 1.569 29.375 1 23.11 13 LEU B CA 1
ATOM 1615 C C . LEU B 1 13 ? 3.119 2.146 29.453 1 23.11 13 LEU B C 1
ATOM 1617 O O . LEU B 1 13 ? 3.482 3.002 28.641 1 23.11 13 LEU B O 1
ATOM 1621 N N . LEU B 1 14 ? 3.582 2.365 30.641 1 24.5 14 LEU B N 1
ATOM 1622 C CA . LEU B 1 14 ? 4.977 2.678 30.938 1 24.5 14 LEU B CA 1
ATOM 1623 C C . LEU B 1 14 ? 5.898 1.567 30.453 1 24.5 14 LEU B C 1
ATOM 1625 O O . LEU B 1 14 ? 5.855 0.446 30.953 1 24.5 14 LEU B O 1
ATOM 1629 N N . ILE B 1 15 ? 5.988 1.497 29.172 1 27 15 ILE B N 1
ATOM 1630 C CA . ILE B 1 15 ? 7.02 0.555 28.75 1 27 15 ILE B CA 1
ATOM 1631 C C . ILE B 1 15 ? 8.391 1.043 29.234 1 27 15 ILE B C 1
ATOM 1633 O O . ILE B 1 15 ? 8.914 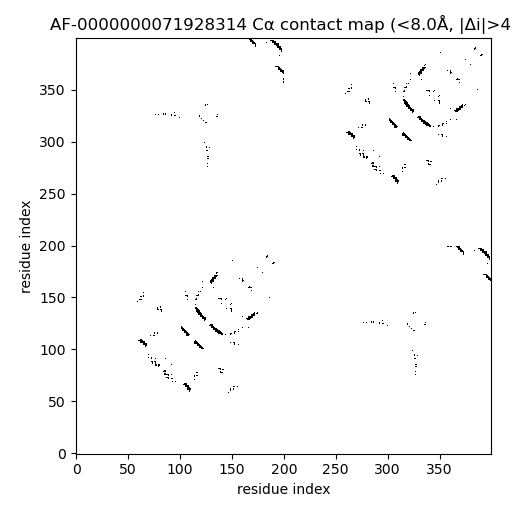2.027 28.703 1 27 15 ILE B O 1
ATOM 1637 N N . CYS B 1 16 ? 8.5 1.226 30.531 1 25.92 16 CYS B N 1
ATOM 1638 C CA . CYS B 1 16 ? 9.805 1.5 31.125 1 25.92 16 CYS B CA 1
ATOM 1639 C C . CYS B 1 16 ? 10.812 0.429 30.734 1 25.92 16 CYS B C 1
ATOM 1641 O O . CYS B 1 16 ? 10.617 -0.753 31.031 1 25.92 16 CYS B O 1
ATOM 1643 N N . GLU B 1 17 ? 11.281 0.641 29.531 1 28.42 17 GLU B N 1
ATOM 1644 C CA . GLU B 1 17 ? 12.453 -0.203 29.312 1 28.42 17 GLU B CA 1
ATOM 1645 C C . GLU B 1 17 ? 13.508 0.017 30.391 1 28.42 17 GLU B C 1
ATOM 1647 O O . GLU B 1 17 ? 14.109 1.09 30.469 1 28.42 17 GLU B O 1
ATOM 1652 N N . LEU B 1 18 ? 13.188 -0.467 31.594 1 29.31 18 LEU B N 1
ATOM 1653 C CA . LEU B 1 18 ? 14.094 -0.542 32.719 1 29.31 18 LEU B CA 1
ATOM 1654 C C . LEU B 1 18 ? 15.398 -1.233 32.344 1 29.31 18 LEU B C 1
ATOM 1656 O O . LEU B 1 18 ? 15.398 -2.42 32 1 29.31 18 LEU B O 1
ATOM 1660 N N . THR B 1 19 ? 16.125 -0.47 31.484 1 27.64 19 THR B N 1
ATOM 1661 C CA . THR B 1 19 ? 17.453 -1.056 31.406 1 27.64 19 THR B CA 1
ATOM 1662 C C . THR B 1 19 ? 18.156 -0.96 32.75 1 27.64 19 THR B C 1
ATOM 1664 O O . THR B 1 19 ? 18.312 0.132 33.312 1 27.64 19 THR B O 1
ATOM 1667 N N . LEU B 1 20 ? 17.969 -1.892 33.594 1 31.16 20 LEU B N 1
ATOM 1668 C CA . LEU B 1 20 ? 18.469 -2.15 34.938 1 31.16 20 LEU B CA 1
ATOM 1669 C C . LEU B 1 20 ? 19.984 -1.987 35 1 31.16 20 LEU B C 1
ATOM 1671 O O . LEU B 1 20 ? 20.734 -2.836 34.5 1 31.16 20 LEU B O 1
ATOM 1675 N N . THR B 1 21 ? 20.594 -0.821 34.25 1 28.97 21 THR B N 1
ATOM 1676 C CA . THR B 1 21 ? 22.016 -0.967 34.531 1 28.97 21 THR B CA 1
ATOM 1677 C C . THR B 1 21 ? 22.375 -0.226 35.812 1 28.97 21 THR B C 1
ATOM 1679 O O . THR B 1 21 ? 22.156 0.981 35.938 1 28.97 21 THR B O 1
ATOM 1682 N N . ASN B 1 22 ? 23.172 -0.87 36.781 1 33.16 22 ASN B N 1
ATOM 1683 C CA . ASN B 1 22 ? 23.938 -0.887 38.031 1 33.16 22 ASN B CA 1
ATOM 1684 C C . ASN B 1 22 ? 23.484 0.223 38.969 1 33.16 22 ASN B C 1
ATOM 1686 O O . ASN B 1 22 ? 24.125 1.27 39.062 1 33.16 22 ASN B O 1
ATOM 1690 N N . GLY B 1 23 ? 22.406 0.146 39.719 1 29.12 23 GLY B N 1
ATOM 1691 C CA . GLY B 1 23 ? 21.641 0.447 40.906 1 29.12 23 GLY B CA 1
ATOM 1692 C C . GLY B 1 23 ? 21.562 1.933 41.188 1 29.12 23 GLY B C 1
ATOM 1693 O O . GLY B 1 23 ? 20.5 2.441 41.562 1 29.12 23 GLY B O 1
ATOM 1694 N N . ARG B 1 24 ? 22.703 2.732 41.594 1 27.03 24 ARG B N 1
ATOM 1695 C CA . ARG B 1 24 ? 22.578 3.926 42.438 1 27.03 24 ARG B CA 1
ATOM 1696 C C . ARG B 1 24 ? 22.25 5.148 41.594 1 27.03 24 ARG B C 1
ATOM 1698 O O . ARG B 1 24 ? 22.875 5.383 40.562 1 27.03 24 ARG B O 1
ATOM 1705 N N . CYS B 1 25 ? 21.031 5.688 41.562 1 25.73 25 CYS B N 1
ATOM 1706 C CA . CYS B 1 25 ? 20.609 6.914 40.875 1 25.73 25 CYS B CA 1
ATOM 1707 C C . CYS B 1 25 ? 21.141 8.141 41.625 1 25.73 25 CYS B C 1
ATOM 1709 O O . CYS B 1 25 ? 20.797 8.383 42.781 1 25.73 25 CYS B O 1
ATOM 1711 N N . ASN B 1 26 ? 22.453 8.461 41.594 1 22.38 26 ASN B N 1
ATOM 1712 C CA . ASN B 1 26 ? 22.938 9.57 42.406 1 22.38 26 ASN B CA 1
ATOM 1713 C C . ASN B 1 26 ? 22.406 10.906 41.906 1 22.38 26 ASN B C 1
ATOM 1715 O O . ASN B 1 26 ? 22.547 11.242 40.719 1 22.38 26 ASN B O 1
ATOM 1719 N N . TRP B 1 27 ? 21.312 11.414 42.438 1 22.5 27 TRP B N 1
ATOM 1720 C CA . TRP B 1 27 ? 20.641 12.672 42.156 1 22.5 27 TRP B CA 1
ATOM 1721 C C . TRP B 1 27 ? 21.531 13.867 42.5 1 22.5 27 TRP B C 1
ATOM 1723 O O . TRP B 1 27 ? 21.906 14.055 43.656 1 22.5 27 TRP B O 1
ATOM 1733 N N . THR B 1 28 ? 22.688 14.031 41.844 1 22.28 28 THR B N 1
ATOM 1734 C CA . THR B 1 28 ? 23.594 15.086 42.281 1 22.28 28 THR B CA 1
ATOM 1735 C C . THR B 1 28 ? 22.938 16.453 42.156 1 22.28 28 THR B C 1
ATOM 1737 O O . THR B 1 28 ? 22.281 16.734 41.156 1 22.28 28 THR B O 1
ATOM 1740 N N . GLU B 1 29 ? 22.719 17.125 43.312 1 25.8 29 GLU B N 1
ATOM 1741 C CA . GLU B 1 29 ? 22.094 18.375 43.75 1 25.8 29 GLU B CA 1
ATOM 1742 C C . GLU B 1 29 ? 22.703 19.578 43 1 25.8 29 GLU B C 1
ATOM 1744 O O . GLU B 1 29 ? 23.922 19.797 43.062 1 25.8 29 GLU B O 1
ATOM 1749 N N . CYS B 1 30 ? 22.344 19.875 41.781 1 22.56 30 CYS B N 1
ATOM 1750 C CA . CYS B 1 30 ? 22.891 20.984 41 1 22.56 30 CYS B CA 1
ATOM 1751 C C . CYS B 1 30 ? 22.828 22.281 41.812 1 22.56 30 CYS B C 1
ATOM 1753 O O . CYS B 1 30 ? 21.75 22.688 42.25 1 22.56 30 CYS B O 1
ATOM 1755 N N . GLY B 1 31 ? 23.828 22.469 42.594 1 23.25 31 GLY B N 1
ATOM 1756 C CA . GLY B 1 31 ? 23.969 23.578 43.531 1 23.25 31 GLY B CA 1
ATOM 1757 C C . GLY B 1 31 ? 23.969 24.938 42.875 1 23.25 31 GLY B C 1
ATOM 1758 O O . GLY B 1 31 ? 24.781 25.203 41.969 1 23.25 31 GLY B O 1
ATOM 1759 N N . ALA B 1 32 ? 22.781 25.469 42.594 1 25.83 32 ALA B N 1
ATOM 1760 C CA . ALA B 1 32 ? 22.547 26.781 41.969 1 25.83 32 ALA B CA 1
ATOM 1761 C C . ALA B 1 32 ? 23.328 27.875 42.688 1 25.83 32 ALA B C 1
ATOM 1763 O O . ALA B 1 32 ? 23.281 27.984 43.938 1 25.83 32 ALA B O 1
ATOM 1764 N N . GLY B 1 33 ? 24.516 28.078 42.125 1 23.88 33 GLY B N 1
ATOM 1765 C CA . GLY B 1 33 ? 25.453 29.078 42.625 1 23.88 33 GLY B CA 1
ATOM 1766 C C . GLY B 1 33 ? 24.812 30.453 42.75 1 23.88 33 GLY B C 1
ATOM 1767 O O . GLY B 1 33 ? 23.766 30.719 42.156 1 23.88 33 GLY B O 1
ATOM 1768 N N . PRO B 1 34 ? 25.344 31.234 43.719 1 24.39 34 PRO B N 1
ATOM 1769 C CA . PRO B 1 34 ? 24.781 32.438 44.344 1 24.39 34 PRO B CA 1
ATOM 1770 C C . PRO B 1 34 ? 24.844 33.656 43.438 1 24.39 34 PRO B C 1
ATOM 1772 O O . PRO B 1 34 ? 25.891 33.93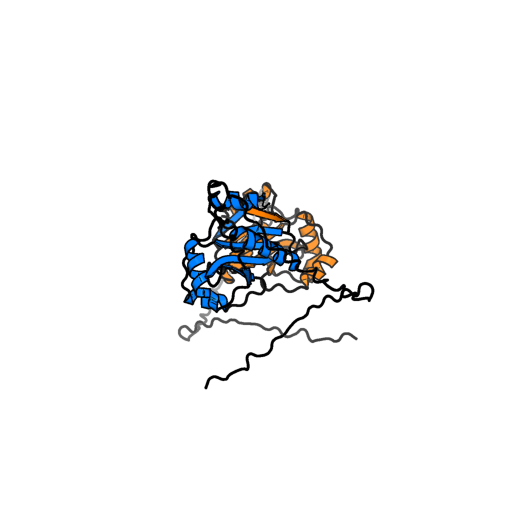8 42.844 1 24.39 34 PRO B O 1
ATOM 1775 N N . VAL B 1 35 ? 23.891 34 42.625 1 23.3 35 VAL B N 1
ATOM 1776 C CA . VAL B 1 35 ? 23.812 35.062 41.625 1 23.3 35 VAL B CA 1
ATOM 1777 C C . VAL B 1 35 ? 23.922 36.438 42.344 1 23.3 35 VAL B C 1
ATOM 1779 O O . VAL B 1 35 ? 23.156 36.719 43.25 1 23.3 35 VAL B O 1
ATOM 1782 N N . SER B 1 36 ? 25.219 36.719 42.688 1 22.61 36 SER B N 1
ATOM 1783 C CA . SER B 1 36 ? 25.406 38 43.344 1 22.61 36 SER B CA 1
ATOM 1784 C C . SER B 1 36 ? 24.906 39.156 42.469 1 22.61 36 SER B C 1
ATOM 1786 O O . SER B 1 36 ? 25.156 39.156 41.281 1 22.61 36 SER B O 1
ATOM 1788 N N . SER B 1 37 ? 24.016 39.938 42.969 1 21.28 37 SER B N 1
ATOM 1789 C CA . SER B 1 37 ? 23.078 40.969 42.438 1 21.28 37 SER B CA 1
ATOM 1790 C C . SER B 1 37 ? 23.812 42.25 42.125 1 21.28 37 SER B C 1
ATOM 1792 O O . SER B 1 37 ? 23.172 43.25 41.719 1 21.28 37 SER B O 1
ATOM 1794 N N . PRO B 1 38 ? 25.141 42.281 41.719 1 23.86 38 PRO B N 1
ATOM 1795 C CA . PRO B 1 38 ? 25.531 43.688 41.938 1 23.86 38 PRO B CA 1
ATOM 1796 C C . PRO B 1 38 ? 24.703 44.656 41.125 1 23.86 38 PRO B C 1
ATOM 1798 O O . PRO B 1 38 ? 24.344 44.375 39.969 1 23.86 38 PRO B O 1
ATOM 1801 N N . LEU B 1 39 ? 24.141 45.719 41.781 1 19.95 39 LEU B N 1
ATOM 1802 C CA . LEU B 1 39 ? 23.047 46.656 41.5 1 19.95 39 LEU B CA 1
ATOM 1803 C C . LEU B 1 39 ? 23.422 47.625 40.375 1 19.95 39 LEU B C 1
ATOM 1805 O O . LEU B 1 39 ? 22.688 47.781 39.406 1 19.95 39 LEU B O 1
ATOM 1809 N N . SER B 1 40 ? 24.031 48.812 40.656 1 21.06 40 SER B N 1
ATOM 1810 C CA . SER B 1 40 ? 23.234 50.031 40.625 1 21.06 40 SER B CA 1
ATOM 1811 C C . SER B 1 40 ? 23.422 50.812 39.312 1 21.06 40 SER B C 1
ATOM 1813 O O . SER B 1 40 ? 22.672 51.719 39.031 1 21.06 40 SER B O 1
ATOM 1815 N N . SER B 1 41 ? 24.625 50.625 38.594 1 26.84 41 SER B N 1
ATOM 1816 C CA . SER B 1 41 ? 25 51.938 38.062 1 26.84 41 SER B CA 1
ATOM 1817 C C . SER B 1 41 ? 24 52.469 37.062 1 26.84 41 SER B C 1
ATOM 1819 O O . SER B 1 41 ? 23.5 51.688 36.219 1 26.84 41 SER B O 1
ATOM 1821 N N . ALA B 1 42 ? 23.594 53.781 37.125 1 24.47 42 ALA B N 1
ATOM 1822 C CA . ALA B 1 42 ? 22.5 54.656 36.719 1 24.47 42 ALA B CA 1
ATOM 1823 C C . ALA B 1 42 ? 22.484 54.844 35.219 1 24.47 42 ALA B C 1
ATOM 1825 O O . ALA B 1 42 ? 23.484 54.594 34.531 1 24.47 42 ALA B O 1
ATOM 1826 N N . LEU B 1 43 ? 21.609 55.812 34.688 1 25.91 43 LEU B N 1
ATOM 1827 C CA . LEU B 1 43 ? 20.406 56 33.844 1 25.91 43 LEU B CA 1
ATOM 1828 C C . LEU B 1 43 ? 20.75 56.688 32.531 1 25.91 43 LEU B C 1
ATOM 1830 O O . LEU B 1 43 ? 19.859 57.031 31.75 1 25.91 43 LEU B O 1
ATOM 1834 N N . CYS B 1 44 ? 22.078 57.125 32.156 1 31.62 44 CYS B N 1
ATOM 1835 C CA . CYS B 1 44 ? 21.922 58.219 31.234 1 31.62 44 CYS B CA 1
ATOM 1836 C C . CYS B 1 44 ? 21.234 57.781 29.953 1 31.62 44 CYS B C 1
ATOM 1838 O O . CYS B 1 44 ? 21.688 56.844 29.297 1 31.62 44 CYS B O 1
ATOM 1840 N N . GLY B 1 45 ? 19.969 58.25 29.562 1 28.64 45 GLY B N 1
ATOM 1841 C CA . GLY B 1 45 ? 18.859 57.719 28.812 1 28.64 45 GLY B CA 1
ATOM 1842 C C . GLY B 1 45 ? 19 57.875 27.312 1 28.64 45 GLY B C 1
ATOM 1843 O O . GLY B 1 45 ? 18.297 57.25 26.531 1 28.64 45 GLY B O 1
ATOM 1844 N N . GLY B 1 46 ? 19.641 59.062 26.688 1 33.47 46 GLY B N 1
ATOM 1845 C CA . GLY B 1 46 ? 18.781 59.438 25.562 1 33.47 46 GLY B CA 1
ATOM 1846 C C . GLY B 1 46 ? 18.625 58.312 24.531 1 33.47 46 GLY B C 1
ATOM 1847 O O . GLY B 1 46 ? 19.359 57.312 24.562 1 33.47 46 GLY B O 1
ATOM 1848 N N . ARG B 1 47 ? 17.953 58.812 23.094 1 35.16 47 ARG B N 1
ATOM 1849 C CA . ARG B 1 47 ? 17 58.219 22.156 1 35.16 47 ARG B CA 1
ATOM 1850 C C . ARG B 1 47 ? 17.703 57.281 21.172 1 35.16 47 ARG B C 1
ATOM 1852 O O . ARG B 1 47 ? 18.391 57.719 20.266 1 35.16 47 ARG B O 1
ATOM 1859 N N . GLY B 1 48 ? 18.531 56.438 21.547 1 35.88 48 GLY B N 1
ATOM 1860 C CA . GLY B 1 48 ? 19.078 55.531 20.578 1 35.88 48 GLY B CA 1
ATOM 1861 C C . GLY B 1 48 ? 18.047 55.062 19.562 1 35.88 48 GLY B C 1
ATOM 1862 O O . GLY B 1 48 ? 16.844 55 19.859 1 35.88 48 GLY B O 1
ATOM 1863 N N . ARG B 1 49 ? 18.281 55.469 18.203 1 40.94 49 ARG B N 1
ATOM 1864 C CA . ARG B 1 49 ? 17.484 54.875 17.141 1 40.94 49 ARG B CA 1
ATOM 1865 C C . ARG B 1 49 ? 17.078 53.469 17.484 1 40.94 49 ARG B C 1
ATOM 1867 O O . ARG B 1 49 ? 17.938 52.625 17.828 1 40.94 49 ARG B O 1
ATOM 1874 N N . ALA B 1 50 ? 15.883 53.375 17.984 1 40.81 50 ALA B N 1
ATOM 1875 C CA . ALA B 1 50 ? 15.305 52.031 18.172 1 40.81 50 ALA B CA 1
ATOM 1876 C C . ALA B 1 50 ? 15.695 51.094 17.016 1 40.81 50 ALA B C 1
ATOM 1878 O O . ALA B 1 50 ? 15.391 51.375 15.859 1 40.81 50 ALA B O 1
ATOM 1879 N N . LYS B 1 51 ? 16.938 50.625 16.953 1 41.97 51 LYS B N 1
ATOM 1880 C CA . LYS B 1 51 ? 17.062 49.469 16.094 1 41.97 51 LYS B CA 1
ATOM 1881 C C . LYS B 1 51 ? 15.766 48.656 16.062 1 41.97 51 LYS B C 1
ATOM 1883 O O . LYS B 1 51 ? 15.195 48.344 17.109 1 41.97 51 LYS B O 1
ATOM 1888 N N . SER B 1 52 ? 14.898 49.031 15.055 1 44.91 52 SER B N 1
ATOM 1889 C CA . SER B 1 52 ? 13.773 48.125 14.852 1 44.91 52 SER B CA 1
ATOM 1890 C C . SER B 1 52 ? 14.109 46.719 15.305 1 44.91 52 SER B C 1
ATOM 1892 O O . SER B 1 52 ? 15.219 46.219 15.078 1 44.91 52 SER B O 1
ATOM 1894 N N . ARG B 1 53 ? 13.664 46.375 16.516 1 41.19 53 ARG B N 1
ATOM 1895 C CA . ARG B 1 53 ? 13.758 44.969 16.906 1 41.19 53 ARG B CA 1
ATOM 1896 C C . ARG B 1 53 ? 13.734 44.062 15.672 1 41.19 53 ARG B C 1
ATOM 1898 O O . ARG B 1 53 ? 12.859 44.188 14.812 1 41.19 53 ARG B O 1
ATOM 1905 N N . PRO B 1 54 ? 14.875 43.562 15.289 1 46.44 54 PRO B N 1
ATOM 1906 C CA . PRO B 1 54 ? 14.609 42.594 14.234 1 46.44 54 PRO B CA 1
ATOM 1907 C C . PRO B 1 54 ? 13.211 42 14.336 1 46.44 54 PRO B C 1
ATOM 1909 O O . PRO B 1 54 ? 12.672 41.844 15.43 1 46.44 54 PRO B O 1
ATOM 1912 N N . ARG B 1 55 ? 12.195 42.469 13.523 1 40.12 55 ARG B N 1
ATOM 1913 C CA . ARG B 1 55 ? 11.016 41.594 13.508 1 40.12 55 ARG B CA 1
ATOM 1914 C C . ARG B 1 55 ? 11.336 40.219 14.094 1 40.12 55 ARG B C 1
ATOM 1916 O O . ARG B 1 55 ? 12.133 39.469 13.523 1 40.12 55 ARG B O 1
ATOM 1923 N N . MET B 1 56 ? 11.492 40.125 15.336 1 40.53 56 MET B N 1
ATOM 1924 C CA . MET B 1 56 ? 11.539 38.75 15.852 1 40.53 56 MET B CA 1
ATOM 1925 C C . MET B 1 56 ? 10.938 37.781 14.844 1 40.53 56 MET B C 1
ATOM 1927 O O . MET B 1 56 ? 9.828 38 14.344 1 40.53 56 MET B O 1
ATOM 1931 N N . LYS B 1 57 ? 11.602 37.281 13.891 1 45.06 57 LYS B N 1
ATOM 1932 C CA . LYS B 1 57 ? 11.102 36.125 13.188 1 45.06 57 LYS B CA 1
ATOM 1933 C C . LYS B 1 57 ? 9.922 35.5 13.922 1 45.06 57 LYS B C 1
ATOM 1935 O O . LYS B 1 57 ? 10.023 35.156 15.109 1 45.06 57 LYS B O 1
ATOM 1940 N N . MET B 1 58 ? 8.695 35.969 13.914 1 46.72 58 MET B N 1
ATOM 1941 C CA . MET B 1 58 ? 7.562 35.219 14.469 1 46.72 58 MET B CA 1
ATOM 1942 C C . MET B 1 58 ? 7.945 33.781 14.758 1 46.72 58 MET B C 1
ATOM 1944 O O . MET B 1 58 ? 8.469 33.094 13.883 1 46.72 58 MET B O 1
ATOM 1948 N N . GLU B 1 59 ? 8.469 33.438 15.828 1 50.91 59 GLU B N 1
ATOM 1949 C CA . GLU B 1 59 ? 8.75 32.094 16.281 1 50.91 59 GLU B CA 1
ATOM 1950 C C . GLU B 1 59 ? 7.887 31.062 15.523 1 50.91 59 GLU B C 1
ATOM 1952 O O . GLU B 1 59 ? 6.66 31.125 15.578 1 50.91 59 GLU B O 1
ATOM 1957 N N . GLN B 1 60 ? 8.18 30.875 14.281 1 60.38 60 GLN B N 1
ATOM 1958 C CA . GLN B 1 60 ? 7.477 29.828 13.555 1 60.38 60 GLN B CA 1
ATOM 1959 C C . GLN B 1 60 ? 6.961 28.75 14.5 1 60.38 60 GLN B C 1
ATOM 1961 O O . GLN B 1 60 ? 7.723 28.203 15.305 1 60.38 60 GLN B O 1
ATOM 1966 N N . GLU B 1 61 ? 5.785 28.953 15.047 1 73.69 61 GLU B N 1
ATOM 1967 C CA . GLU B 1 61 ? 5.188 27.953 15.93 1 73.69 61 GLU B CA 1
ATOM 1968 C C . GLU B 1 61 ? 5.348 26.547 15.367 1 73.69 61 GLU B C 1
ATOM 1970 O O . GLU B 1 61 ? 5.004 26.297 14.211 1 73.69 61 GLU B O 1
ATOM 1975 N N . ILE B 1 62 ? 6.242 25.859 16 1 82.06 62 ILE B N 1
ATOM 1976 C CA . ILE B 1 62 ? 6.441 24.453 15.672 1 82.06 62 ILE B CA 1
ATOM 1977 C C . ILE B 1 62 ? 5.125 23.688 15.82 1 82.06 62 ILE B C 1
ATOM 1979 O O . ILE B 1 62 ? 4.441 23.812 16.828 1 82.06 62 ILE B O 1
ATOM 1983 N N . ALA B 1 63 ? 4.711 23.094 14.758 1 92.81 63 ALA B N 1
ATOM 1984 C CA . ALA B 1 63 ? 3.471 22.312 14.82 1 92.81 63 ALA B CA 1
ATOM 1985 C C . ALA B 1 63 ? 3.607 21.125 15.766 1 92.81 63 ALA B C 1
ATOM 1987 O O . ALA B 1 63 ? 4.652 20.484 15.812 1 92.81 63 ALA B O 1
ATOM 1988 N N . MET B 1 64 ? 2.648 20.891 16.656 1 96.25 64 MET B N 1
ATOM 1989 C CA . MET B 1 64 ? 2.564 19.672 17.438 1 96.25 64 MET B CA 1
ATOM 1990 C C . MET B 1 64 ? 1.939 18.531 16.625 1 96.25 64 MET B C 1
ATOM 1992 O O . MET B 1 64 ? 0.833 18.688 16.109 1 96.25 64 MET B O 1
ATOM 1996 N N . ILE B 1 65 ? 2.672 17.438 16.5 1 98.38 65 ILE B N 1
ATOM 1997 C CA . ILE B 1 65 ? 2.17 16.281 15.742 1 98.38 65 ILE B CA 1
ATOM 1998 C C . ILE B 1 65 ? 1.582 15.258 16.703 1 98.38 65 ILE B C 1
ATOM 2000 O O . ILE B 1 65 ? 2.217 14.898 17.703 1 98.38 65 ILE B O 1
ATOM 2004 N N . ARG B 1 66 ? 0.435 14.797 16.453 1 98.12 66 ARG B N 1
ATOM 2005 C CA . ARG B 1 66 ? -0.194 13.766 17.266 1 98.12 66 ARG B CA 1
ATOM 2006 C C . ARG B 1 66 ? -1.115 12.883 16.422 1 98.12 66 ARG B C 1
ATOM 2008 O O . ARG B 1 66 ? -1.528 13.281 15.328 1 98.12 66 ARG B O 1
ATOM 2015 N N . PRO B 1 67 ? -1.435 11.672 16.906 1 98.12 67 PRO B N 1
ATOM 2016 C CA . PRO B 1 67 ? -2.484 10.906 16.234 1 98.12 67 PRO B CA 1
ATOM 2017 C C . PRO B 1 67 ? -3.824 11.633 16.203 1 98.12 67 PRO B C 1
ATOM 2019 O O . PRO B 1 67 ? -4.176 12.328 17.172 1 98.12 67 PRO B O 1
ATOM 2022 N N . ALA B 1 68 ? -4.531 11.477 15.148 1 98.06 68 ALA B N 1
ATOM 2023 C CA . ALA B 1 68 ? -5.859 12.07 15.023 1 98.06 68 ALA B CA 1
ATOM 2024 C C . ALA B 1 68 ? -6.852 11.406 15.977 1 98.06 68 ALA B C 1
ATOM 2026 O O . ALA B 1 68 ? -6.625 10.281 16.422 1 98.06 68 ALA B O 1
ATOM 2027 N N . CYS B 1 69 ? -7.922 12.133 16.297 1 96.44 69 CYS B N 1
ATOM 2028 C CA . CYS B 1 69 ? -9.047 11.586 17.047 1 96.44 69 CYS B CA 1
ATOM 2029 C C . CYS B 1 69 ? -10.375 11.945 16.375 1 96.44 69 CYS B C 1
ATOM 2031 O O . CYS B 1 69 ? -10.391 12.648 15.367 1 96.44 69 CYS B O 1
ATOM 2033 N N . ALA B 1 70 ? -11.438 11.469 16.922 1 95.19 70 ALA B N 1
ATOM 2034 C CA . ALA B 1 70 ? -12.758 11.617 16.328 1 95.19 70 ALA B CA 1
ATOM 2035 C C . ALA B 1 70 ? -13.141 13.094 16.219 1 95.19 70 ALA B C 1
ATOM 2037 O O . ALA B 1 70 ? -13.82 13.492 15.266 1 95.19 70 ALA B O 1
ATOM 2038 N N . GLU B 1 71 ? -12.711 13.875 17.125 1 96.12 71 GLU B N 1
ATOM 2039 C CA . GLU B 1 71 ? -13.062 15.289 17.156 1 96.12 71 GLU B CA 1
ATOM 2040 C C . GLU B 1 71 ? -12.391 16.047 16.016 1 96.12 71 GLU B C 1
ATOM 2042 O O . GLU B 1 71 ? -12.789 17.188 15.703 1 96.12 71 GLU B O 1
ATOM 2047 N N . ASP B 1 72 ? -11.414 15.422 15.391 1 97.75 72 ASP B N 1
ATOM 2048 C CA . ASP B 1 72 ? -10.656 16.094 14.336 1 97.75 72 ASP B CA 1
ATOM 2049 C C . ASP B 1 72 ? -11.328 15.922 12.977 1 97.75 72 ASP B C 1
ATOM 2051 O O . ASP B 1 72 ? -10.875 16.484 11.977 1 97.75 72 ASP B O 1
ATOM 2055 N N . THR B 1 73 ? -12.438 15.219 12.906 1 97.12 73 THR B N 1
ATOM 2056 C CA . THR B 1 73 ? -13.008 14.773 11.641 1 97.12 73 THR B CA 1
ATOM 2057 C C . THR B 1 73 ? -13.43 15.961 10.789 1 97.12 73 THR B C 1
ATOM 2059 O O . THR B 1 73 ? -13.203 15.969 9.578 1 97.12 73 THR B O 1
ATOM 2062 N N . ALA B 1 74 ? -14 16.969 11.383 1 97.94 74 ALA B N 1
ATOM 2063 C CA . ALA B 1 74 ? -14.438 18.125 10.602 1 97.94 74 ALA B CA 1
ATOM 2064 C C . ALA B 1 74 ? -13.25 18.844 9.969 1 97.94 74 ALA B C 1
ATOM 2066 O O . ALA B 1 74 ? -13.281 19.172 8.789 1 97.94 74 ALA B O 1
ATOM 2067 N N . ALA B 1 75 ? -12.234 19.078 10.773 1 98.31 75 ALA B N 1
ATOM 2068 C CA . ALA B 1 75 ? -11.031 19.75 10.266 1 98.31 75 ALA B CA 1
ATOM 2069 C C . ALA B 1 75 ? -10.352 18.906 9.195 1 98.31 75 ALA B C 1
ATOM 2071 O O . ALA B 1 75 ? -9.875 19.422 8.188 1 98.31 75 ALA B O 1
ATOM 2072 N N . MET B 1 76 ? -10.328 17.594 9.422 1 98.38 76 MET B N 1
ATOM 2073 C CA . MET B 1 76 ? -9.727 16.688 8.438 1 98.38 76 MET B CA 1
ATOM 2074 C C . MET B 1 76 ? -10.508 16.703 7.133 1 98.38 76 MET B C 1
ATOM 2076 O O . MET B 1 76 ? -9.922 16.688 6.051 1 98.38 76 MET B O 1
ATOM 2080 N N . ALA B 1 77 ? -11.805 16.75 7.25 1 98.19 77 ALA B N 1
ATOM 2081 C CA . ALA B 1 77 ? -12.633 16.797 6.051 1 98.19 77 ALA B CA 1
ATOM 2082 C C . ALA B 1 77 ? -12.32 18.047 5.223 1 98.19 77 ALA B C 1
ATOM 2084 O O . ALA B 1 77 ? -12.211 17.969 3.998 1 98.19 77 ALA B O 1
ATOM 2085 N N . ASP B 1 78 ? -12.18 19.141 5.898 1 98.06 78 ASP B N 1
ATOM 2086 C CA . ASP B 1 78 ? -11.82 20.375 5.223 1 98.06 78 ASP B CA 1
ATOM 2087 C C . ASP B 1 78 ? -10.477 20.25 4.512 1 98.06 78 ASP B C 1
ATOM 2089 O O . ASP B 1 78 ? -10.328 20.672 3.365 1 98.06 78 ASP B O 1
ATOM 2093 N N . LEU B 1 79 ? -9.547 19.672 5.168 1 97.56 79 LEU B N 1
ATOM 2094 C CA . LEU B 1 79 ? -8.211 19.5 4.609 1 97.56 79 LEU B CA 1
ATOM 2095 C C . LEU B 1 79 ? -8.25 18.562 3.408 1 97.56 79 LEU B C 1
ATOM 2097 O O . LEU B 1 79 ? -7.617 18.828 2.383 1 97.56 79 LEU B O 1
ATOM 2101 N N . PHE B 1 80 ? -8.977 17.438 3.547 1 96.12 80 PHE B N 1
ATOM 2102 C CA . PHE B 1 80 ? -9.086 16.516 2.422 1 96.12 80 PHE B CA 1
ATOM 2103 C C . PHE B 1 80 ? -9.734 17.203 1.223 1 96.12 80 PHE B C 1
ATOM 2105 O O . PHE B 1 80 ? -9.375 16.922 0.075 1 96.12 80 PHE B O 1
ATOM 2112 N N . GLY B 1 81 ? -10.688 18.047 1.5 1 95.31 81 GLY B N 1
ATOM 2113 C CA . GLY B 1 81 ? -11.242 18.859 0.427 1 95.31 81 GLY B CA 1
ATOM 2114 C C . GLY B 1 81 ? -10.203 19.688 -0.293 1 95.31 81 GLY B C 1
ATOM 2115 O O . GLY B 1 81 ? -10.211 19.781 -1.523 1 95.31 81 GLY B O 1
ATOM 2116 N N . GLN B 1 82 ? -9.266 20.312 0.432 1 94.31 82 GLN B N 1
ATOM 2117 C CA . GLN B 1 82 ? -8.188 21.109 -0.153 1 94.31 82 GLN B CA 1
ATOM 2118 C C . GLN B 1 82 ? -7.258 20.234 -0.997 1 94.31 82 GLN B C 1
ATOM 2120 O O . GLN B 1 82 ? -6.641 20.719 -1.95 1 94.31 82 GLN B O 1
ATOM 2125 N N . LEU B 1 83 ? -7.203 18.969 -0.616 1 91.88 83 LEU B N 1
ATOM 2126 C CA . LEU B 1 83 ? -6.371 18.016 -1.345 1 91.88 83 LEU B CA 1
ATOM 2127 C C . LEU B 1 83 ? -7.039 17.594 -2.646 1 91.88 83 LEU B C 1
ATOM 2129 O O . LEU B 1 83 ? -6.398 17 -3.514 1 91.88 83 LEU B O 1
ATOM 2133 N N . GLY B 1 84 ? -8.336 17.875 -2.781 1 91.31 84 GLY B N 1
ATOM 2134 C CA . GLY B 1 84 ? -9.07 17.516 -3.984 1 91.31 84 GLY B CA 1
ATOM 2135 C C . GLY B 1 84 ? -10 16.328 -3.781 1 91.31 84 GLY B C 1
ATOM 2136 O O . GLY B 1 84 ? -10.484 15.742 -4.75 1 91.31 84 GLY B O 1
ATOM 2137 N N . TYR B 1 85 ? -10.219 15.969 -2.504 1 92.56 85 TYR B N 1
ATOM 2138 C CA . TYR B 1 85 ? -11.102 14.859 -2.16 1 92.56 85 TYR B CA 1
ATOM 2139 C C . TYR B 1 85 ? -12.195 15.305 -1.198 1 92.56 85 TYR B C 1
ATOM 2141 O O . TYR B 1 85 ? -12.148 14.984 -0.007 1 92.56 85 TYR B O 1
ATOM 2149 N N . PRO B 1 86 ? -13.133 15.992 -1.759 1 95.56 86 PRO B N 1
ATOM 2150 C CA . PRO B 1 86 ? -14.203 16.453 -0.875 1 95.56 86 PRO B CA 1
ATOM 2151 C C . PRO B 1 86 ? -14.969 15.312 -0.213 1 95.56 86 PRO B C 1
ATOM 2153 O O . PRO B 1 86 ? -15.32 14.336 -0.879 1 95.56 86 PRO B O 1
ATOM 2156 N N . VAL B 1 87 ? -15.156 15.406 1.034 1 95.88 87 VAL B N 1
ATOM 2157 C CA . VAL B 1 87 ? -15.883 14.445 1.862 1 95.88 87 VAL B CA 1
ATOM 2158 C C . VAL B 1 87 ? -16.531 15.172 3.041 1 95.88 87 VAL B C 1
ATOM 2160 O O . VAL B 1 87 ? -15.93 16.078 3.623 1 95.88 87 VAL B O 1
ATOM 2163 N N . SER B 1 88 ? -17.75 14.828 3.363 1 96.88 88 SER B N 1
ATOM 2164 C CA . SER B 1 88 ? -18.406 15.461 4.5 1 96.88 88 SER B CA 1
ATOM 2165 C C . SER B 1 88 ? -17.859 14.93 5.82 1 96.88 88 SER B C 1
ATOM 2167 O O . SER B 1 88 ? -17.406 13.781 5.895 1 96.88 88 SER B O 1
ATOM 2169 N N . PRO B 1 89 ? -17.922 15.766 6.863 1 97.25 89 PRO B N 1
ATOM 2170 C CA . PRO B 1 89 ? -17.516 15.289 8.18 1 97.25 89 PRO B CA 1
ATOM 2171 C C . PRO B 1 89 ? -18.281 14.047 8.633 1 97.25 89 PRO B C 1
ATOM 2173 O O . PRO B 1 89 ? -17.703 13.164 9.281 1 97.25 89 PRO B O 1
ATOM 2176 N N . GLN B 1 90 ? -19.5 13.93 8.266 1 96.88 90 GLN B N 1
ATOM 2177 C CA . GLN B 1 90 ? -20.312 12.781 8.648 1 96.88 90 GLN B CA 1
ATOM 2178 C C . GLN B 1 90 ? -19.797 11.5 7.988 1 96.88 90 GLN B C 1
ATOM 2180 O O . GLN B 1 90 ? -19.594 10.492 8.664 1 96.88 90 GLN B O 1
ATOM 2185 N N . VAL B 1 91 ? -19.609 11.594 6.754 1 96.06 91 VAL B N 1
ATOM 2186 C CA . VAL B 1 91 ? -19.109 10.438 6.012 1 96.06 91 VAL B CA 1
ATOM 2187 C C . VAL B 1 91 ? -17.719 10.055 6.516 1 96.06 91 VAL B C 1
ATOM 2189 O O . VAL B 1 91 ? -17.438 8.867 6.723 1 96.06 91 VAL B O 1
ATOM 2192 N N . LEU B 1 92 ? -16.906 11.07 6.703 1 96.81 92 LEU B N 1
ATOM 2193 C CA . LEU B 1 92 ? -15.57 10.812 7.215 1 96.81 92 LEU B CA 1
ATOM 2194 C C . LEU B 1 92 ? -15.625 10.203 8.617 1 96.81 92 LEU B C 1
ATOM 2196 O O . LEU B 1 92 ? -14.836 9.32 8.945 1 96.81 92 LEU B O 1
ATOM 2200 N N . GLY B 1 93 ? -16.5 10.719 9.406 1 95.69 93 GLY B N 1
ATOM 2201 C CA . GLY B 1 93 ? -16.703 10.141 10.727 1 95.69 93 GLY B CA 1
ATOM 2202 C C . GLY B 1 93 ? -17.062 8.664 10.68 1 95.69 93 GLY B C 1
ATOM 2203 O O . GLY B 1 93 ? -16.547 7.875 11.477 1 95.69 93 GLY B O 1
ATOM 2204 N N . ASP B 1 94 ? -17.891 8.266 9.789 1 94.75 94 ASP B N 1
ATOM 2205 C CA . ASP B 1 94 ? -18.281 6.867 9.617 1 94.75 94 ASP B CA 1
ATOM 2206 C C . ASP B 1 94 ? -17.078 6.012 9.211 1 94.75 94 ASP B C 1
ATOM 2208 O O . ASP B 1 94 ? -16.906 4.898 9.711 1 94.75 94 ASP B O 1
ATOM 2212 N N . ARG B 1 95 ? -16.297 6.539 8.359 1 93.75 95 ARG B N 1
ATOM 2213 C CA . ARG B 1 95 ? -15.102 5.824 7.918 1 93.75 95 ARG B CA 1
ATOM 2214 C C . ARG B 1 95 ? -14.102 5.68 9.062 1 93.75 95 ARG B C 1
ATOM 2216 O O . ARG B 1 95 ? -13.43 4.648 9.18 1 93.75 95 ARG B O 1
ATOM 2223 N N . TRP B 1 96 ? -14.023 6.738 9.789 1 92.69 96 TRP B N 1
ATOM 2224 C CA . TRP B 1 96 ? -13.109 6.773 10.93 1 92.69 96 TRP B CA 1
ATOM 2225 C C . TRP B 1 96 ? -13.438 5.664 11.922 1 92.69 96 TRP B C 1
ATOM 2227 O O . TRP B 1 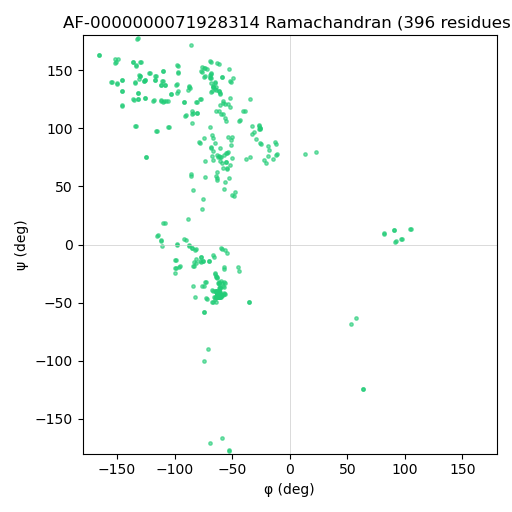96 ? -12.531 5.098 12.547 1 92.69 96 TRP B O 1
ATOM 2237 N N . LEU B 1 97 ? -14.625 5.324 12.047 1 91 97 LEU B N 1
ATOM 2238 C CA . LEU B 1 97 ? -15.102 4.367 13.039 1 91 97 LEU B CA 1
ATOM 2239 C C . LEU B 1 97 ? -14.742 2.939 12.633 1 91 97 LEU B C 1
ATOM 2241 O O . LEU B 1 97 ? -14.805 2.023 13.461 1 91 97 LEU B O 1
ATOM 2245 N N . VAL B 1 98 ? -14.375 2.768 11.445 1 88.94 98 VAL B N 1
ATOM 2246 C CA . VAL B 1 98 ? -13.953 1.442 11 1 88.94 98 VAL B CA 1
ATOM 2247 C C . VAL B 1 98 ? -12.484 1.221 11.344 1 88.94 98 VAL B C 1
ATOM 2249 O O . VAL B 1 98 ? -11.602 1.866 10.773 1 88.94 98 VAL B O 1
ATOM 2252 N N . PRO B 1 99 ? -12.273 0.328 12.227 1 87.19 99 PRO B N 1
ATOM 2253 C CA . PRO B 1 99 ? -10.883 0.102 12.633 1 87.19 99 PRO B CA 1
ATOM 2254 C C . PRO B 1 99 ? -10.031 -0.484 11.508 1 87.19 99 PRO B C 1
ATOM 2256 O O . PRO B 1 99 ? -10.516 -1.31 10.727 1 87.19 99 PRO B O 1
ATOM 2259 N N . ASP B 1 100 ? -8.875 0.036 11.352 1 90.06 100 ASP B N 1
ATOM 2260 C CA . ASP B 1 100 ? -7.836 -0.479 10.469 1 90.06 100 ASP B CA 1
ATOM 2261 C C . ASP B 1 100 ? -6.48 -0.51 11.172 1 90.06 100 ASP B C 1
ATOM 2263 O O . ASP B 1 100 ? -5.812 0.519 11.289 1 90.06 100 ASP B O 1
ATOM 2267 N N . PRO B 1 101 ? -6.133 -1.723 11.594 1 89.81 101 PRO B N 1
ATOM 2268 C CA . PRO B 1 101 ? -4.914 -1.812 12.398 1 89.81 101 PRO B CA 1
ATOM 2269 C C . PRO B 1 101 ? -3.658 -1.446 11.617 1 89.81 101 PRO B C 1
ATOM 2271 O O . PRO B 1 101 ? -2.588 -1.265 12.203 1 89.81 101 PRO B O 1
ATOM 2274 N N . ALA B 1 102 ? -3.758 -1.313 10.375 1 93.56 102 ALA B N 1
ATOM 2275 C CA . ALA B 1 102 ? -2.586 -1.03 9.555 1 93.56 102 ALA B CA 1
ATOM 2276 C C . ALA B 1 102 ? -2.615 0.404 9.031 1 93.56 102 ALA B C 1
ATOM 2278 O O . ALA B 1 102 ? -1.968 0.721 8.031 1 93.56 102 ALA B O 1
ATOM 2279 N N . ARG B 1 103 ? -3.4 1.209 9.656 1 95.5 103 ARG B N 1
ATOM 2280 C CA . ARG B 1 103 ? -3.498 2.613 9.273 1 95.5 103 ARG B CA 1
ATOM 2281 C C . ARG B 1 103 ? -3.262 3.527 10.469 1 95.5 103 ARG B C 1
ATOM 2283 O O . ARG B 1 103 ? -3.754 3.26 11.57 1 95.5 103 ARG B O 1
ATOM 2290 N N . GLU B 1 104 ? -2.574 4.59 10.219 1 97.06 104 GLU B N 1
ATOM 2291 C CA . GLU B 1 104 ? -2.42 5.656 11.195 1 97.06 104 GLU B CA 1
ATOM 2292 C C . GLU B 1 104 ? -2.637 7.027 10.562 1 97.06 104 GLU B C 1
ATOM 2294 O O . GLU B 1 104 ? -2.229 7.258 9.422 1 97.06 104 GLU B O 1
ATOM 2299 N N . VAL B 1 105 ? -3.32 7.84 11.328 1 98 105 VAL B N 1
ATOM 2300 C CA . VAL B 1 105 ? -3.574 9.203 10.891 1 98 105 VAL B CA 1
ATOM 2301 C C . VAL B 1 105 ? -2.928 10.188 11.867 1 98 105 VAL B C 1
ATOM 2303 O O . VAL B 1 105 ? -3.197 10.148 13.07 1 98 105 VAL B O 1
ATOM 2306 N N . LEU B 1 106 ? -2.07 11.062 11.305 1 98.5 106 LEU B N 1
ATOM 2307 C CA . LEU B 1 106 ? -1.406 12.094 12.094 1 98.5 106 LEU B CA 1
ATOM 2308 C C . LEU B 1 106 ? -1.932 13.477 11.727 1 98.5 106 LEU B C 1
ATOM 2310 O O . LEU B 1 106 ? -2.162 13.766 10.547 1 98.5 106 LEU B O 1
ATOM 2314 N N . VAL B 1 107 ? -2.086 14.312 12.742 1 98.75 107 VAL B N 1
ATOM 2315 C CA . VAL B 1 107 ? -2.455 15.703 12.492 1 98.75 107 VAL B CA 1
ATOM 2316 C C . VAL B 1 107 ? -1.396 16.625 13.086 1 98.75 107 VAL B C 1
ATOM 2318 O O . VAL B 1 107 ? -0.728 16.281 14.062 1 98.75 107 VAL B O 1
ATOM 2321 N N . ALA B 1 108 ? -1.232 17.703 12.43 1 98.56 108 ALA B N 1
ATOM 2322 C CA . ALA B 1 108 ? -0.385 18.797 12.906 1 98.56 108 ALA B CA 1
ATOM 2323 C C . ALA B 1 108 ? -1.225 19.938 13.477 1 98.56 108 ALA B C 1
ATOM 2325 O O . ALA B 1 108 ? -2.127 20.453 12.805 1 98.56 108 ALA B O 1
ATOM 2326 N N . CYS B 1 109 ? -0.861 20.344 14.656 1 97.5 109 CYS B N 1
ATOM 2327 C CA . CYS B 1 109 ? -1.61 21.391 15.336 1 97.5 109 CYS B CA 1
ATOM 2328 C C . CYS B 1 109 ? -0.779 22.656 15.453 1 97.5 109 CYS B C 1
ATOM 2330 O O . CYS B 1 109 ? 0.372 22.609 15.898 1 97.5 109 CYS B O 1
ATOM 2332 N N . LEU B 1 110 ? -1.272 23.688 14.984 1 95.25 110 LEU B N 1
ATOM 2333 C CA . LEU B 1 110 ? -0.788 25.031 15.289 1 95.25 110 LEU B CA 1
ATOM 2334 C C . LEU B 1 110 ? -1.736 25.75 16.234 1 95.25 110 LEU B C 1
ATOM 2336 O O . LEU B 1 110 ? -2.793 26.234 15.82 1 95.25 110 LEU B O 1
ATOM 2340 N N . GLY B 1 111 ? -1.318 25.766 17.547 1 90.94 111 GLY B N 1
ATOM 2341 C CA . GLY B 1 111 ? -2.309 26.156 18.531 1 90.94 111 GLY B CA 1
ATOM 2342 C C . GLY B 1 111 ? -3.48 25.188 18.609 1 90.94 111 GLY B C 1
ATOM 2343 O O . GLY B 1 111 ? -3.293 23.984 18.781 1 90.94 111 GLY B O 1
ATOM 2344 N N . ASP B 1 112 ? -4.742 25.672 18.438 1 90.44 112 ASP B N 1
ATOM 2345 C CA . ASP B 1 112 ? -5.926 24.812 18.531 1 90.44 112 ASP B CA 1
ATOM 2346 C C . ASP B 1 112 ? -6.398 24.375 17.156 1 90.44 112 ASP B C 1
ATOM 2348 O O . ASP B 1 112 ? -7.324 23.578 17.031 1 90.44 112 ASP B O 1
ATOM 2352 N N . ALA B 1 113 ? -5.684 24.828 16.172 1 94.88 113 ALA B N 1
ATOM 2353 C CA . ALA B 1 113 ? -6.117 24.531 14.805 1 94.88 113 ALA B CA 1
ATOM 2354 C C . ALA B 1 113 ? -5.359 23.344 14.227 1 94.88 113 ALA B C 1
ATOM 2356 O O . ALA B 1 113 ? -4.152 23.219 14.438 1 94.88 113 ALA B O 1
ATOM 2357 N N . ILE B 1 114 ? -6.094 22.5 13.547 1 97.94 114 ILE B N 1
ATOM 2358 C CA . ILE B 1 114 ? -5.461 21.453 12.758 1 97.94 114 ILE B CA 1
ATOM 2359 C C . ILE B 1 114 ? -4.988 22.031 11.422 1 97.94 114 ILE B C 1
ATOM 2361 O O . ILE B 1 114 ? -5.805 22.391 10.578 1 97.94 114 ILE B O 1
ATOM 2365 N N . ALA B 1 115 ? -3.682 22.062 11.289 1 97.94 115 ALA B N 1
ATOM 2366 C CA . ALA B 1 115 ? -3.076 22.734 10.148 1 97.94 115 ALA B CA 1
ATOM 2367 C C . ALA B 1 115 ? -2.688 21.75 9.055 1 97.94 115 ALA B C 1
ATOM 2369 O O . ALA B 1 115 ? -2.359 22.141 7.938 1 97.94 115 ALA B O 1
ATOM 2370 N N . GLY B 1 116 ? -2.676 20.484 9.359 1 98.25 116 GLY B N 1
ATOM 2371 C CA . GLY B 1 116 ? -2.322 19.469 8.383 1 98.25 116 GLY B CA 1
ATOM 2372 C C . GLY B 1 116 ? -2.699 18.062 8.82 1 98.25 116 GLY B C 1
ATOM 2373 O O . GLY B 1 116 ? -2.975 17.828 10 1 98.25 116 GLY B O 1
ATOM 2374 N N . VAL B 1 117 ? -2.715 17.172 7.844 1 98.25 117 VAL B N 1
ATOM 2375 C CA . VAL B 1 117 ? -3.035 15.766 8.109 1 98.25 117 VAL B CA 1
ATOM 2376 C C . VAL B 1 117 ? -2.221 14.867 7.184 1 98.25 117 VAL B C 1
ATOM 2378 O O . VAL B 1 117 ? -1.957 15.219 6.035 1 98.25 117 VAL B O 1
ATOM 2381 N N . LEU B 1 118 ? -1.781 13.773 7.688 1 97.38 118 LEU B N 1
ATOM 2382 C CA . LEU B 1 118 ? -1.08 12.719 6.961 1 97.38 118 LEU B CA 1
ATOM 2383 C C . LEU B 1 118 ? -1.674 11.352 7.281 1 97.38 118 LEU B C 1
ATOM 2385 O O . LEU B 1 118 ? -1.853 11.008 8.453 1 97.38 118 LEU B O 1
ATOM 2389 N N . VAL B 1 119 ? -2.061 10.648 6.25 1 96.75 119 VAL B N 1
ATOM 2390 C CA . VAL B 1 119 ? -2.572 9.289 6.379 1 96.75 119 VAL B CA 1
ATOM 2391 C C . VAL B 1 119 ? -1.561 8.297 5.805 1 96.75 119 VAL B C 1
ATOM 2393 O O . VAL B 1 119 ? -1.174 8.398 4.641 1 96.75 119 VAL B O 1
ATOM 2396 N N . TRP B 1 120 ? -1.147 7.352 6.652 1 95.56 120 TRP B N 1
ATOM 2397 C CA . TRP B 1 120 ? -0.214 6.348 6.148 1 95.56 120 TRP B CA 1
ATOM 2398 C C . TRP B 1 120 ? -0.611 4.953 6.617 1 95.56 120 TRP B C 1
ATOM 2400 O O . TRP B 1 120 ? -1.386 4.809 7.566 1 95.56 120 TRP B O 1
ATOM 2410 N N . HIS B 1 121 ? -0.128 3.984 5.824 1 95.56 121 HIS B N 1
ATOM 2411 C CA . HIS B 1 121 ? -0.426 2.566 5.988 1 95.56 121 HIS B CA 1
ATOM 2412 C C . HIS B 1 121 ? 0.852 1.733 5.996 1 95.56 121 HIS B C 1
ATOM 2414 O O . HIS B 1 121 ? 1.902 2.195 5.547 1 95.56 121 HIS B O 1
ATOM 2420 N N . TRP B 1 122 ? 0.761 0.579 6.582 1 93.88 122 TRP B N 1
ATOM 2421 C CA . TRP B 1 122 ? 1.878 -0.348 6.43 1 93.88 122 TRP B CA 1
ATOM 2422 C C . TRP B 1 122 ? 1.387 -1.729 6.012 1 93.88 122 TRP B C 1
ATOM 2424 O O . TRP B 1 122 ? 0.256 -2.113 6.316 1 93.88 122 TRP B O 1
ATOM 2434 N N . LEU B 1 123 ? 2.189 -2.355 5.219 1 91.88 123 LEU B N 1
ATOM 2435 C CA . LEU B 1 123 ? 1.918 -3.703 4.734 1 91.88 123 LEU B CA 1
ATOM 2436 C C . LEU B 1 123 ? 3.158 -4.582 4.852 1 91.88 123 LEU B C 1
ATOM 2438 O O . LEU B 1 123 ? 4.281 -4.078 4.887 1 91.88 123 LEU B O 1
ATOM 2442 N N . SER B 1 124 ? 2.893 -5.879 4.957 1 91.5 124 SER B N 1
ATOM 2443 C CA . SER B 1 124 ? 3.963 -6.859 5.074 1 91.5 124 SER B CA 1
ATOM 2444 C C . SER B 1 124 ? 3.982 -7.805 3.877 1 91.5 124 SER B C 1
AT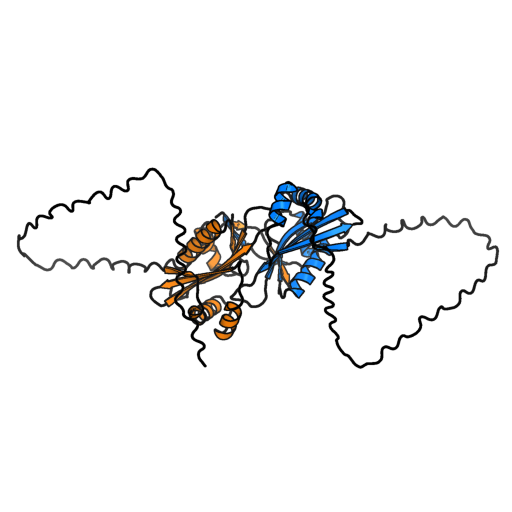OM 2446 O O . SER B 1 124 ? 3.254 -8.797 3.85 1 91.5 124 SER B O 1
ATOM 2448 N N . PRO B 1 125 ? 4.852 -7.465 2.965 1 90.31 125 PRO B N 1
ATOM 2449 C CA . PRO B 1 125 ? 4.98 -8.43 1.867 1 90.31 125 PRO B CA 1
ATOM 2450 C C . PRO B 1 125 ? 5.543 -9.773 2.324 1 90.31 125 PRO B C 1
ATOM 2452 O O . PRO B 1 125 ? 6.379 -9.82 3.229 1 90.31 125 PRO B O 1
ATOM 2455 N N . LEU B 1 126 ? 5.035 -10.789 1.852 1 91.38 126 LEU B N 1
ATOM 2456 C CA . LEU B 1 126 ? 5.426 -12.125 2.283 1 91.38 126 LEU B CA 1
ATOM 2457 C C . LEU B 1 126 ? 6.809 -12.484 1.752 1 91.38 126 LEU B C 1
ATOM 2459 O O . LEU B 1 126 ? 7.582 -13.164 2.43 1 91.38 126 LEU B O 1
ATOM 2463 N N . HIS B 1 127 ? 7.176 -12 0.609 1 91.06 127 HIS B N 1
ATOM 2464 C CA . HIS B 1 127 ? 8.406 -12.406 -0.066 1 91.06 127 HIS B CA 1
ATOM 2465 C C . HIS B 1 127 ? 9.602 -11.625 0.462 1 91.06 127 HIS B C 1
ATOM 2467 O O . HIS B 1 127 ? 10.75 -12.008 0.228 1 91.06 127 HIS B O 1
ATOM 2473 N N . VAL B 1 128 ? 9.359 -10.5 1.118 1 85.62 128 VAL B N 1
ATOM 2474 C CA . VAL B 1 128 ? 10.422 -9.711 1.719 1 85.62 128 VAL B CA 1
ATOM 2475 C C . VAL B 1 128 ? 10.062 -9.359 3.16 1 85.62 128 VAL B C 1
ATOM 2477 O O . VAL B 1 128 ? 8.883 -9.297 3.512 1 85.62 128 VAL B O 1
ATOM 2480 N N . ALA B 1 129 ? 11.016 -9.328 4.16 1 76.56 129 ALA B N 1
ATOM 2481 C CA . ALA B 1 129 ? 10.75 -9.211 5.594 1 76.56 129 ALA B CA 1
ATOM 2482 C C . ALA B 1 129 ? 10.336 -7.785 5.953 1 76.56 129 ALA B C 1
ATOM 2484 O O . ALA B 1 129 ? 9.352 -7.582 6.664 1 76.56 129 ALA B O 1
ATOM 2485 N N . PRO B 1 130 ? 11.156 -6.793 5.676 1 82.12 130 PRO B N 1
ATOM 2486 C CA . PRO B 1 130 ? 10.602 -5.629 6.367 1 82.12 130 PRO B CA 1
ATOM 2487 C C . PRO B 1 130 ? 9.297 -5.141 5.75 1 82.12 130 PRO B C 1
ATOM 2489 O O . PRO B 1 130 ? 9.008 -5.438 4.586 1 82.12 130 PRO B O 1
ATOM 2492 N N . ALA B 1 131 ? 8.391 -4.625 6.68 1 89.69 131 ALA B N 1
ATOM 2493 C CA . ALA B 1 131 ? 7.16 -3.98 6.227 1 89.69 131 ALA B CA 1
ATOM 2494 C C . ALA B 1 131 ? 7.469 -2.748 5.383 1 89.69 131 ALA B C 1
ATOM 2496 O O . ALA B 1 131 ? 8.586 -2.229 5.418 1 89.69 131 ALA B O 1
ATOM 2497 N N . TRP B 1 132 ? 6.492 -2.469 4.578 1 90.38 132 TRP B N 1
ATOM 2498 C CA . TRP B 1 132 ? 6.535 -1.251 3.775 1 90.38 132 TRP B CA 1
ATOM 2499 C C . TRP B 1 132 ? 5.469 -0.262 4.23 1 90.38 132 TRP B C 1
ATOM 2501 O O . TRP B 1 132 ? 4.344 -0.656 4.555 1 90.38 132 TRP B O 1
ATOM 2511 N N . GLY B 1 133 ? 5.922 0.974 4.281 1 92.38 133 GLY B N 1
ATOM 2512 C CA . GLY B 1 133 ? 4.953 2.027 4.539 1 92.38 133 GLY B CA 1
ATOM 2513 C C . GLY B 1 133 ? 4.473 2.717 3.277 1 92.38 133 GLY B C 1
ATOM 2514 O O . GLY B 1 133 ? 5.234 2.879 2.322 1 92.38 133 GLY B O 1
ATOM 2515 N N . LEU B 1 134 ? 3.223 3.162 3.305 1 91.69 134 LEU B N 1
ATOM 2516 C CA . LEU B 1 134 ? 2.617 3.896 2.199 1 91.69 134 LEU B CA 1
ATOM 2517 C C . LEU B 1 134 ? 1.831 5.098 2.713 1 91.69 134 LEU B C 1
ATOM 2519 O O . LEU B 1 134 ? 0.942 4.949 3.555 1 91.69 134 LEU B O 1
ATOM 2523 N N . ILE B 1 135 ? 2.158 6.242 2.205 1 92.94 135 ILE B N 1
ATOM 2524 C CA . ILE B 1 135 ? 1.388 7.441 2.512 1 92.94 135 ILE B CA 1
ATOM 2525 C C . ILE B 1 135 ? 0.297 7.637 1.461 1 92.94 135 ILE B C 1
ATOM 2527 O O . ILE B 1 135 ? 0.59 7.781 0.272 1 92.94 135 ILE B O 1
ATOM 2531 N N . SER B 1 136 ? -0.921 7.695 1.914 1 91.75 136 SER B N 1
ATOM 2532 C CA . SER B 1 136 ? -2.033 7.828 0.978 1 91.75 136 SER B CA 1
ATOM 2533 C C . SER B 1 136 ? -2.5 9.273 0.879 1 91.75 136 SER B C 1
ATOM 2535 O O . SER B 1 136 ? -3.16 9.656 -0.091 1 91.75 136 SER B O 1
ATOM 2537 N N . ALA B 1 137 ? -2.162 10.07 1.9 1 93.31 137 ALA B N 1
ATOM 2538 C CA . ALA B 1 137 ? -2.551 11.477 1.866 1 93.31 137 ALA B CA 1
ATOM 2539 C C . ALA B 1 137 ? -1.615 12.328 2.721 1 93.31 137 ALA B C 1
ATOM 2541 O O . ALA B 1 137 ? -1.194 11.906 3.799 1 93.31 137 ALA B O 1
ATOM 2542 N N . LEU B 1 138 ? -1.309 13.43 2.232 1 94.5 138 LEU B N 1
ATOM 2543 C CA . LEU B 1 138 ? -0.644 14.516 2.945 1 94.5 138 LEU B CA 1
ATOM 2544 C C . LEU B 1 138 ? -1.14 15.875 2.457 1 94.5 138 LEU B C 1
ATOM 2546 O O . LEU B 1 138 ? -1.026 16.188 1.271 1 94.5 138 LEU B O 1
ATOM 2550 N N . VAL B 1 139 ? -1.706 16.594 3.414 1 95.06 139 VAL B N 1
ATOM 2551 C CA . VAL B 1 139 ? -2.201 17.906 3.023 1 95.06 139 VAL B CA 1
ATOM 2552 C C . VAL B 1 139 ? -2.014 18.891 4.176 1 95.06 139 VAL B C 1
ATOM 2554 O O . VAL B 1 139 ? -2.238 18.547 5.34 1 95.06 139 VAL B O 1
ATOM 2557 N N . VAL B 1 140 ? -1.486 20 3.828 1 96.06 140 VAL B N 1
ATOM 2558 C CA . VAL B 1 140 ? -1.346 21.141 4.734 1 96.06 140 VAL B CA 1
ATOM 2559 C C . VAL B 1 140 ? -2.324 22.234 4.34 1 96.06 140 VAL B C 1
ATOM 2561 O O . VAL B 1 140 ? -2.5 22.516 3.15 1 96.06 140 VAL B O 1
ATOM 2564 N N . ASP B 1 141 ? -2.93 22.797 5.359 1 97.19 141 ASP B N 1
ATOM 2565 C CA . ASP B 1 141 ? -3.83 23.922 5.098 1 97.19 141 ASP B CA 1
ATOM 2566 C C . ASP B 1 141 ? -3.146 24.984 4.242 1 97.19 141 ASP B C 1
ATOM 2568 O O . ASP B 1 141 ? -1.982 25.312 4.469 1 97.19 141 ASP B O 1
ATOM 2572 N N . GLU B 1 142 ? -3.895 25.531 3.326 1 95 142 GLU B N 1
ATOM 2573 C CA . GLU B 1 142 ? -3.35 26.531 2.416 1 95 142 GLU B CA 1
ATOM 2574 C C . GLU B 1 142 ? -2.764 27.719 3.184 1 95 142 GLU B C 1
ATOM 2576 O O . GLU B 1 142 ? -1.727 28.25 2.799 1 95 142 GLU B O 1
ATOM 2581 N N . GLY B 1 143 ? -3.375 28.078 4.254 1 93.5 143 GLY B N 1
ATOM 2582 C CA . GLY B 1 143 ? -2.938 29.203 5.047 1 93.5 143 GLY B CA 1
ATOM 2583 C C . GLY B 1 143 ? -1.728 28.906 5.91 1 93.5 143 GLY B C 1
ATOM 2584 O O . GLY B 1 143 ? -1.11 29.812 6.465 1 93.5 143 GLY B O 1
ATOM 2585 N N . ALA B 1 144 ? -1.356 27.672 6.016 1 93.62 144 ALA B N 1
ATOM 2586 C CA . ALA B 1 144 ? -0.264 27.266 6.902 1 93.62 144 ALA B CA 1
ATOM 2587 C C . ALA B 1 144 ? 0.918 26.719 6.105 1 93.62 144 ALA B C 1
ATOM 2589 O O . ALA B 1 144 ? 1.856 26.172 6.676 1 93.62 144 ALA B O 1
ATOM 2590 N N . ARG B 1 145 ? 0.89 26.828 4.812 1 91.31 145 ARG B N 1
ATOM 2591 C CA . ARG B 1 145 ? 1.968 26.312 3.971 1 91.31 145 ARG B CA 1
ATOM 2592 C C . ARG B 1 145 ? 3.209 27.203 4.078 1 91.31 145 ARG B C 1
ATOM 2594 O O . ARG B 1 145 ? 3.119 28.359 4.484 1 91.31 145 ARG B O 1
ATOM 2601 N N . GLY B 1 146 ? 4.359 26.594 3.869 1 88.56 146 GLY B N 1
ATOM 2602 C CA . GLY B 1 146 ? 5.617 27.328 3.938 1 88.56 146 GLY B CA 1
ATOM 2603 C C . GLY B 1 146 ? 6.129 27.5 5.355 1 88.56 146 GLY B C 1
ATOM 2604 O O . GLY B 1 146 ? 7.086 28.234 5.59 1 88.56 146 GLY B O 1
ATOM 2605 N N . ARG B 1 147 ? 5.484 26.812 6.27 1 90.38 147 ARG B N 1
ATOM 2606 C CA . ARG B 1 147 ? 5.852 26.969 7.676 1 90.38 147 ARG B CA 1
ATOM 2607 C C . ARG B 1 147 ? 6.484 25.688 8.211 1 90.38 147 ARG B C 1
ATOM 2609 O O . ARG B 1 147 ? 6.691 25.531 9.414 1 90.38 147 ARG B O 1
ATOM 2616 N N . GLY B 1 148 ? 6.656 24.734 7.336 1 93.12 148 GLY B N 1
ATOM 2617 C CA . GLY B 1 148 ? 7.328 23.516 7.746 1 93.12 148 GLY B CA 1
ATOM 2618 C C . GLY B 1 148 ? 6.371 22.453 8.242 1 93.12 148 GLY B C 1
ATOM 2619 O O . GLY B 1 148 ? 6.797 21.359 8.641 1 93.12 148 GLY B O 1
ATOM 2620 N N . VAL B 1 149 ? 5.078 22.656 8.227 1 95.31 149 VAL B N 1
ATOM 2621 C CA . VAL B 1 149 ? 4.062 21.75 8.742 1 95.31 149 VAL B CA 1
ATOM 2622 C C . VAL B 1 149 ? 4.133 20.422 7.988 1 95.31 149 VAL B C 1
ATOM 2624 O O . VAL B 1 149 ? 4.078 19.344 8.602 1 95.31 149 VAL B O 1
ATOM 2627 N N . GLY B 1 150 ? 4.316 20.5 6.699 1 94.44 150 GLY B N 1
ATOM 2628 C CA . GLY B 1 150 ? 4.445 19.297 5.895 1 94.44 150 GLY B CA 1
ATOM 2629 C C . GLY B 1 150 ? 5.66 18.453 6.258 1 94.44 150 GLY B C 1
ATOM 2630 O O . GLY B 1 150 ? 5.57 17.234 6.359 1 94.44 150 GLY B O 1
ATOM 2631 N N . THR B 1 151 ? 6.727 19.156 6.445 1 93.56 151 THR B N 1
ATOM 2632 C CA . THR B 1 151 ? 7.965 18.484 6.844 1 93.56 151 THR B CA 1
ATOM 2633 C C . THR B 1 151 ? 7.801 17.797 8.195 1 93.56 151 THR B C 1
ATOM 2635 O O . THR B 1 151 ? 8.211 16.656 8.367 1 93.56 151 THR B O 1
ATOM 2638 N N . ASP B 1 152 ? 7.195 18.453 9.086 1 95.94 152 ASP B N 1
ATOM 2639 C CA . ASP B 1 152 ? 6.992 17.891 10.422 1 95.94 152 ASP B CA 1
ATOM 2640 C C . ASP B 1 152 ? 6.133 16.641 10.375 1 95.94 152 ASP B C 1
ATOM 2642 O O . ASP B 1 152 ? 6.426 15.648 11.047 1 95.94 152 ASP B O 1
ATOM 2646 N N . LEU B 1 153 ? 5.09 16.672 9.609 1 97.06 153 LEU B N 1
ATOM 2647 C CA . LEU B 1 153 ? 4.223 15.516 9.438 1 97.06 153 LEU B CA 1
ATOM 2648 C C . LEU B 1 153 ? 4.992 14.344 8.828 1 97.06 153 LEU B C 1
ATOM 2650 O O . LEU B 1 153 ? 4.883 13.211 9.305 1 97.06 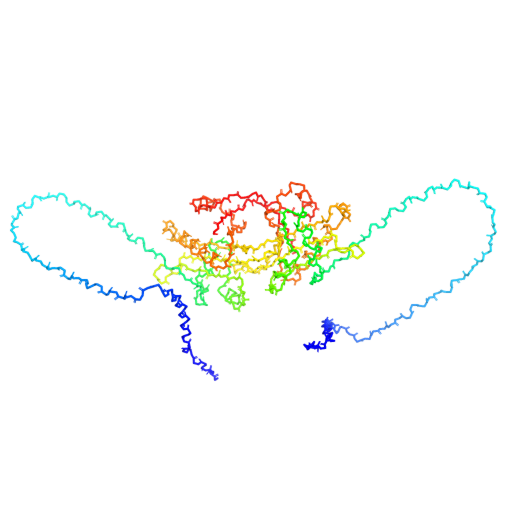153 LEU B O 1
ATOM 2654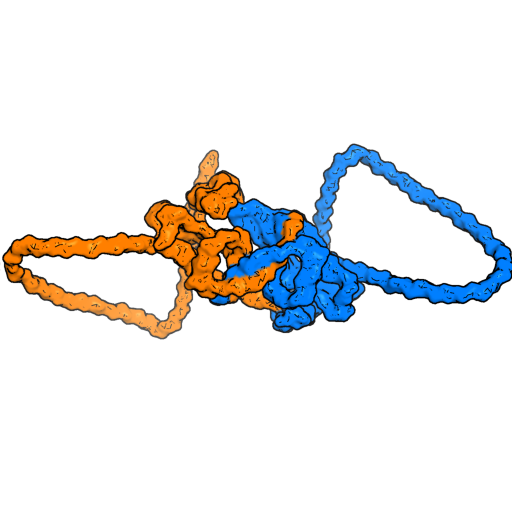 N N . LEU B 1 154 ? 5.766 14.672 7.805 1 94.94 154 LEU B N 1
ATOM 2655 C CA . LEU B 1 154 ? 6.516 13.641 7.102 1 94.94 154 LEU B CA 1
ATOM 2656 C C . LEU B 1 154 ? 7.551 13 8.016 1 94.94 154 LEU B C 1
ATOM 2658 O O . LEU B 1 154 ? 7.668 11.773 8.07 1 94.94 154 LEU B O 1
ATOM 2662 N N . VAL B 1 155 ? 8.266 13.758 8.75 1 94.56 155 VAL B N 1
ATOM 2663 C CA . VAL B 1 155 ? 9.281 13.273 9.672 1 94.56 155 VAL B CA 1
ATOM 2664 C C . VAL B 1 155 ? 8.625 12.391 10.742 1 94.56 155 VAL B C 1
ATOM 2666 O O . VAL B 1 155 ? 9.141 11.32 11.07 1 94.56 155 VAL B O 1
ATOM 2669 N N . ALA B 1 156 ? 7.539 12.797 11.281 1 97.06 156 ALA B N 1
ATOM 2670 C CA . ALA B 1 156 ? 6.816 12.008 12.273 1 97.06 156 ALA B CA 1
ATOM 2671 C C . ALA B 1 156 ? 6.371 10.672 11.688 1 97.06 156 ALA B C 1
ATOM 2673 O O . ALA B 1 156 ? 6.48 9.633 12.352 1 97.06 156 ALA B O 1
ATOM 2674 N N . ALA B 1 157 ? 5.836 10.711 10.453 1 97.06 157 ALA B N 1
ATOM 2675 C CA . ALA B 1 157 ? 5.414 9.477 9.797 1 97.06 157 ALA B CA 1
ATOM 2676 C C . ALA B 1 157 ? 6.59 8.523 9.602 1 97.06 157 ALA B C 1
ATOM 2678 O O . ALA B 1 157 ? 6.449 7.312 9.773 1 97.06 157 ALA B O 1
ATOM 2679 N N . GLU B 1 158 ? 7.707 9.094 9.242 1 95.81 158 GLU B N 1
ATOM 2680 C CA . GLU B 1 158 ? 8.914 8.289 9.055 1 95.81 158 GLU B CA 1
ATOM 2681 C C . GLU B 1 158 ? 9.336 7.617 10.359 1 95.81 158 GLU B C 1
ATOM 2683 O O . GLU B 1 158 ? 9.688 6.438 10.367 1 95.81 158 GLU B O 1
ATOM 2688 N N . GLU B 1 159 ? 9.32 8.336 11.398 1 96.62 159 GLU B N 1
ATOM 2689 C CA . GLU B 1 159 ? 9.664 7.789 12.711 1 96.62 159 GLU B CA 1
ATOM 2690 C C . GLU B 1 159 ? 8.703 6.676 13.102 1 96.62 159 GLU B C 1
ATOM 2692 O O . GLU B 1 159 ? 9.125 5.633 13.617 1 96.62 159 GLU B O 1
ATOM 2697 N N . ARG B 1 160 ? 7.43 6.895 12.898 1 97.38 160 ARG B N 1
ATOM 2698 C CA . ARG B 1 160 ? 6.414 5.891 13.195 1 97.38 160 ARG B CA 1
ATOM 2699 C C . ARG B 1 160 ? 6.609 4.648 12.336 1 97.38 160 ARG B C 1
ATOM 2701 O O . ARG B 1 160 ? 6.465 3.523 12.82 1 97.38 160 ARG B O 1
ATOM 2708 N N . ALA B 1 161 ? 6.891 4.883 11.086 1 95.69 161 ALA B N 1
ATOM 2709 C CA . ALA B 1 161 ? 7.125 3.77 10.164 1 95.69 161 ALA B CA 1
ATOM 2710 C C . ALA B 1 161 ? 8.312 2.924 10.617 1 95.69 161 ALA B C 1
ATOM 2712 O O . ALA B 1 161 ? 8.234 1.691 10.625 1 95.69 161 ALA B O 1
ATOM 2713 N N . ARG B 1 162 ? 9.375 3.58 11.023 1 94.56 162 ARG B N 1
ATOM 2714 C CA . ARG B 1 162 ? 10.539 2.875 11.547 1 94.56 162 ARG B CA 1
ATOM 2715 C C . ARG B 1 162 ? 10.172 2.059 12.781 1 94.56 162 ARG B C 1
ATOM 2717 O O . ARG B 1 162 ? 10.562 0.893 12.898 1 94.56 162 ARG B O 1
ATOM 2724 N N . ALA B 1 163 ? 9.445 2.668 13.625 1 95.5 163 ALA B N 1
ATOM 2725 C CA . ALA B 1 163 ? 9.039 2.004 14.859 1 95.5 163 ALA B CA 1
ATOM 2726 C C . ALA B 1 163 ? 8.164 0.785 14.562 1 95.5 163 ALA B C 1
ATOM 2728 O O . ALA B 1 163 ? 8.18 -0.19 15.32 1 95.5 163 ALA B O 1
ATOM 2729 N N . GLN B 1 164 ? 7.438 0.826 13.453 1 93.31 164 GLN B N 1
ATOM 2730 C CA . GLN B 1 164 ? 6.555 -0.263 13.055 1 93.31 164 GLN B CA 1
ATOM 2731 C C . GLN B 1 164 ? 7.324 -1.341 12.289 1 93.31 164 GLN B C 1
ATOM 2733 O O . GLN B 1 164 ? 6.734 -2.32 11.828 1 93.31 164 GLN B O 1
ATOM 2738 N N . GLY B 1 165 ? 8.641 -1.072 12.07 1 92.25 165 GLY B N 1
ATOM 2739 C CA . GLY B 1 165 ? 9.477 -2.064 11.414 1 92.25 165 GLY B CA 1
ATOM 2740 C C . GLY B 1 165 ? 9.508 -1.919 9.898 1 92.25 165 GLY B C 1
ATOM 2741 O O . GLY B 1 165 ? 9.914 -2.838 9.188 1 92.25 165 GLY B O 1
ATOM 2742 N N . CYS B 1 166 ? 9.016 -0.834 9.391 1 92.81 166 CYS B N 1
ATOM 2743 C CA . CYS B 1 166 ? 9.07 -0.592 7.949 1 92.81 166 CYS B CA 1
ATOM 2744 C C . CYS B 1 166 ? 10.484 -0.239 7.504 1 92.81 166 CYS B C 1
ATOM 2746 O O . CYS B 1 166 ? 11.203 0.465 8.211 1 92.81 166 CYS B O 1
ATOM 2748 N N . SER B 1 167 ? 10.805 -0.693 6.312 1 90.56 167 SER B N 1
ATOM 2749 C CA . SER B 1 167 ? 12.117 -0.373 5.754 1 90.56 167 SER B CA 1
ATOM 2750 C C . SER B 1 167 ? 12.039 0.84 4.832 1 90.56 167 SER B C 1
ATOM 2752 O O . SER B 1 167 ? 13.062 1.444 4.508 1 90.56 167 SER B O 1
ATOM 2754 N N . GLN B 1 168 ? 10.82 1.115 4.402 1 89.81 168 GLN B N 1
ATOM 2755 C CA . GLN B 1 168 ? 10.641 2.209 3.455 1 89.81 168 GLN B CA 1
ATOM 2756 C C . GLN B 1 168 ? 9.258 2.84 3.598 1 89.81 168 GLN B C 1
ATOM 2758 O O . GLN B 1 168 ? 8.352 2.232 4.164 1 89.81 168 GLN B O 1
ATOM 2763 N N . LEU B 1 169 ? 9.227 4.078 3.143 1 92.06 169 LEU B N 1
ATOM 2764 C CA . LEU B 1 169 ? 7.977 4.82 3.02 1 92.06 169 LEU B CA 1
ATOM 2765 C C . LEU B 1 169 ? 7.797 5.352 1.601 1 92.06 169 LEU B C 1
ATOM 2767 O O . LEU B 1 169 ? 8.703 5.969 1.045 1 92.06 169 LEU B O 1
ATOM 2771 N N . GLU B 1 170 ? 6.641 4.98 1.087 1 88.12 170 GLU B N 1
ATOM 2772 C CA . GLU B 1 170 ? 6.32 5.379 -0.282 1 88.12 170 GLU B CA 1
ATOM 2773 C C . GLU B 1 170 ? 5.098 6.289 -0.322 1 88.12 170 GLU B C 1
ATOM 2775 O O . GLU B 1 170 ? 4.145 6.094 0.434 1 88.12 170 GLU B O 1
ATOM 2780 N N . LEU B 1 171 ? 5.164 7.293 -1.213 1 86.94 171 LEU B N 1
ATOM 2781 C CA . LEU B 1 171 ? 3.99 8.125 -1.451 1 86.94 171 LEU B CA 1
ATOM 2782 C C . LEU B 1 171 ? 3.098 7.516 -2.527 1 86.94 171 LEU B C 1
ATOM 2784 O O . LEU B 1 171 ? 3.59 7.059 -3.562 1 86.94 171 LEU B O 1
ATOM 2788 N N . SER B 1 172 ? 1.798 7.551 -2.201 1 77.5 172 SER B N 1
ATOM 2789 C CA . SER B 1 172 ? 0.871 7.062 -3.219 1 77.5 172 SER B CA 1
ATOM 2790 C C . SER B 1 172 ? 0.834 8 -4.422 1 77.5 172 SER B C 1
ATOM 2792 O O . SER B 1 172 ? 1.076 9.203 -4.289 1 77.5 172 SER B O 1
ATOM 2794 N N . SER B 1 173 ? 0.631 7.508 -5.641 1 61.19 173 SER B N 1
ATOM 2795 C CA . SER B 1 173 ? 0.661 8.172 -6.941 1 61.19 173 SER B CA 1
ATOM 2796 C C . SER B 1 173 ? -0.408 9.258 -7.031 1 61.19 173 SER B C 1
ATOM 2798 O O . SER B 1 173 ? -0.27 10.211 -7.805 1 61.19 173 SER B O 1
ATOM 2800 N N . SER B 1 174 ? -1.47 9 -6.383 1 58.59 174 SER B N 1
ATOM 2801 C CA . SER B 1 174 ? -2.561 9.953 -6.559 1 58.59 174 SER B CA 1
ATOM 2802 C C . SER B 1 174 ? -2.143 11.352 -6.133 1 58.59 174 SER B C 1
ATOM 2804 O O . SER B 1 174 ? -2.861 12.32 -6.375 1 58.59 174 SER B O 1
ATOM 2806 N N . LEU B 1 175 ? -0.968 11.422 -5.648 1 57.97 175 LEU B N 1
ATOM 2807 C CA . LEU B 1 175 ? -0.538 12.727 -5.168 1 57.97 175 LEU B CA 1
ATOM 2808 C C . LEU B 1 175 ? 0.049 13.562 -6.305 1 57.97 175 LEU B C 1
ATOM 2810 O O . LEU B 1 175 ? 1.196 13.352 -6.703 1 57.97 175 LEU B O 1
ATOM 2814 N N . LYS B 1 176 ? -0.741 13.828 -7.387 1 53.16 176 LYS B N 1
ATOM 2815 C CA . LYS B 1 176 ? -0.557 14.406 -8.711 1 53.16 176 LYS B CA 1
ATOM 2816 C C . LYS B 1 176 ? 0.054 15.805 -8.625 1 53.16 176 LYS B C 1
ATOM 2818 O O . LYS B 1 176 ? 0.384 16.406 -9.648 1 53.16 176 LYS B O 1
ATOM 2823 N N . ARG B 1 177 ? 0.269 16.406 -7.535 1 56.84 177 ARG B N 1
ATOM 2824 C CA . ARG B 1 177 ? 0.518 17.828 -7.75 1 56.84 177 ARG B CA 1
ATOM 2825 C C . ARG B 1 177 ? 2.004 18.109 -7.957 1 56.84 177 ARG B C 1
ATOM 2827 O O . ARG B 1 177 ? 2.838 17.656 -7.164 1 56.84 177 ARG B O 1
ATOM 2834 N N . GLU B 1 178 ? 2.391 18.531 -9.273 1 56.72 178 GLU B N 1
ATOM 2835 C CA . GLU B 1 178 ? 3.762 18.906 -9.617 1 56.72 178 GLU B CA 1
ATOM 2836 C C . GLU B 1 178 ? 4.457 19.609 -8.461 1 56.72 178 GLU B C 1
ATOM 2838 O O . GLU B 1 178 ? 5.621 19.328 -8.172 1 56.72 178 GLU B O 1
ATOM 2843 N N . GLY B 1 179 ? 3.846 20.594 -7.879 1 61.19 179 GLY B N 1
ATOM 2844 C CA . GLY B 1 179 ? 4.41 21.328 -6.754 1 61.19 179 GLY B CA 1
ATOM 2845 C C . GLY B 1 179 ? 4.75 20.438 -5.574 1 61.19 179 GLY B C 1
ATOM 2846 O O . GLY B 1 179 ? 5.723 20.703 -4.859 1 61.19 179 GLY B O 1
ATOM 2847 N N . ALA B 1 180 ? 4.176 19.344 -5.531 1 73.94 180 ALA B N 1
ATOM 2848 C CA . ALA B 1 180 ? 4.426 18.406 -4.434 1 73.94 180 ALA B CA 1
ATOM 2849 C C . ALA B 1 180 ? 5.695 17.609 -4.676 1 73.94 180 ALA B C 1
ATOM 2851 O O . ALA B 1 180 ? 6.367 17.188 -3.727 1 73.94 180 ALA B O 1
ATOM 2852 N N . HIS B 1 181 ? 6.168 17.609 -5.848 1 80 181 HIS B N 1
ATOM 2853 C CA . HIS B 1 181 ? 7.332 16.797 -6.18 1 80 181 HIS B CA 1
ATOM 2854 C C . HIS B 1 181 ? 8.602 17.375 -5.562 1 80 181 HIS B C 1
ATOM 2856 O O . HIS B 1 181 ? 9.398 16.656 -4.969 1 80 181 HIS B O 1
ATOM 2862 N N . ARG B 1 182 ? 8.773 18.641 -5.711 1 82.31 182 ARG B N 1
ATOM 2863 C CA . ARG B 1 182 ? 9.961 19.312 -5.172 1 82.31 182 ARG B CA 1
ATOM 2864 C C . ARG B 1 182 ? 10.031 19.156 -3.656 1 82.31 182 ARG B C 1
ATOM 2866 O O . ARG B 1 182 ? 11.117 19.016 -3.092 1 82.31 182 ARG B O 1
ATOM 2873 N N . PHE B 1 183 ? 8.922 19.219 -3.139 1 85.88 183 PHE B N 1
ATOM 2874 C CA . PHE B 1 183 ? 8.828 19.062 -1.691 1 85.88 183 PHE B CA 1
ATOM 2875 C C . PHE B 1 183 ? 9.367 17.703 -1.252 1 85.88 183 PHE B C 1
ATOM 2877 O O . PHE B 1 183 ? 10.219 17.641 -0.357 1 85.88 183 PHE B O 1
ATOM 2884 N N . TYR B 1 184 ? 9.039 16.656 -1.896 1 88.25 184 TYR B N 1
ATOM 2885 C CA . TYR B 1 184 ? 9.414 15.305 -1.484 1 88.25 184 TYR B CA 1
ATOM 2886 C C . TYR B 1 184 ? 10.891 15.039 -1.779 1 88.25 184 TYR B C 1
ATOM 2888 O O . TYR B 1 184 ? 11.578 14.375 -0.998 1 88.25 184 TYR B O 1
ATOM 2896 N N . LEU B 1 185 ? 11.336 15.594 -2.855 1 85.75 185 LEU B N 1
ATOM 2897 C CA . LEU B 1 185 ? 12.75 15.469 -3.176 1 85.75 185 LEU B CA 1
ATOM 2898 C C . LEU B 1 185 ? 13.609 16.141 -2.109 1 85.75 185 LEU B C 1
ATOM 2900 O O . LEU B 1 185 ? 14.633 15.586 -1.69 1 85.75 185 LEU B O 1
ATOM 2904 N N . ALA B 1 186 ? 13.195 17.25 -1.689 1 86.88 186 ALA B N 1
ATOM 2905 C CA . ALA B 1 186 ? 13.914 18 -0.662 1 86.88 186 ALA B CA 1
ATOM 2906 C C . ALA B 1 186 ? 13.922 17.234 0.663 1 86.88 186 ALA B C 1
ATOM 2908 O O . ALA B 1 186 ? 14.812 17.438 1.492 1 86.88 186 ALA B O 1
ATOM 2909 N N . GLN B 1 187 ? 12.93 16.391 0.839 1 89.88 187 GLN B N 1
ATOM 2910 C CA . GLN B 1 187 ? 12.812 15.609 2.072 1 89.88 187 GLN B CA 1
ATOM 2911 C C . GLN B 1 187 ? 13.547 14.281 1.955 1 89.88 187 GLN B C 1
ATOM 2913 O O . GLN B 1 187 ? 13.438 13.43 2.84 1 89.88 187 GLN B O 1
ATOM 2918 N N . GLY B 1 188 ? 14.281 13.992 0.826 1 88.88 188 GLY B N 1
ATOM 2919 C CA . GLY B 1 188 ? 15.117 12.812 0.696 1 88.88 188 GLY B CA 1
ATOM 2920 C C . GLY B 1 188 ? 14.43 11.664 -0.025 1 88.88 188 GLY B C 1
ATOM 2921 O O . GLY B 1 188 ? 14.961 10.555 -0.084 1 88.88 188 GLY B O 1
ATOM 2922 N N . TYR B 1 189 ? 13.273 11.961 -0.482 1 89.06 189 TYR B N 1
ATOM 2923 C CA . TYR B 1 189 ? 12.617 10.945 -1.299 1 89.06 189 TYR B CA 1
ATOM 2924 C C . TYR B 1 189 ? 13.211 10.906 -2.701 1 89.06 189 TYR B C 1
ATOM 2926 O O . TYR B 1 189 ? 13.648 11.93 -3.227 1 89.06 189 TYR B O 1
ATOM 2934 N N . VAL B 1 190 ? 13.164 9.656 -3.242 1 84.5 190 VAL B N 1
ATOM 2935 C CA . VAL B 1 190 ? 13.695 9.469 -4.59 1 84.5 190 VAL B CA 1
ATOM 2936 C C . VAL B 1 190 ? 12.57 9.016 -5.523 1 84.5 190 VAL B C 1
ATOM 2938 O O . VAL B 1 190 ? 11.719 8.219 -5.137 1 84.5 190 VAL B O 1
ATOM 2941 N N . GLU B 1 191 ? 12.68 9.469 -6.703 1 79.88 191 GLU B N 1
ATOM 2942 C CA . GLU B 1 191 ? 11.695 9.086 -7.711 1 79.88 191 GLU B CA 1
ATOM 2943 C C . GLU B 1 191 ? 11.969 7.68 -8.242 1 79.88 191 GLU B C 1
ATOM 2945 O O . GLU B 1 191 ? 13.109 7.336 -8.539 1 79.88 191 GLU B O 1
ATOM 2950 N N . ARG B 1 192 ? 10.93 6.828 -8.156 1 75.25 192 ARG B N 1
ATOM 2951 C CA . ARG B 1 192 ? 11.023 5.496 -8.742 1 75.25 192 ARG B CA 1
ATOM 2952 C C . ARG B 1 192 ? 10.125 5.367 -9.961 1 75.25 192 ARG B C 1
ATOM 2954 O O . ARG B 1 192 ? 9.102 6.047 -10.062 1 75.25 192 ARG B O 1
ATOM 2961 N N . PRO B 1 193 ? 10.711 4.465 -10.82 1 68.88 193 PRO B N 1
ATOM 2962 C CA . PRO B 1 193 ? 9.984 4.363 -12.086 1 68.88 193 PRO B CA 1
ATOM 2963 C C . PRO B 1 193 ? 8.5 4.074 -11.891 1 68.88 193 PRO B C 1
ATOM 2965 O O . PRO B 1 193 ? 8.062 3.795 -10.773 1 68.88 193 PRO B O 1
ATOM 2968 N N . LYS B 1 194 ? 7.832 3.924 -13.023 1 64.81 194 LYS B N 1
ATOM 2969 C CA . LYS B 1 194 ? 6.383 3.951 -13.195 1 64.81 194 LYS B CA 1
ATOM 2970 C C . LYS B 1 194 ? 5.73 2.736 -12.547 1 64.81 194 LYS B C 1
ATOM 2972 O O . LYS B 1 194 ? 6.379 1.704 -12.352 1 64.81 194 LYS B O 1
ATOM 2977 N N . ARG B 1 195 ? 4.582 3.061 -12.008 1 73.38 195 ARG B N 1
ATOM 2978 C CA . ARG B 1 195 ? 3.707 2.02 -11.477 1 73.38 195 ARG B CA 1
ATOM 2979 C C . ARG B 1 195 ? 2.619 1.651 -12.484 1 73.38 195 ARG B C 1
ATOM 2981 O O . ARG B 1 195 ? 2.346 2.41 -13.414 1 73.38 195 ARG B O 1
ATOM 2988 N N . PHE B 1 196 ? 2.113 0.379 -12.359 1 76.75 196 PHE B N 1
ATOM 2989 C CA . PHE B 1 196 ? 0.993 -0.101 -13.164 1 76.75 196 PHE B CA 1
ATOM 2990 C C . PHE B 1 196 ? -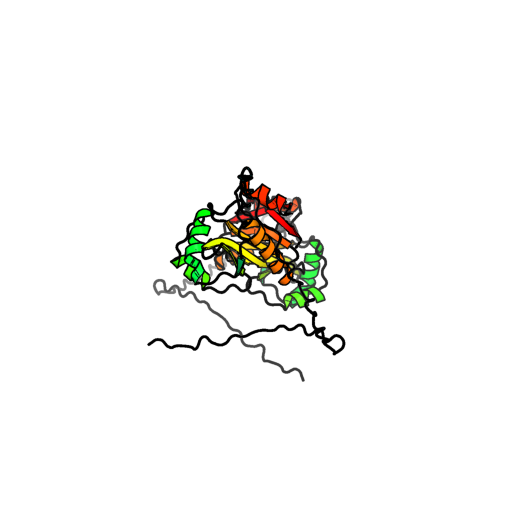0.267 -0.219 -12.312 1 76.75 196 PHE B C 1
ATOM 2992 O O . PHE B 1 196 ? -0.247 -0.832 -11.242 1 76.75 196 PHE B O 1
ATOM 2999 N N . VAL B 1 197 ? -1.303 0.492 -12.781 1 79.5 197 VAL B N 1
ATOM 3000 C CA . VAL B 1 197 ? -2.559 0.503 -12.039 1 79.5 197 VAL B CA 1
ATOM 3001 C C . VAL B 1 197 ? -3.705 0.089 -12.953 1 79.5 197 VAL B C 1
ATOM 3003 O O . VAL B 1 197 ? -3.709 0.419 -14.141 1 79.5 197 VAL B O 1
ATOM 3006 N N . LYS B 1 198 ? -4.676 -0.668 -12.5 1 84.56 198 LYS B N 1
ATOM 3007 C CA . LYS B 1 198 ? -5.902 -1.049 -13.195 1 84.56 198 LYS B CA 1
ATOM 3008 C C . LYS B 1 198 ? -7.125 -0.842 -12.305 1 84.56 198 LYS B C 1
ATOM 3010 O O . LYS B 1 198 ? -7.137 -1.259 -11.148 1 84.56 198 LYS B O 1
ATOM 3015 N N . THR B 1 199 ? -8.188 -0.127 -12.891 1 82.88 199 THR B N 1
ATOM 3016 C CA . THR B 1 199 ? -9.477 -0.08 -12.219 1 82.88 199 THR B CA 1
ATOM 3017 C C . THR B 1 199 ? -10.141 -1.455 -12.219 1 82.88 199 THR B C 1
ATOM 3019 O O . THR B 1 199 ? -10.156 -2.141 -13.242 1 82.88 199 THR B O 1
ATOM 3022 N N . VAL B 1 200 ? -10.625 -1.921 -11.086 1 85.88 200 VAL B N 1
ATOM 3023 C CA . VAL B 1 200 ? -11.211 -3.256 -11.023 1 85.88 200 VAL B CA 1
ATOM 3024 C C . VAL B 1 200 ? -12.664 -3.164 -10.57 1 85.88 200 VAL B C 1
ATOM 3026 O O . VAL B 1 200 ? -13.047 -2.217 -9.875 1 85.88 200 VAL B O 1
#